Protein AF-0000000068184919 (afdb_homodimer)

InterPro domains:
  IPR000836 Pho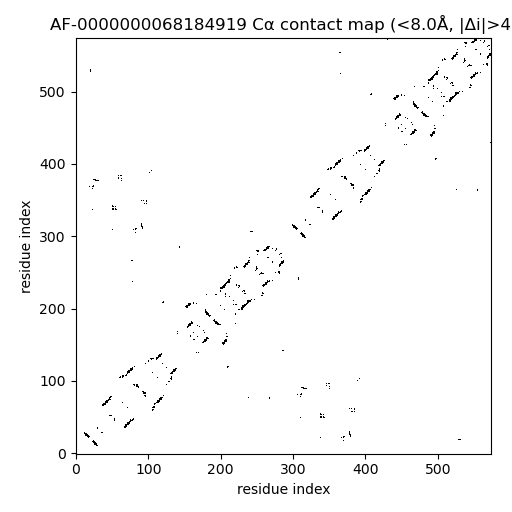sphoribosyltransferase domain [PF00156] (155-245)
  IPR000836 Phosphoribosyltransferase domain [cd06223] (140-267)
  IPR005946 Ribose-phosphate pyrophosphokinase [PTHR10210] (12-274)
  IPR005946 Ribose-phosphate pyrophosphokinase [TIGR01251] (13-272)
  IPR029057 Phosphoribosyltransferase-like [G3DSA:3.40.50.2020] (8-145)
  IPR029057 Phosphoribosyltransferase-like [G3DSA:3.40.50.2020] (146-277)
  IPR029057 Phosphoribosyltransferase-like [SSF53271] (12-132)
  IPR029057 Phosphoribosyltransferase-like [SSF53271] (113-271)

Radius of gyration: 29.49 Å; Cα contacts (8 Å, |Δi|>4): 1187; chains: 2; bounding box: 67×91×60 Å

Solvent-accessible surface area (backbone atoms only — not comparable to full-atom values): 30717 Å² total; per-residue (Å²): 99,63,86,81,38,54,88,77,56,84,87,54,69,60,45,83,43,61,43,86,73,60,41,73,42,35,36,43,42,42,27,70,97,49,67,67,47,49,64,29,80,42,78,42,86,50,62,54,79,38,46,42,53,32,47,55,48,50,42,49,52,45,47,47,35,70,49,56,24,48,35,47,35,36,37,28,47,45,70,69,66,32,93,31,77,58,62,85,45,74,43,41,46,36,52,47,58,41,50,23,48,54,50,21,53,43,66,70,46,86,44,62,31,36,38,34,35,38,46,62,85,59,63,72,56,56,69,54,39,38,89,34,27,42,72,41,86,41,68,63,58,67,62,52,54,60,55,42,71,81,45,82,53,49,26,41,29,15,57,28,65,67,37,35,71,72,48,50,76,78,44,67,86,44,95,48,49,64,29,35,25,27,80,40,78,50,88,93,69,46,75,41,60,41,81,72,40,69,79,40,56,76,28,25,31,34,35,43,43,43,66,36,49,74,38,62,63,58,42,43,38,49,49,47,35,45,75,52,40,26,71,39,38,27,38,36,27,45,33,57,62,26,42,89,57,31,56,56,32,41,22,79,90,28,92,46,47,70,48,70,35,34,38,27,29,52,47,41,48,88,46,51,72,70,53,51,56,87,87,38,32,38,44,77,41,83,121,100,63,85,80,37,54,87,79,55,84,87,54,69,63,45,84,45,60,42,88,72,60,41,74,42,35,38,44,43,41,26,71,97,49,67,65,47,49,63,30,79,44,78,43,85,49,64,54,78,38,46,44,52,31,47,56,48,50,40,49,51,46,47,48,36,70,49,56,25,47,36,46,36,37,39,28,49,46,69,67,67,31,92,31,77,58,61,86,46,76,42,41,46,35,52,48,57,41,50,23,48,54,50,22,53,42,66,70,47,86,44,62,32,35,40,34,35,39,46,62,84,57,64,72,56,58,70,55,39,38,88,33,27,42,74,40,86,42,68,63,58,68,61,52,53,60,54,42,74,81,45,82,54,48,28,40,29,15,57,28,64,68,37,36,71,72,47,48,78,78,45,66,86,44,96,48,48,65,29,36,26,27,80,41,77,50,86,94,70,46,74,40,59,42,81,72,40,68,78,40,56,76,28,26,32,33,34,43,41,42,65,34,49,73,39,61,65,57,43,43,39,48,49,47,37,45,74,52,38,26,72,40,39,26,37,36,26,46,34,56,62,25,42,89,58,32,56,55,32,42,24,80,90,27,92,45,48,70,48,72,36,35,39,29,29,52,45,40,50,88,45,52,72,69,51,52,58,86,85,38,32,38,43,78,41,83,122

pLDDT: mean 89.94, std 9.13, range [50.62, 98.56]

Organism: Phaeodactylum tricornutum (strain CCAP 1055/1) (NCBI:txid556484)

Structure (mmCIF, N/CA/C/O backbone):
data_AF-0000000068184919-model_v1
#
loop_
_entity.id
_entity.type
_entity.pdbx_description
1 polymer 'Phosphoribosyltransferase domain-containing protein'
#
loop_
_atom_site.group_PDB
_atom_site.id
_atom_site.type_symbol
_atom_site.label_atom_id
_atom_site.label_alt_id
_atom_site.label_comp_id
_atom_site.label_asym_id
_atom_site.label_entity_id
_atom_site.label_seq_id
_atom_site.pdbx_PDB_ins_code
_atom_site.Cartn_x
_atom_site.Cartn_y
_atom_site.Cartn_z
_atom_site.occupancy
_atom_site.B_iso_or_equiv
_atom_site.auth_seq_id
_atom_site.auth_comp_id
_atom_site.auth_asym_id
_atom_site.auth_atom_id
_atom_site.pdbx_PDB_model_num
ATOM 1 N N . MET A 1 1 ? -16.375 -21.125 -7.988 1 66.56 1 MET A N 1
ATOM 2 C CA . MET A 1 1 ? -16.906 -21.469 -6.668 1 66.56 1 MET A CA 1
ATOM 3 C C . MET A 1 1 ? -18.391 -21.188 -6.578 1 66.56 1 MET A C 1
ATOM 5 O O . MET A 1 1 ? -19.172 -22.031 -6.109 1 66.56 1 MET A O 1
ATOM 9 N N . GLU A 1 2 ? -18.797 -19.906 -7.059 1 66.5 2 GLU A N 1
ATOM 10 C CA . GLU A 1 2 ? -20.219 -19.547 -7.031 1 66.5 2 GLU A CA 1
ATOM 11 C C . GLU A 1 2 ? -21.031 -20.5 -7.895 1 66.5 2 GLU A C 1
ATOM 13 O O . GLU A 1 2 ? -22.125 -20.922 -7.496 1 66.5 2 GLU A O 1
ATOM 18 N N . GLU A 1 3 ? -20.375 -20.812 -9.008 1 72.94 3 GLU A N 1
ATOM 19 C CA . GLU A 1 3 ? -21.078 -21.703 -9.93 1 72.94 3 GLU A CA 1
ATOM 20 C C . GLU A 1 3 ? -21.203 -23.109 -9.352 1 72.94 3 GLU A C 1
ATOM 22 O O . GLU A 1 3 ? -22.266 -23.734 -9.461 1 72.94 3 GLU A O 1
ATOM 27 N N . THR A 1 4 ? -20.172 -23.562 -8.641 1 74.44 4 THR A N 1
ATOM 28 C CA . THR A 1 4 ? -20.141 -24.938 -8.156 1 74.44 4 THR A CA 1
ATOM 29 C C . THR A 1 4 ? -20.922 -25.078 -6.855 1 74.44 4 THR A C 1
ATOM 31 O O . THR A 1 4 ? -21.562 -26.109 -6.609 1 74.44 4 THR A O 1
ATOM 34 N N . PHE A 1 5 ? -20.797 -23.969 -6.027 1 78.88 5 PHE A N 1
ATOM 35 C CA . PHE A 1 5 ? -21.438 -24.047 -4.723 1 78.88 5 PHE A CA 1
ATOM 36 C C . PHE A 1 5 ? -22.281 -22.797 -4.465 1 78.88 5 PHE A C 1
ATOM 38 O O . PHE A 1 5 ? -22.047 -22.078 -3.496 1 78.88 5 PHE A O 1
ATOM 45 N N . PRO A 1 6 ? -23.328 -22.641 -5.234 1 76.62 6 PRO A N 1
ATOM 46 C CA . PRO A 1 6 ? -24.109 -21.406 -5.141 1 76.62 6 PRO A CA 1
ATOM 47 C C . PRO A 1 6 ? -24.766 -21.234 -3.775 1 76.62 6 PRO A C 1
ATOM 49 O O . PRO A 1 6 ? -24.953 -20.094 -3.318 1 76.62 6 PRO A O 1
ATOM 52 N N . GLU A 1 7 ? -25.031 -22.297 -3.053 1 84.12 7 GLU A N 1
ATOM 53 C CA . GLU A 1 7 ? -25.75 -22.203 -1.791 1 84.12 7 GLU A CA 1
ATOM 54 C C . GLU A 1 7 ? -24.797 -21.969 -0.622 1 84.12 7 GLU A C 1
ATOM 56 O O . GLU A 1 7 ? -25.234 -21.609 0.474 1 84.12 7 GLU A O 1
ATOM 61 N N . ARG A 1 8 ? -23.562 -22.156 -0.976 1 84.56 8 ARG A N 1
ATOM 62 C CA . ARG A 1 8 ? -22.594 -22.109 0.114 1 84.56 8 ARG A CA 1
ATOM 63 C C . ARG A 1 8 ? -22.016 -20.703 0.281 1 84.56 8 ARG A C 1
ATOM 65 O O . ARG A 1 8 ? -21.422 -20.391 1.313 1 84.56 8 ARG A O 1
ATOM 72 N N . PHE A 1 9 ? -22.266 -19.875 -0.674 1 86.31 9 PHE A N 1
ATOM 73 C CA . PHE A 1 9 ? -21.625 -18.578 -0.634 1 86.31 9 PHE A CA 1
ATOM 74 C C . PHE A 1 9 ? -22.641 -17.453 -0.746 1 86.31 9 PHE A C 1
ATOM 76 O O . PHE A 1 9 ? -23.609 -17.562 -1.5 1 86.31 9 PHE A O 1
ATOM 83 N N . THR A 1 10 ? -22.5 -16.547 0.116 1 87.06 10 THR A N 1
ATOM 84 C CA . THR A 1 10 ? -23.172 -15.266 -0.034 1 87.06 10 THR A CA 1
ATOM 85 C C . THR A 1 10 ? -22.203 -14.188 -0.485 1 87.06 10 THR A C 1
ATOM 87 O O . THR A 1 10 ? -21.109 -14.047 0.085 1 87.06 10 THR A O 1
ATOM 90 N N . PHE A 1 11 ? -22.547 -13.492 -1.513 1 88 11 PHE A N 1
ATOM 91 C CA . PHE A 1 11 ? -21.656 -12.484 -2.082 1 88 11 PHE A CA 1
ATOM 92 C C . PHE A 1 11 ? -22.062 -11.094 -1.629 1 88 11 PHE A C 1
ATOM 94 O O . PHE A 1 11 ? -23.25 -10.734 -1.665 1 88 11 PHE A O 1
ATOM 101 N N . HIS A 1 12 ? -21.141 -10.414 -1.085 1 87.44 12 HIS A N 1
ATOM 102 C CA . HIS A 1 12 ? -21.312 -9.031 -0.682 1 87.44 12 HIS A CA 1
ATOM 103 C C . HIS A 1 12 ? -20.438 -8.094 -1.499 1 87.44 12 HIS A C 1
ATOM 105 O O . HIS A 1 12 ? -19.219 -8.031 -1.285 1 87.44 12 HIS A O 1
ATOM 111 N N . PRO A 1 13 ? -21 -7.34 -2.373 1 85.75 13 PRO A N 1
ATOM 112 C CA . PRO A 1 13 ? -20.203 -6.457 -3.227 1 85.75 13 PRO A CA 1
ATOM 113 C C . PRO A 1 13 ? -19.516 -5.336 -2.445 1 85.75 13 PRO A C 1
ATOM 115 O O . PRO A 1 13 ? -20.109 -4.777 -1.519 1 85.75 13 PRO A O 1
ATOM 118 N N . THR A 1 14 ? -18.266 -5.113 -2.719 1 91.25 14 THR A N 1
ATOM 119 C CA . THR A 1 14 ? -17.516 -4.012 -2.121 1 91.25 14 THR A CA 1
ATOM 120 C C . THR A 1 14 ? -17.312 -2.881 -3.127 1 91.25 14 THR A C 1
ATOM 122 O O . THR A 1 14 ? -17.031 -3.129 -4.297 1 91.25 14 THR A O 1
ATOM 125 N N . GLU A 1 15 ? -17.578 -1.717 -2.721 1 93.12 15 GLU A N 1
ATOM 126 C CA . GLU A 1 15 ? -17.297 -0.539 -3.539 1 93.12 15 GLU A CA 1
ATOM 127 C C . GLU A 1 15 ? -15.891 -0.017 -3.299 1 93.12 15 GLU A C 1
ATOM 129 O O . GLU A 1 15 ? -15.516 0.295 -2.164 1 93.12 15 GLU A O 1
ATOM 134 N N . TRP A 1 16 ? -15.133 0.033 -4.367 1 93.62 16 TRP A N 1
ATOM 135 C CA . TRP A 1 16 ? -13.734 0.431 -4.293 1 93.62 16 TRP A CA 1
ATOM 136 C C . TRP A 1 16 ? -13.531 1.831 -4.863 1 93.62 16 TRP A C 1
ATOM 138 O O . TRP A 1 16 ? -12.75 2.023 -5.793 1 93.62 16 TRP A O 1
ATOM 148 N N . ASN A 1 17 ? -14.117 2.82 -4.266 1 91.5 17 ASN A N 1
ATOM 149 C CA . ASN A 1 17 ? -14.055 4.184 -4.777 1 91.5 17 ASN A CA 1
ATOM 150 C C . ASN A 1 17 ? -12.883 4.957 -4.172 1 91.5 17 ASN A C 1
ATOM 152 O O . ASN A 1 17 ? -12.172 4.43 -3.316 1 91.5 17 ASN A O 1
ATOM 156 N N . LYS A 1 18 ? -12.641 6.129 -4.746 1 88.81 18 LYS A N 1
ATOM 157 C CA . LYS A 1 18 ? -11.656 7.078 -4.234 1 88.81 18 LYS A CA 1
ATOM 158 C C . LYS A 1 18 ? -12.289 8.438 -3.967 1 88.81 18 LYS A C 1
ATOM 160 O O . LYS A 1 18 ? -13.219 8.844 -4.664 1 88.81 18 LYS A O 1
ATOM 165 N N . PHE A 1 19 ? -11.734 9.062 -2.949 1 84.88 19 PHE A N 1
ATOM 166 C CA . PHE A 1 19 ? -12.094 10.461 -2.746 1 84.88 19 PHE A CA 1
ATOM 167 C C . PHE A 1 19 ? -11.445 11.352 -3.803 1 84.88 19 PHE A C 1
ATOM 169 O O . PHE A 1 19 ? -10.539 10.914 -4.516 1 84.88 19 PHE A O 1
ATOM 176 N N . PRO A 1 20 ? -11.906 12.609 -3.848 1 80.12 20 PRO A N 1
ATOM 177 C CA . PRO A 1 20 ? -11.32 13.523 -4.832 1 80.12 20 PRO A CA 1
ATOM 178 C C . PRO A 1 20 ? -9.828 13.734 -4.621 1 80.12 20 PRO A C 1
ATOM 180 O O . PRO A 1 20 ? -9.102 14.039 -5.574 1 80.12 20 PRO A O 1
ATOM 183 N N . ASP A 1 21 ? -9.336 13.508 -3.465 1 77.69 21 ASP A N 1
ATOM 184 C CA . ASP A 1 21 ? -7.918 13.711 -3.182 1 77.69 21 ASP A CA 1
ATOM 185 C C . ASP A 1 21 ? -7.109 12.453 -3.479 1 77.69 21 ASP A C 1
ATOM 187 O O . ASP A 1 21 ? -5.887 12.438 -3.305 1 77.69 21 ASP A O 1
ATOM 191 N N . GLY A 1 22 ? -7.82 11.367 -3.842 1 81.38 22 GLY A N 1
ATOM 192 C CA . GLY A 1 22 ? -7.125 10.164 -4.262 1 81.38 22 GLY A CA 1
ATOM 193 C C . GLY A 1 22 ? -7.078 9.094 -3.188 1 81.38 22 GLY A C 1
ATOM 194 O O . GLY A 1 22 ? -6.703 7.953 -3.457 1 81.38 22 GLY A O 1
ATOM 195 N N . THR A 1 23 ? -7.449 9.453 -2.004 1 84.31 23 THR A N 1
ATOM 196 C CA . THR A 1 23 ? -7.441 8.484 -0.917 1 84.31 23 THR A CA 1
ATOM 197 C C . THR A 1 23 ? -8.609 7.508 -1.06 1 84.31 23 THR A C 1
ATOM 199 O O . THR A 1 23 ? -9.578 7.789 -1.759 1 84.31 23 THR A O 1
ATOM 202 N N . ASP A 1 24 ? -8.539 6.426 -0.38 1 90.44 24 ASP A N 1
ATOM 203 C CA . ASP A 1 24 ? -9.508 5.348 -0.534 1 90.44 24 ASP A CA 1
ATOM 204 C C . ASP A 1 24 ? -10.852 5.727 0.078 1 90.44 24 ASP A C 1
ATOM 206 O O . ASP A 1 24 ? -10.906 6.324 1.155 1 90.44 24 ASP A O 1
ATOM 210 N N . GLN A 1 25 ? -11.883 5.551 -0.657 1 90.69 25 GLN A N 1
ATOM 211 C CA . GLN A 1 25 ? -13.266 5.562 -0.201 1 90.69 25 GLN A CA 1
ATOM 212 C C . GLN A 1 25 ? -13.938 4.211 -0.435 1 90.69 25 GLN A C 1
ATOM 214 O O . GLN A 1 25 ? -14.656 4.031 -1.418 1 90.69 25 GLN A O 1
ATOM 219 N N . ILE A 1 26 ? -13.703 3.316 0.527 1 92.88 26 ILE A N 1
ATOM 220 C CA . ILE A 1 26 ? -14.109 1.931 0.326 1 92.88 26 ILE A CA 1
ATOM 221 C C . ILE A 1 26 ? -15.297 1.606 1.233 1 92.88 26 ILE A C 1
ATOM 223 O O . ILE A 1 26 ? -15.297 1.961 2.414 1 92.88 26 ILE A O 1
ATOM 227 N N . GLU A 1 27 ? -16.266 1.004 0.688 1 92.38 27 GLU A N 1
ATOM 228 C CA . GLU A 1 27 ? -17.406 0.507 1.44 1 92.38 27 GLU A CA 1
ATOM 229 C C . GLU A 1 27 ? -17.609 -0.987 1.213 1 92.38 27 GLU A C 1
ATOM 231 O O . GLU A 1 27 ? -17.938 -1.413 0.103 1 92.38 27 GLU A O 1
ATOM 236 N N . ILE A 1 28 ? -17.422 -1.704 2.285 1 93.25 28 ILE A N 1
ATOM 237 C CA . ILE A 1 28 ? -17.578 -3.152 2.227 1 93.25 28 ILE A CA 1
ATOM 238 C C . ILE A 1 28 ? -19.062 -3.51 2.262 1 93.25 28 ILE A C 1
ATOM 240 O O . ILE A 1 28 ? -19.828 -2.945 3.051 1 93.25 28 ILE A O 1
ATOM 244 N N . GLY A 1 29 ? -19.438 -4.402 1.437 1 91 29 GLY A N 1
ATOM 245 C CA . GLY A 1 29 ? -20.828 -4.84 1.439 1 91 29 GLY A CA 1
ATOM 246 C C . GLY A 1 29 ? -21.156 -5.762 2.596 1 91 29 GLY A C 1
ATOM 247 O O . GLY A 1 29 ? -20.266 -6.305 3.24 1 91 29 GLY A O 1
ATOM 248 N N . GLY A 1 30 ? -22.5 -5.871 2.938 1 90.12 30 GLY A N 1
ATOM 249 C CA . GLY A 1 30 ? -22.953 -6.848 3.914 1 90.12 30 GLY A CA 1
ATOM 250 C C . GLY A 1 30 ? -23.172 -6.254 5.293 1 90.12 30 GLY A C 1
ATOM 251 O O . GLY A 1 30 ? -23.5 -6.973 6.238 1 90.12 30 GLY A O 1
ATOM 252 N N . PHE A 1 31 ? -23.047 -4.98 5.344 1 90.06 31 PHE A N 1
ATOM 253 C CA . PHE A 1 31 ? -23.172 -4.352 6.656 1 90.06 31 PHE A CA 1
ATOM 254 C C . PHE A 1 31 ? -24.5 -3.607 6.766 1 90.06 31 PHE A C 1
ATOM 256 O O . PHE A 1 31 ? -24.938 -3.273 7.867 1 90.06 31 PHE A O 1
ATOM 263 N N . HIS A 1 32 ? -25.031 -3.279 5.652 1 83.75 32 HIS A N 1
ATOM 264 C CA . HIS A 1 32 ? -26.281 -2.541 5.645 1 83.75 32 HIS A CA 1
ATOM 265 C C . HIS A 1 32 ? -27.422 -3.383 5.07 1 83.75 32 HIS A C 1
ATOM 267 O O . HIS A 1 32 ? -27.219 -4.133 4.109 1 83.75 32 HIS A O 1
ATOM 273 N N . PRO A 1 33 ? -28.594 -3.281 5.523 1 83.56 33 PRO A N 1
ATOM 274 C CA . PRO A 1 33 ? -29.109 -2.484 6.633 1 83.56 33 PRO A CA 1
ATOM 275 C C . PRO A 1 33 ? -28.672 -3.01 7.996 1 83.56 33 PRO A C 1
ATOM 277 O O . PRO A 1 33 ? -28.844 -2.324 9.008 1 83.56 33 PRO A O 1
ATOM 280 N N . GLN A 1 34 ? -28.188 -4.273 8.031 1 85.31 34 GLN A N 1
ATOM 281 C CA . GLN A 1 34 ? -27.594 -4.863 9.227 1 85.31 34 GLN A CA 1
ATOM 282 C C . GLN A 1 34 ? -26.266 -5.551 8.906 1 85.31 34 GLN A C 1
ATOM 284 O O . GLN A 1 34 ? -25.953 -5.797 7.738 1 85.31 34 GLN A O 1
ATOM 289 N N . ASN A 1 35 ? -25.531 -5.723 9.961 1 89.25 35 ASN A N 1
ATOM 290 C CA . ASN A 1 35 ? -24.266 -6.418 9.797 1 89.25 35 ASN A CA 1
ATOM 291 C C . ASN A 1 35 ? -24.469 -7.91 9.547 1 89.25 35 ASN A C 1
ATOM 293 O O . ASN A 1 35 ? -24.641 -8.68 10.484 1 89.25 35 ASN A O 1
ATOM 297 N N . LEU A 1 36 ? -24.359 -8.281 8.328 1 90.81 36 LEU A N 1
ATOM 298 C CA . LEU A 1 36 ? -24.562 -9.664 7.922 1 90.81 36 LEU A CA 1
ATOM 299 C C . LEU A 1 36 ? -23.25 -10.438 7.914 1 90.81 36 LEU A C 1
ATOM 301 O O . LEU A 1 36 ? -23.25 -11.664 7.758 1 90.81 36 LEU A O 1
ATOM 305 N N . ILE A 1 37 ? -22.188 -9.758 8.188 1 91.5 37 ILE A N 1
ATOM 306 C CA . ILE A 1 37 ? -20.875 -10.359 8.07 1 91.5 37 ILE A CA 1
ATOM 307 C C . ILE A 1 37 ? -20.422 -10.875 9.438 1 91.5 37 ILE A C 1
ATOM 309 O O . ILE A 1 37 ? -19.547 -11.75 9.523 1 91.5 37 ILE A O 1
ATOM 313 N N . SER A 1 38 ? -20.984 -10.312 10.492 1 92.69 38 SER A N 1
ATOM 314 C CA . SER A 1 38 ? -20.641 -10.727 11.844 1 92.69 38 SER A CA 1
ATOM 315 C C . SER A 1 38 ? -20.875 -12.211 12.055 1 92.69 38 SER A C 1
ATOM 317 O O . SER A 1 38 ? -21.938 -12.734 11.688 1 92.69 38 SER A O 1
ATOM 319 N N . GLY A 1 39 ? -19.828 -12.898 12.555 1 94.94 39 GLY A N 1
ATOM 320 C CA . GLY A 1 39 ? -19.953 -14.312 12.852 1 94.94 39 GLY A CA 1
ATOM 321 C C . GLY A 1 39 ? -19.797 -15.195 11.625 1 94.94 39 GLY A C 1
ATOM 322 O O . GLY A 1 39 ? -19.891 -16.422 11.727 1 94.94 39 GLY A O 1
ATOM 323 N N . GLU A 1 40 ? -19.562 -14.617 10.531 1 94.56 40 GLU A N 1
ATOM 324 C CA . GLU A 1 40 ? -19.453 -15.398 9.297 1 94.56 40 GLU A CA 1
ATOM 325 C C . GLU A 1 40 ? -18 -15.758 9 1 94.56 40 GLU A C 1
ATOM 327 O O . GLU A 1 40 ? -17.078 -15.102 9.484 1 94.56 40 GLU A O 1
ATOM 332 N N . HIS A 1 41 ? -17.906 -16.906 8.289 1 95.5 41 HIS A N 1
ATOM 333 C CA . HIS A 1 41 ? -16.625 -17.203 7.66 1 95.5 41 HIS A CA 1
ATOM 334 C C . HIS A 1 41 ? -16.453 -16.453 6.348 1 95.5 41 HIS A C 1
ATOM 336 O O . HIS A 1 41 ? -17.25 -16.625 5.422 1 95.5 41 HIS A O 1
ATOM 342 N N . VAL A 1 42 ? -15.484 -15.562 6.297 1 95.31 42 VAL A N 1
ATOM 343 C CA . VAL A 1 42 ? -15.344 -14.672 5.152 1 95.31 42 VAL A CA 1
ATOM 344 C C . VAL A 1 42 ? -14.203 -15.148 4.262 1 95.31 42 VAL A C 1
ATOM 346 O O . VAL A 1 42 ? -13.125 -15.484 4.754 1 95.31 42 VAL A O 1
ATOM 349 N N . LEU A 1 43 ? -14.5 -15.289 3.006 1 94.81 43 LEU A N 1
ATOM 350 C CA . LEU A 1 43 ? -13.5 -15.516 1.967 1 94.81 43 LEU A CA 1
ATOM 351 C C . LEU A 1 43 ? -13.234 -14.242 1.178 1 94.81 43 LEU A C 1
ATOM 353 O O . LEU A 1 43 ? -14.156 -13.641 0.627 1 94.81 43 LEU A O 1
ATOM 357 N N . PHE A 1 44 ? -11.977 -13.836 1.231 1 94.81 44 PHE A N 1
ATOM 358 C CA . PHE A 1 44 ? -11.562 -12.625 0.53 1 94.81 44 PHE A CA 1
ATOM 359 C C . PHE A 1 44 ? -10.664 -12.961 -0.655 1 94.81 44 PHE A C 1
ATOM 361 O O . PHE A 1 44 ? -9.547 -13.445 -0.475 1 94.81 44 PHE A O 1
ATOM 368 N N . LEU A 1 45 ? -11.18 -12.789 -1.914 1 93.19 45 LEU A N 1
ATOM 369 C CA . LEU A 1 45 ? -10.359 -12.977 -3.105 1 93.19 45 LEU A CA 1
ATOM 370 C C . LEU A 1 45 ? -9.484 -11.758 -3.357 1 93.19 45 LEU A C 1
ATOM 372 O O . LEU A 1 45 ? -9.977 -10.703 -3.766 1 93.19 45 LEU A O 1
ATOM 376 N N . ALA A 1 46 ? -8.219 -11.961 -3.16 1 94.62 46 ALA A N 1
ATOM 377 C CA . ALA A 1 46 ? -7.289 -10.836 -3.168 1 94.62 46 ALA A CA 1
ATOM 378 C C . ALA A 1 46 ? -6.453 -10.82 -4.445 1 94.62 46 ALA A C 1
ATOM 380 O O . ALA A 1 46 ? -6.316 -11.844 -5.117 1 94.62 46 ALA A O 1
ATOM 381 N N . SER A 1 47 ? -5.965 -9.656 -4.816 1 92.44 47 SER A N 1
ATOM 382 C CA . SER A 1 47 ? -5.012 -9.414 -5.895 1 92.44 47 SER A CA 1
ATOM 383 C C . SER A 1 47 ? -3.963 -8.383 -5.48 1 92.44 47 SER A C 1
ATOM 385 O O . SER A 1 47 ? -4.297 -7.336 -4.926 1 92.44 47 SER A O 1
ATOM 387 N N . PHE A 1 48 ? -2.723 -8.727 -5.684 1 91.69 48 PHE A N 1
ATOM 388 C CA . PHE A 1 48 ? -1.628 -7.809 -5.41 1 91.69 48 PHE A CA 1
ATOM 389 C C . PHE A 1 48 ? -0.994 -7.316 -6.707 1 91.69 48 PHE A C 1
ATOM 391 O O . PHE A 1 48 ? 0.229 -7.344 -6.855 1 91.69 48 PHE A O 1
ATOM 398 N N . GLU A 1 49 ? -1.816 -6.875 -7.574 1 86.88 49 GLU A N 1
ATOM 399 C CA . GLU A 1 49 ? -1.394 -6.48 -8.914 1 86.88 49 GLU A CA 1
ATOM 400 C C . GLU A 1 49 ? -0.443 -5.289 -8.867 1 86.88 49 GLU A C 1
ATOM 402 O O . GLU A 1 49 ? 0.494 -5.203 -9.664 1 86.88 49 GLU A O 1
ATOM 407 N N . ASN A 1 50 ? -0.637 -4.414 -8.008 1 90.19 50 ASN A N 1
ATOM 408 C CA . ASN A 1 50 ? 0.227 -3.262 -7.77 1 90.19 50 ASN A CA 1
ATOM 409 C C . ASN A 1 50 ? 0.082 -2.734 -6.344 1 90.19 50 ASN A C 1
ATOM 411 O O . ASN A 1 50 ? -0.79 -3.184 -5.598 1 90.19 50 ASN A O 1
ATOM 415 N N . ASN A 1 51 ? 0.908 -1.793 -6.016 1 92.69 51 ASN A N 1
ATOM 416 C CA . ASN A 1 51 ? 0.931 -1.279 -4.652 1 92.69 51 ASN A CA 1
ATOM 417 C C . ASN A 1 51 ? -0.404 -0.649 -4.266 1 92.69 51 ASN A C 1
ATOM 419 O O . ASN A 1 51 ? -0.859 -0.794 -3.131 1 92.69 51 ASN A O 1
ATOM 423 N N . ASP A 1 52 ? -1.016 0.103 -5.172 1 93.38 52 ASP A N 1
ATOM 424 C CA . ASP A 1 52 ? -2.258 0.821 -4.902 1 93.38 52 ASP A CA 1
ATOM 425 C C . ASP A 1 52 ? -3.369 -0.139 -4.488 1 93.38 52 ASP A C 1
ATOM 427 O O . ASP A 1 52 ? -3.918 -0.025 -3.389 1 93.38 52 ASP A O 1
ATOM 431 N N . VAL A 1 53 ? -3.518 -1.157 -5.285 1 93.56 53 VAL A N 1
ATOM 432 C CA . VAL A 1 53 ? -4.562 -2.146 -5.051 1 93.56 53 VAL A CA 1
ATOM 433 C C . VAL A 1 53 ? -4.23 -2.967 -3.807 1 93.56 53 VAL A C 1
ATOM 435 O O . VAL A 1 53 ? -5.113 -3.273 -3.002 1 93.56 53 VAL A O 1
ATOM 438 N N . THR A 1 54 ? -3.002 -3.264 -3.641 1 95.12 54 THR A N 1
ATOM 439 C CA . THR A 1 54 ? -2.557 -4.066 -2.506 1 95.12 54 THR A CA 1
ATOM 440 C C . THR A 1 54 ? -2.869 -3.363 -1.189 1 95.12 54 THR A C 1
ATOM 442 O O . THR A 1 54 ? -3.453 -3.961 -0.283 1 95.12 54 THR A O 1
ATOM 445 N N . LEU A 1 55 ? -2.52 -2.119 -1.103 1 95.88 55 LEU A N 1
ATOM 446 C CA . LEU A 1 55 ? -2.768 -1.391 0.137 1 95.88 55 LEU A CA 1
ATOM 447 C C . LEU A 1 55 ? -4.262 -1.256 0.397 1 95.88 55 LEU A C 1
ATOM 449 O O . LEU A 1 55 ? -4.719 -1.422 1.531 1 95.88 55 LEU A O 1
ATOM 453 N N . SER A 1 56 ? -5.047 -0.92 -0.665 1 95.88 56 SER A N 1
ATOM 454 C CA . SER A 1 56 ? -6.496 -0.845 -0.523 1 95.88 56 SER A CA 1
ATOM 455 C C . SER A 1 56 ? -7.062 -2.139 0.052 1 95.88 56 SER A C 1
ATOM 457 O O . SER A 1 56 ? -7.941 -2.107 0.919 1 95.88 56 SER A O 1
ATOM 459 N N . GLN A 1 57 ? -6.543 -3.213 -0.404 1 96.5 57 GLN A N 1
ATOM 460 C CA . GLN A 1 57 ? -7.055 -4.508 0.032 1 96.5 57 GLN A CA 1
ATOM 461 C C . GLN A 1 57 ? -6.656 -4.797 1.477 1 96.5 57 GLN A C 1
ATOM 463 O O . GLN A 1 57 ? -7.43 -5.391 2.23 1 96.5 57 GLN A O 1
ATOM 468 N N . PHE A 1 58 ? -5.48 -4.414 1.869 1 96.44 58 PHE A N 1
ATOM 469 C CA . PHE A 1 58 ? -5.094 -4.586 3.266 1 96.44 58 PHE A CA 1
ATOM 470 C C . PHE A 1 58 ? -6.008 -3.777 4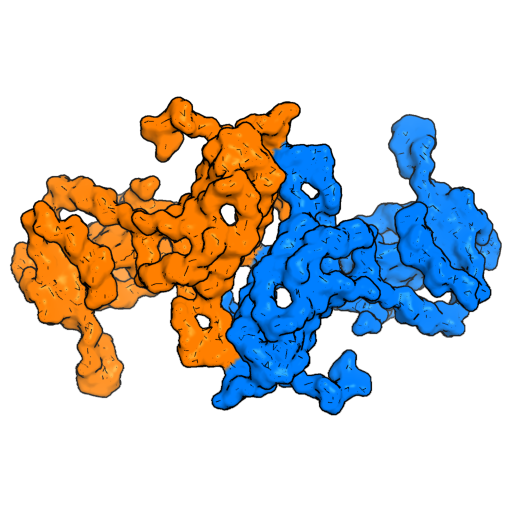.18 1 96.44 58 PHE A C 1
ATOM 472 O O . PHE A 1 58 ? -6.348 -4.223 5.277 1 96.44 58 PHE A O 1
ATOM 479 N N . GLN A 1 59 ? -6.383 -2.588 3.764 1 94.88 59 GLN A N 1
ATOM 480 C CA . GLN A 1 59 ? -7.32 -1.788 4.543 1 94.88 59 GLN A CA 1
ATOM 481 C C . GLN A 1 59 ? -8.625 -2.541 4.773 1 94.88 59 GLN A C 1
ATOM 483 O O . GLN A 1 59 ? -9.164 -2.535 5.883 1 94.88 59 GLN A O 1
ATOM 488 N N . VAL A 1 60 ? -9.055 -3.174 3.752 1 95.69 60 VAL A N 1
ATOM 489 C CA . VAL A 1 60 ? -10.312 -3.918 3.83 1 95.69 60 VAL A CA 1
ATOM 490 C C . VAL A 1 60 ? -10.141 -5.113 4.762 1 95.69 60 VAL A C 1
ATOM 492 O O . VAL A 1 60 ? -11.016 -5.391 5.59 1 95.69 60 VAL A O 1
ATOM 495 N N . MET A 1 61 ? -9.031 -5.824 4.633 1 96.62 61 MET A N 1
ATOM 496 C CA . MET A 1 61 ? -8.773 -6.977 5.492 1 96.62 61 MET A CA 1
ATOM 497 C C . MET A 1 61 ? -8.766 -6.574 6.961 1 96.62 61 MET A C 1
ATOM 499 O O . MET A 1 61 ? -9.352 -7.258 7.801 1 96.62 61 MET A O 1
ATOM 503 N N . ILE A 1 62 ? -8.125 -5.453 7.246 1 94.62 62 ILE A N 1
ATOM 504 C CA . ILE A 1 62 ? -8.055 -4.949 8.617 1 94.62 62 ILE A CA 1
ATOM 505 C C . ILE A 1 62 ? -9.461 -4.637 9.117 1 94.62 62 ILE A C 1
ATOM 507 O O . ILE A 1 62 ? -9.836 -5.043 10.219 1 94.62 62 ILE A O 1
ATOM 511 N N . CYS A 1 63 ? -10.211 -3.957 8.312 1 93.12 63 CYS A N 1
ATOM 512 C CA . CYS A 1 63 ? -11.578 -3.604 8.688 1 93.12 63 CYS A CA 1
ATOM 513 C C . CYS A 1 63 ? -12.414 -4.852 8.953 1 93.12 63 CYS A C 1
ATOM 515 O O . CYS A 1 63 ? -13.133 -4.922 9.945 1 93.12 63 CYS A O 1
ATOM 517 N N . LEU A 1 64 ? -12.297 -5.867 8.078 1 94.94 64 LEU A N 1
ATOM 518 C CA . LEU A 1 64 ? -13.055 -7.109 8.227 1 94.94 64 LEU A CA 1
ATOM 519 C C . LEU A 1 64 ? -12.719 -7.793 9.547 1 94.94 64 LEU A C 1
ATOM 521 O O . LEU A 1 64 ? -13.617 -8.219 10.273 1 94.94 64 LEU A O 1
ATOM 525 N N . LEU A 1 65 ? -11.5 -7.844 9.859 1 95.19 65 LEU A N 1
ATOM 526 C CA . LEU A 1 65 ? -11.055 -8.562 11.047 1 95.19 65 LEU A CA 1
ATOM 527 C C . LEU A 1 65 ? -11.469 -7.824 12.32 1 95.19 65 LEU A C 1
ATOM 529 O O . LEU A 1 65 ? -11.469 -8.406 13.406 1 95.19 65 LEU A O 1
ATOM 533 N N . GLN A 1 66 ? -11.828 -6.59 12.148 1 91.94 66 GLN A N 1
ATOM 534 C CA . GLN A 1 66 ? -12.312 -5.801 13.273 1 91.94 66 GLN A CA 1
ATOM 535 C C . GLN A 1 66 ? -13.836 -5.727 13.281 1 91.94 66 GLN A C 1
ATOM 537 O O . GLN A 1 66 ? -14.422 -4.922 14.008 1 91.94 66 GLN A O 1
ATOM 542 N N . SER A 1 67 ? -14.523 -6.516 12.484 1 92.38 67 SER A N 1
ATOM 543 C CA . SER A 1 67 ? -15.969 -6.449 12.328 1 92.38 67 SER A CA 1
ATOM 544 C C . SER A 1 67 ? -16.641 -7.727 12.828 1 92.38 67 SER A C 1
ATOM 546 O O . SER A 1 67 ? -17.703 -8.102 12.336 1 92.38 67 SER A O 1
ATOM 548 N N . PHE A 1 68 ? -15.906 -8.492 13.711 1 93.38 68 PHE A N 1
ATOM 549 C CA . PHE A 1 68 ? -16.438 -9.625 14.461 1 93.38 68 PHE A CA 1
ATOM 550 C C . PHE A 1 68 ? -16.688 -10.805 13.539 1 93.38 68 PHE A C 1
ATOM 552 O O . PHE A 1 68 ? -17.641 -11.562 13.742 1 93.38 68 PHE A O 1
ATOM 559 N N . VAL A 1 69 ? -15.945 -10.906 12.477 1 96 69 VAL A N 1
ATOM 560 C CA . VAL A 1 69 ? -16.047 -12.086 11.625 1 96 69 VAL A CA 1
ATOM 561 C C . VAL A 1 69 ? -15.539 -13.312 12.375 1 96 69 VAL A C 1
ATOM 563 O O . VAL A 1 69 ? -14.734 -13.195 13.297 1 96 69 VAL A O 1
ATOM 566 N N . GLU A 1 70 ? -16.078 -14.461 11.961 1 97.06 70 GLU A N 1
ATOM 567 C CA . GLU A 1 70 ? -15.656 -15.711 12.594 1 97.06 70 GLU A CA 1
ATOM 568 C C . GLU A 1 70 ? -14.25 -16.094 12.156 1 97.06 70 GLU A C 1
ATOM 570 O O . GLU A 1 70 ? -13.445 -16.562 12.969 1 97.06 70 GLU A O 1
ATOM 575 N N . SER A 1 71 ? -14 -15.922 10.938 1 97.06 71 SER A N 1
ATOM 576 C CA . SER A 1 71 ? -12.688 -16.203 10.367 1 97.06 71 SER A CA 1
ATOM 577 C C . SER A 1 71 ? -12.492 -15.5 9.039 1 97.06 71 SER A C 1
ATOM 579 O O . SER A 1 71 ? -13.469 -15.078 8.406 1 97.06 71 SER A O 1
ATOM 581 N N . LEU A 1 72 ? -11.266 -15.297 8.68 1 97.38 72 LEU A N 1
ATOM 582 C CA . LEU A 1 72 ? -10.922 -14.711 7.391 1 97.38 72 LEU A CA 1
ATOM 583 C C . LEU A 1 72 ? -9.961 -15.609 6.617 1 97.38 72 LEU A C 1
ATOM 585 O O . LEU A 1 72 ? -8.914 -16 7.137 1 97.38 72 LEU A O 1
ATOM 589 N N . THR A 1 73 ? -10.375 -16.031 5.438 1 96.56 73 THR A N 1
ATOM 590 C CA . THR A 1 73 ? -9.516 -16.703 4.473 1 96.56 73 THR A CA 1
ATOM 591 C C . THR A 1 73 ? -9.219 -15.789 3.283 1 96.56 73 THR A C 1
ATOM 593 O O . THR A 1 73 ? -10.133 -15.328 2.605 1 96.56 73 THR A O 1
ATOM 596 N N . ILE A 1 74 ? -7.988 -15.516 3.133 1 96.44 74 ILE A N 1
ATOM 597 C CA . ILE A 1 74 ? -7.547 -14.719 1.999 1 96.44 74 ILE A CA 1
ATOM 598 C C . ILE A 1 74 ? -7.062 -15.633 0.876 1 96.44 74 ILE A C 1
ATOM 600 O O . ILE A 1 74 ? -6.125 -16.406 1.06 1 96.44 74 ILE A O 1
ATOM 604 N N . VAL A 1 75 ? -7.738 -15.562 -0.234 1 95.38 75 VAL A N 1
ATOM 605 C CA . VAL A 1 75 ? -7.277 -16.281 -1.417 1 95.38 75 VAL A CA 1
ATOM 606 C C . VAL A 1 75 ? -6.445 -15.359 -2.297 1 95.38 75 VAL A C 1
ATOM 608 O O . VAL A 1 75 ? -6.961 -14.375 -2.838 1 95.38 75 VAL A O 1
ATOM 611 N N . LEU A 1 76 ? -5.227 -15.602 -2.371 1 94.75 76 LEU A N 1
ATOM 612 C CA . LEU A 1 76 ? -4.289 -14.867 -3.213 1 94.75 76 LEU A CA 1
ATOM 613 C C . LEU A 1 76 ? -3.701 -15.773 -4.289 1 94.75 76 LEU A C 1
ATOM 615 O O . LEU A 1 76 ? -2.629 -16.359 -4.102 1 94.75 76 LEU A O 1
ATOM 619 N N . PRO A 1 77 ? -4.398 -15.828 -5.414 1 93.94 77 PRO A N 1
ATOM 620 C CA . PRO A 1 77 ? -3.992 -16.797 -6.441 1 93.94 77 PRO A CA 1
ATOM 621 C C . PRO A 1 77 ? -2.541 -16.609 -6.883 1 93.94 77 PRO A C 1
ATOM 623 O O . PRO A 1 77 ? -1.84 -17.594 -7.133 1 93.94 77 PRO A O 1
ATOM 626 N N . TYR A 1 78 ? -2.135 -15.359 -6.984 1 92.31 78 TYR A N 1
ATOM 627 C CA . TYR A 1 78 ? -0.764 -15.047 -7.367 1 92.31 78 TYR A CA 1
ATOM 628 C C . TYR A 1 78 ? -0.105 -14.133 -6.34 1 92.31 78 TYR A C 1
ATOM 630 O O . TYR A 1 78 ? -0.572 -13.016 -6.105 1 92.31 78 TYR A O 1
ATOM 638 N N . SER A 1 79 ? 0.828 -14.633 -5.707 1 88.88 79 SER A N 1
ATOM 639 C CA . SER A 1 79 ? 1.673 -13.82 -4.832 1 88.88 79 SER A CA 1
ATOM 640 C C . SER A 1 79 ? 2.863 -13.25 -5.594 1 88.88 79 SER A C 1
ATOM 642 O O . SER A 1 79 ? 3.727 -13.992 -6.062 1 88.88 79 SER A O 1
ATOM 644 N N . PRO A 1 80 ? 2.734 -11.898 -5.785 1 79.12 80 PRO A N 1
ATOM 645 C CA . PRO A 1 80 ? 3.809 -11.328 -6.602 1 79.12 80 PRO A CA 1
ATOM 646 C C . PRO A 1 80 ? 5.191 -11.555 -5.996 1 79.12 80 PRO A C 1
ATOM 648 O O . PRO A 1 80 ? 5.352 -11.508 -4.773 1 79.12 80 PRO A O 1
ATOM 651 N N . VAL A 1 81 ? 5.949 -12.289 -6.742 1 61.31 81 VAL A N 1
ATOM 652 C CA . VAL A 1 81 ? 7.309 -12.656 -6.367 1 61.31 81 VAL A CA 1
ATOM 653 C C . VAL A 1 81 ? 8.227 -11.445 -6.488 1 61.31 81 VAL A C 1
ATOM 655 O O . VAL A 1 81 ? 8.344 -10.852 -7.566 1 61.31 81 VAL A O 1
ATOM 658 N N . GLY A 1 82 ? 7.988 -10.359 -5.805 1 53.81 82 GLY A N 1
ATOM 659 C CA . GLY A 1 82 ? 9.031 -9.406 -6.156 1 53.81 82 GLY A CA 1
ATOM 660 C C . GLY A 1 82 ? 10.297 -10.07 -6.676 1 53.81 82 GLY A C 1
ATOM 661 O O . GLY A 1 82 ? 10.523 -11.258 -6.43 1 53.81 82 GLY A O 1
ATOM 662 N N . THR A 1 83 ? 10.781 -9.758 -7.887 1 50.88 83 THR A N 1
ATOM 663 C CA . THR A 1 83 ? 12.086 -10.203 -8.359 1 50.88 83 THR A CA 1
ATOM 664 C C . THR A 1 83 ? 13.039 -10.43 -7.188 1 50.88 83 THR A C 1
ATOM 666 O O . THR A 1 83 ? 14.008 -11.188 -7.305 1 50.88 83 THR A O 1
ATOM 669 N N . MET A 1 84 ? 12.727 -9.781 -6.043 1 54.34 84 MET A N 1
ATOM 670 C CA . MET A 1 84 ? 13.836 -9.82 -5.09 1 54.34 84 MET A CA 1
ATOM 671 C C . MET A 1 84 ? 13.492 -10.711 -3.898 1 54.34 84 MET A C 1
ATOM 673 O O . MET A 1 84 ? 12.93 -10.242 -2.908 1 54.34 84 MET A O 1
ATOM 677 N N . GLU A 1 85 ? 13.086 -11.914 -4.211 1 54.16 85 GLU A N 1
ATOM 678 C CA . GLU A 1 85 ? 12.953 -12.906 -3.152 1 54.16 85 GLU A CA 1
ATOM 679 C C . GLU A 1 85 ? 14.227 -13 -2.318 1 54.16 85 GLU A C 1
ATOM 681 O O . GLU A 1 85 ? 14.195 -13.445 -1.169 1 54.16 85 GLU A O 1
ATOM 686 N N . ARG A 1 86 ? 15.234 -12.578 -3.027 1 55.59 86 ARG A N 1
ATOM 687 C CA . ARG A 1 86 ? 16.5 -12.711 -2.316 1 55.59 86 ARG A CA 1
ATOM 688 C C . ARG A 1 86 ? 17.234 -11.367 -2.242 1 55.59 86 ARG A C 1
ATOM 690 O O . ARG A 1 86 ? 17.312 -10.641 -3.234 1 55.59 86 ARG A O 1
ATOM 697 N N . VAL A 1 87 ? 17.25 -10.852 -1.049 1 62.84 87 VAL A N 1
ATOM 698 C CA . VAL A 1 87 ? 18.172 -9.758 -0.774 1 62.84 87 VAL A CA 1
ATOM 699 C C . VAL A 1 87 ? 19.609 -10.234 -0.963 1 62.84 87 VAL A C 1
ATOM 701 O O . VAL A 1 87 ? 20.047 -11.18 -0.308 1 62.84 87 VAL A O 1
ATOM 704 N N . VAL A 1 88 ? 20.094 -9.844 -2.01 1 62.5 88 VAL A N 1
ATOM 705 C CA . VAL A 1 88 ? 21.484 -10.219 -2.238 1 62.5 88 VAL A CA 1
ATOM 706 C C . VAL A 1 88 ? 22.406 -9.242 -1.51 1 62.5 88 VAL A C 1
ATOM 708 O O . VAL A 1 88 ? 23.547 -9.578 -1.168 1 62.5 88 VAL A O 1
ATOM 711 N N . ARG A 1 89 ? 21.891 -8.094 -1.312 1 77.75 89 ARG A N 1
ATOM 712 C CA . ARG A 1 89 ? 22.688 -7.055 -0.666 1 77.75 89 ARG A CA 1
ATOM 713 C C . ARG A 1 89 ? 21.906 -6.359 0.434 1 77.75 89 ARG A C 1
ATOM 715 O O . ARG A 1 89 ? 20.703 -6.133 0.289 1 77.75 89 ARG A O 1
ATOM 722 N N . GLU A 1 90 ? 22.641 -6.082 1.445 1 81.69 90 GLU A N 1
ATOM 723 C CA . GLU A 1 90 ? 22.016 -5.293 2.5 1 81.69 90 GLU A CA 1
ATOM 724 C C . GLU A 1 90 ? 21.453 -3.982 1.952 1 81.69 90 GLU A C 1
ATOM 726 O O . GLU A 1 90 ? 22.047 -3.373 1.062 1 81.69 90 GLU A O 1
ATOM 731 N N . GLY A 1 91 ? 20.266 -3.605 2.387 1 85.25 91 GLY A N 1
ATOM 732 C CA . GLY A 1 91 ? 19.672 -2.367 1.92 1 85.25 91 GLY A CA 1
ATOM 733 C C . GLY A 1 91 ? 18.625 -2.58 0.843 1 85.25 91 GLY A C 1
ATOM 734 O O . GLY A 1 91 ? 17.812 -1.688 0.566 1 85.25 91 GLY A O 1
ATOM 735 N N . GLN A 1 92 ? 18.75 -3.719 0.254 1 86.25 92 GLN A N 1
ATOM 736 C CA . GLN A 1 92 ? 17.703 -4.051 -0.695 1 86.25 92 GLN A CA 1
ATOM 737 C C . GLN A 1 92 ? 16.422 -4.477 0.027 1 86.25 92 GLN A C 1
ATOM 739 O O . GLN A 1 92 ? 16.484 -5.242 0.992 1 86.25 92 GLN A O 1
ATOM 744 N N . VAL A 1 93 ? 15.398 -3.93 -0.415 1 85.75 93 VAL A N 1
ATOM 745 C CA . VAL A 1 93 ? 14.117 -4.219 0.225 1 85.75 93 VAL A CA 1
ATOM 746 C C . VAL A 1 93 ? 13.531 -5.504 -0.356 1 85.75 93 VAL A C 1
ATOM 748 O O . VAL A 1 93 ? 13.273 -5.586 -1.56 1 85.75 93 VAL A O 1
ATOM 751 N N . ALA A 1 94 ? 13.367 -6.465 0.521 1 84.06 94 ALA A N 1
ATOM 752 C CA . ALA A 1 94 ? 12.703 -7.707 0.131 1 84.06 94 ALA A CA 1
ATOM 753 C C . ALA A 1 94 ? 11.188 -7.586 0.265 1 84.06 94 ALA A C 1
ATOM 755 O O . ALA A 1 94 ? 10.641 -7.73 1.361 1 84.06 94 ALA A O 1
ATOM 756 N N . THR A 1 95 ? 10.492 -7.461 -0.834 1 85.88 95 THR A N 1
ATOM 757 C CA . THR A 1 95 ? 9.062 -7.199 -0.809 1 85.88 95 THR A CA 1
ATOM 758 C C . THR A 1 95 ? 8.297 -8.406 -0.271 1 85.88 95 THR A C 1
ATOM 760 O O . THR A 1 95 ? 7.27 -8.258 0.392 1 85.88 95 THR A O 1
ATOM 763 N N . ALA A 1 96 ? 8.844 -9.594 -0.592 1 85 96 ALA A N 1
ATOM 764 C CA . ALA A 1 96 ? 8.203 -10.805 -0.079 1 85 96 ALA A CA 1
ATOM 765 C C . ALA A 1 96 ? 8.164 -10.797 1.447 1 85 96 ALA A C 1
ATOM 767 O O . ALA A 1 96 ? 7.156 -11.156 2.053 1 85 96 ALA A O 1
ATOM 768 N N . ALA A 1 97 ? 9.297 -10.406 2.016 1 84.56 97 ALA A N 1
ATOM 769 C CA . ALA A 1 97 ? 9.375 -10.328 3.471 1 84.56 97 ALA A CA 1
ATOM 770 C C . ALA A 1 97 ? 8.414 -9.281 4.02 1 84.56 97 ALA A C 1
ATOM 772 O O . ALA A 1 97 ? 7.812 -9.469 5.078 1 84.56 97 ALA A O 1
ATOM 773 N N . THR A 1 98 ? 8.281 -8.219 3.383 1 89.06 98 THR A N 1
ATOM 774 C CA . THR A 1 98 ? 7.363 -7.16 3.775 1 89.06 98 THR A CA 1
ATOM 775 C C . THR A 1 98 ? 5.926 -7.672 3.807 1 89.06 98 THR A C 1
ATOM 777 O O . THR A 1 98 ? 5.211 -7.477 4.793 1 89.06 98 THR A O 1
ATOM 780 N N . TYR A 1 99 ? 5.527 -8.273 2.746 1 90.19 99 TYR A N 1
ATOM 781 C CA . TYR A 1 99 ? 4.16 -8.781 2.674 1 90.19 99 TYR A CA 1
ATOM 782 C C . TYR A 1 99 ? 3.908 -9.82 3.756 1 90.19 99 TYR A C 1
ATOM 784 O O . TYR A 1 99 ? 2.838 -9.844 4.371 1 90.19 99 TYR A O 1
ATOM 792 N N . ALA A 1 100 ? 4.875 -10.656 3.934 1 89.94 100 ALA A N 1
ATOM 793 C CA . ALA A 1 100 ? 4.742 -11.641 5.004 1 89.94 100 ALA A CA 1
ATOM 794 C C . ALA A 1 100 ? 4.539 -10.961 6.352 1 89.94 100 ALA A C 1
ATOM 796 O O . ALA A 1 100 ? 3.691 -11.383 7.145 1 89.94 100 ALA A O 1
ATOM 797 N N . HIS A 1 101 ? 5.289 -9.953 6.59 1 91.44 101 HIS A N 1
ATOM 798 C CA . HIS A 1 101 ? 5.145 -9.211 7.832 1 91.44 101 HIS A CA 1
ATOM 799 C C . HIS A 1 101 ? 3.766 -8.57 7.934 1 91.44 101 HIS A C 1
ATOM 801 O O . HIS A 1 101 ? 3.129 -8.617 8.992 1 91.44 101 HIS A O 1
ATOM 807 N N . MET A 1 102 ? 3.336 -7.988 6.891 1 93.38 102 MET A N 1
ATOM 808 C CA . MET A 1 102 ? 2.041 -7.312 6.883 1 93.38 102 MET A CA 1
ATOM 809 C C . MET A 1 102 ? 0.909 -8.305 7.145 1 93.38 102 MET A C 1
ATOM 811 O O . MET A 1 102 ? 0.002 -8.023 7.93 1 93.38 102 MET A O 1
ATOM 815 N N . PHE A 1 103 ? 0.98 -9.453 6.52 1 94.38 103 PHE A N 1
ATOM 816 C CA . PHE A 1 103 ? -0.013 -10.492 6.785 1 94.38 103 PHE A CA 1
ATOM 817 C C . PHE A 1 103 ? 0.047 -10.938 8.242 1 94.38 103 PHE A C 1
ATOM 819 O O . PHE A 1 103 ? -0.986 -11.055 8.906 1 94.38 103 PHE A O 1
ATOM 826 N N . SER A 1 104 ? 1.201 -11.125 8.711 1 94.12 104 SER A N 1
ATOM 827 C CA . SER A 1 104 ? 1.42 -11.625 10.062 1 94.12 104 SER A CA 1
ATOM 828 C C . SER A 1 104 ? 0.925 -10.633 11.109 1 94.12 104 SER A C 1
ATOM 830 O O . SER A 1 104 ? 0.639 -11.016 12.242 1 94.12 104 SER A O 1
ATOM 832 N N . SER A 1 105 ? 0.811 -9.375 10.688 1 93.12 105 SER A N 1
ATOM 833 C CA . SER A 1 105 ? 0.464 -8.312 11.633 1 93.12 105 SER A CA 1
ATOM 834 C C . SER A 1 105 ? -1.014 -7.953 11.531 1 93.12 105 SER A C 1
ATOM 836 O O . SER A 1 105 ? -1.468 -7 12.172 1 93.12 105 SER A O 1
ATOM 838 N N . LEU A 1 106 ? -1.761 -8.656 10.734 1 94.94 106 LEU A N 1
ATOM 839 C CA . LEU A 1 106 ? -3.199 -8.422 10.664 1 94.94 106 LEU A CA 1
ATOM 840 C C . LEU A 1 106 ? -3.85 -8.633 12.031 1 94.94 106 LEU A C 1
ATOM 842 O O . LEU A 1 106 ? -3.357 -9.422 12.844 1 94.94 106 LEU A O 1
ATOM 846 N N . PRO A 1 107 ? -4.965 -7.883 12.234 1 93.19 107 PRO A N 1
ATOM 847 C CA . PRO A 1 107 ? -5.66 -8.102 13.5 1 93.19 107 PRO A CA 1
ATOM 848 C C . PRO A 1 107 ? -6.16 -9.531 13.664 1 93.19 107 PRO A C 1
ATOM 850 O O . PRO A 1 107 ? -6.34 -10.242 12.672 1 93.19 107 PRO A O 1
ATOM 853 N N . ASN A 1 108 ? -6.359 -9.883 14.922 1 91.56 108 ASN A N 1
ATOM 854 C CA . ASN A 1 108 ? -6.836 -11.219 15.258 1 91.56 108 ASN A CA 1
ATOM 855 C C . ASN A 1 108 ? -8.328 -11.219 15.586 1 91.56 108 ASN A C 1
ATOM 857 O O . ASN A 1 108 ? -8.789 -10.398 16.375 1 91.56 108 ASN A O 1
ATOM 861 N N . CYS A 1 109 ? -9.062 -12.109 14.984 1 93.44 109 CYS A N 1
ATOM 862 C CA . CYS A 1 109 ? -10.484 -12.211 15.281 1 93.44 109 CYS A CA 1
ATOM 863 C C . CYS A 1 109 ? -10.781 -13.453 16.109 1 93.44 109 CYS A C 1
ATOM 865 O O . CYS A 1 109 ? -11.938 -13.867 16.234 1 93.44 109 CYS A O 1
ATOM 867 N N . GLY A 1 110 ? -9.797 -14.031 16.656 1 92.94 110 GLY A N 1
ATOM 868 C CA . GLY A 1 110 ? -9.945 -15.227 17.453 1 92.94 110 GLY A CA 1
ATOM 869 C C . GLY A 1 110 ? -9.391 -16.469 16.781 1 92.94 110 GLY A C 1
ATOM 870 O O . GLY A 1 110 ? -9.164 -17.5 17.438 1 92.94 110 GLY A O 1
ATOM 871 N N . LYS A 1 111 ? -9.227 -16.453 15.531 1 93.44 111 LYS A N 1
ATOM 872 C CA . LYS A 1 111 ? -8.625 -17.5 14.711 1 93.44 111 LYS A CA 1
ATOM 873 C C . LYS A 1 111 ? -7.539 -16.922 13.805 1 93.44 111 LYS A C 1
ATOM 875 O O . LYS A 1 111 ? -7.598 -15.758 13.414 1 93.44 111 LYS A O 1
ATOM 880 N N . PRO A 1 112 ? -6.598 -17.734 13.523 1 93.44 112 PRO A N 1
ATOM 881 C CA . PRO A 1 112 ? -5.602 -17.234 12.57 1 93.44 112 PRO A CA 1
ATOM 882 C C . PRO A 1 112 ? -6.188 -16.953 11.188 1 93.44 112 PRO A C 1
ATOM 884 O O . PRO A 1 112 ? -7.125 -17.641 10.766 1 93.44 112 PRO A O 1
ATOM 887 N N . THR A 1 113 ? -5.652 -15.953 10.547 1 96.31 113 THR A N 1
ATOM 888 C CA . THR A 1 113 ? -6.016 -15.672 9.164 1 96.31 113 THR A CA 1
ATOM 889 C C . THR A 1 113 ? -5.359 -16.672 8.219 1 96.31 113 THR A C 1
ATOM 891 O O . THR A 1 113 ? -4.152 -16.906 8.297 1 96.31 113 TH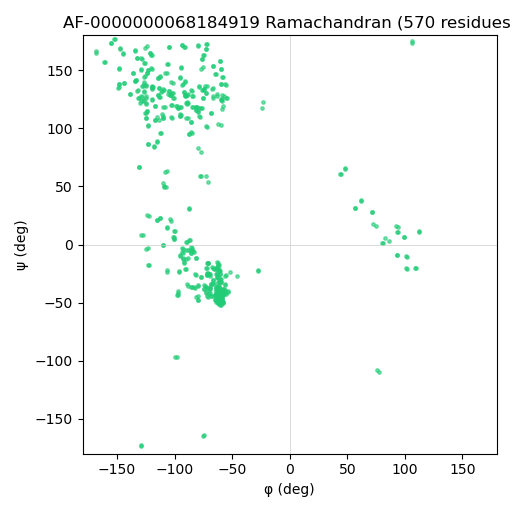R A O 1
ATOM 894 N N . ARG A 1 114 ? -6.141 -17.266 7.441 1 95.81 114 ARG A N 1
ATOM 895 C CA . ARG A 1 114 ? -5.621 -18.234 6.465 1 95.81 114 ARG A CA 1
ATOM 896 C C . ARG A 1 114 ? -5.273 -17.531 5.152 1 95.81 114 ARG A C 1
ATOM 898 O O . ARG A 1 114 ? -6.117 -16.875 4.551 1 95.81 114 ARG A O 1
ATOM 905 N N . LEU A 1 115 ? -4.051 -17.641 4.766 1 95.56 115 LEU A N 1
ATOM 906 C CA . LEU A 1 115 ? -3.613 -17.141 3.467 1 95.56 115 LEU A CA 1
ATOM 907 C C . LEU A 1 115 ? -3.439 -18.297 2.477 1 95.56 115 LEU A C 1
ATOM 909 O O . LEU A 1 115 ? -2.492 -19.062 2.586 1 95.56 115 LEU A O 1
ATOM 913 N N . MET A 1 116 ? -4.336 -18.375 1.495 1 94.94 116 MET A N 1
ATOM 914 C CA . MET A 1 116 ? -4.285 -19.422 0.477 1 94.94 116 MET A CA 1
ATOM 915 C C . MET A 1 116 ? -3.553 -18.938 -0.769 1 94.94 116 MET A C 1
ATOM 917 O O . MET A 1 116 ? -3.994 -17.984 -1.42 1 94.94 116 MET A O 1
ATOM 921 N N . VAL A 1 117 ? -2.482 -19.562 -1.091 1 93.31 117 VAL A N 1
ATOM 922 C CA . VAL A 1 117 ? -1.685 -19.172 -2.25 1 93.31 117 VAL A CA 1
ATOM 923 C C . VAL A 1 117 ? -1.482 -20.391 -3.162 1 93.31 117 VAL A C 1
ATOM 925 O O . VAL A 1 117 ? -1.578 -21.531 -2.715 1 93.31 117 VAL A O 1
ATOM 928 N N . TYR A 1 118 ? -1.222 -20.078 -4.445 1 93.62 118 TYR A N 1
ATOM 929 C CA . TYR A 1 118 ? -1.04 -21.141 -5.426 1 93.62 118 TYR A CA 1
ATOM 930 C C . TYR A 1 118 ? 0.389 -21.156 -5.953 1 93.62 118 TYR A C 1
ATOM 932 O O . TYR A 1 118 ? 0.923 -20.109 -6.355 1 93.62 118 TYR A O 1
ATOM 940 N N . ASP A 1 119 ? 1.014 -22.359 -5.91 1 92.5 119 ASP A N 1
ATOM 941 C CA . ASP A 1 119 ? 2.303 -22.641 -6.531 1 92.5 119 ASP A CA 1
ATOM 942 C C . ASP A 1 119 ? 3.297 -21.5 -6.277 1 92.5 119 ASP A C 1
ATOM 944 O O . ASP A 1 119 ? 3.84 -20.922 -7.219 1 92.5 119 ASP A O 1
ATOM 948 N N . LEU A 1 120 ? 3.533 -21.297 -5.023 1 88.06 120 LEU A N 1
ATOM 949 C CA . LEU A 1 120 ? 4.508 -20.281 -4.609 1 88.06 120 LEU A CA 1
ATOM 950 C C . LEU A 1 120 ? 5.883 -20.594 -5.203 1 88.06 120 LEU A C 1
ATOM 952 O O . LEU A 1 120 ? 6.391 -21.703 -5.07 1 88.06 120 LEU A O 1
ATOM 956 N N . HIS A 1 121 ? 6.406 -19.594 -5.898 1 81.5 121 HIS A N 1
ATOM 957 C CA . HIS A 1 121 ? 7.672 -19.766 -6.594 1 81.5 121 HIS A CA 1
ATOM 958 C C . HIS A 1 121 ? 8.789 -20.141 -5.621 1 81.5 121 HIS A C 1
ATOM 960 O O . HIS A 1 121 ? 9.609 -21.016 -5.918 1 81.5 121 HIS A O 1
ATOM 966 N N . THR A 1 122 ? 8.883 -19.438 -4.551 1 76.38 122 THR A N 1
ATOM 967 C CA . THR A 1 122 ? 9.828 -19.75 -3.49 1 76.38 122 THR A CA 1
ATOM 968 C C . THR A 1 122 ? 9.102 -20.219 -2.23 1 76.38 122 THR A C 1
ATOM 970 O O . THR A 1 122 ? 8.656 -19.391 -1.427 1 76.38 122 THR A O 1
ATOM 973 N N . LEU A 1 123 ? 9.023 -21.5 -2.109 1 72.44 123 LEU A N 1
ATOM 974 C CA . LEU A 1 123 ? 8.266 -22.109 -1.02 1 72.44 123 LEU A CA 1
ATOM 975 C C . LEU A 1 123 ? 8.758 -21.609 0.332 1 72.44 123 LEU A C 1
ATOM 977 O O . LEU A 1 123 ? 7.992 -21.531 1.293 1 72.44 123 LEU A O 1
ATOM 981 N N . GLN A 1 124 ? 10 -21.234 0.376 1 70.62 124 GLN A N 1
ATOM 982 C CA . GLN A 1 124 ? 10.594 -20.75 1.617 1 70.62 124 GLN A CA 1
ATOM 983 C C . GLN A 1 124 ? 9.883 -19.5 2.121 1 70.62 124 GLN A C 1
ATOM 985 O O . GLN A 1 124 ? 9.906 -19.203 3.316 1 70.62 124 GLN A O 1
ATOM 990 N N . ASN A 1 125 ? 9.172 -18.906 1.244 1 74.75 125 ASN A N 1
ATOM 991 C CA . ASN A 1 125 ? 8.492 -17.656 1.604 1 74.75 125 ASN A CA 1
ATOM 992 C C . ASN A 1 125 ? 7.336 -17.906 2.562 1 74.75 125 ASN A C 1
ATOM 994 O O . ASN A 1 125 ? 6.941 -17.016 3.314 1 74.75 125 ASN A O 1
ATOM 998 N N . ARG A 1 126 ? 6.82 -19.156 2.477 1 73.25 126 ARG A N 1
ATOM 999 C CA . ARG A 1 126 ? 5.707 -19.453 3.371 1 73.25 126 ARG A CA 1
ATOM 1000 C C . ARG A 1 126 ? 6.141 -19.375 4.832 1 73.25 126 ARG A C 1
ATOM 1002 O O . ARG A 1 126 ? 5.32 -19.141 5.719 1 73.25 126 ARG A O 1
ATOM 1009 N N . PHE A 1 127 ? 7.387 -19.484 5.129 1 74.12 127 PHE A N 1
ATOM 1010 C CA . PHE A 1 127 ? 7.906 -19.516 6.492 1 74.12 127 PHE A CA 1
ATOM 1011 C C . PHE A 1 127 ? 8.125 -18.094 7.016 1 74.12 127 PHE A C 1
ATOM 1013 O O . PHE A 1 127 ? 8.43 -17.906 8.195 1 74.12 127 PHE A O 1
ATOM 1020 N N . TYR A 1 128 ? 7.945 -17.188 6.07 1 78.62 128 TYR A N 1
ATOM 1021 C CA . TYR A 1 128 ? 8.039 -15.797 6.52 1 78.62 128 TYR A CA 1
ATOM 1022 C C . TYR A 1 128 ? 6.832 -15.414 7.363 1 78.62 128 TYR A C 1
ATOM 1024 O O . TYR A 1 128 ? 6.898 -14.469 8.164 1 78.62 128 TYR A O 1
ATOM 1032 N N . LEU A 1 129 ? 5.742 -16.141 7.121 1 86.38 129 LEU A N 1
ATOM 1033 C CA . LEU A 1 129 ? 4.512 -15.812 7.844 1 86.38 129 LEU A CA 1
ATOM 1034 C C . LEU A 1 129 ? 4.605 -16.25 9.297 1 86.38 129 LEU A C 1
ATOM 1036 O O . LEU A 1 129 ? 5.156 -17.312 9.602 1 86.38 129 LEU A O 1
ATOM 1040 N N . HIS A 1 130 ? 4.176 -15.406 10.172 1 81.94 130 HIS A N 1
ATOM 1041 C CA . HIS A 1 130 ? 4.168 -15.711 11.602 1 81.94 130 HIS A CA 1
ATOM 1042 C C . HIS A 1 130 ? 2.986 -15.039 12.297 1 81.94 130 HIS A C 1
ATOM 1044 O O . HIS A 1 130 ? 2.281 -14.227 11.695 1 81.94 130 HIS A O 1
ATOM 1050 N N . GLY A 1 131 ? 2.834 -15.5 13.516 1 79.81 131 GLY A N 1
ATOM 1051 C CA . GLY A 1 131 ? 1.816 -14.82 14.305 1 79.81 131 GLY A CA 1
ATOM 1052 C C . GLY A 1 131 ? 0.405 -15.25 13.945 1 79.81 131 GLY A C 1
ATOM 1053 O O . GLY A 1 131 ? 0.074 -16.438 14.008 1 79.81 131 GLY A O 1
ATOM 1054 N N . ASN A 1 132 ? -0.331 -14.227 13.258 1 85.81 132 ASN A N 1
ATOM 1055 C CA . ASN A 1 132 ? -1.775 -14.359 13.102 1 85.81 132 ASN A CA 1
ATOM 1056 C C . ASN A 1 132 ? -2.146 -14.852 11.711 1 85.81 132 ASN A C 1
ATOM 1058 O O . ASN A 1 132 ? -3.328 -14.922 11.359 1 85.81 132 ASN A O 1
ATOM 1062 N N . ALA A 1 133 ? -1.124 -15.227 10.875 1 92.38 133 ALA A N 1
ATOM 1063 C CA . ALA A 1 133 ? -1.417 -15.68 9.516 1 92.38 133 ALA A CA 1
ATOM 1064 C C . ALA A 1 133 ? -0.757 -17.031 9.227 1 92.38 133 ALA A C 1
ATOM 1066 O O . ALA A 1 133 ? 0.38 -17.266 9.641 1 92.38 133 ALA A O 1
ATOM 1067 N N . VAL A 1 134 ? -1.514 -17.844 8.617 1 93.69 134 VAL A N 1
ATOM 1068 C CA . VAL A 1 134 ? -1 -19.172 8.266 1 93.69 134 VAL A CA 1
ATOM 1069 C C . VAL A 1 134 ? -1.17 -19.406 6.773 1 93.69 134 VAL A C 1
ATOM 1071 O O . VAL A 1 134 ? -2.234 -19.141 6.211 1 93.69 134 VAL A O 1
ATOM 1074 N N . ALA A 1 135 ? -0.174 -19.938 6.207 1 92.31 135 ALA A N 1
ATOM 1075 C CA . ALA A 1 135 ? -0.202 -20.188 4.766 1 92.31 135 ALA A CA 1
ATOM 1076 C C . ALA A 1 135 ? -0.855 -21.531 4.457 1 92.31 135 ALA A C 1
ATOM 1078 O O . ALA A 1 135 ? -0.62 -22.516 5.156 1 92.31 135 ALA A O 1
ATOM 1079 N N . SER A 1 136 ? -1.719 -21.547 3.557 1 93.81 136 SER A N 1
ATOM 1080 C CA . SER A 1 136 ? -2.268 -22.75 2.924 1 93.81 136 SER A CA 1
ATOM 1081 C C . SER A 1 136 ? -1.812 -22.859 1.473 1 93.81 136 SER A C 1
ATOM 1083 O O . SER A 1 136 ? -2.221 -22.062 0.623 1 93.81 136 SER A O 1
ATOM 1085 N N . LEU A 1 137 ? -1.014 -23.844 1.25 1 92.94 137 LEU A N 1
ATOM 1086 C CA . LEU A 1 137 ? -0.406 -23.984 -0.07 1 92.94 137 LEU A CA 1
ATOM 1087 C C . LEU A 1 137 ? -1.268 -24.859 -0.977 1 92.94 137 LEU A C 1
ATOM 1089 O O . LEU A 1 137 ? -1.67 -25.953 -0.59 1 92.94 137 LEU A O 1
ATOM 1093 N N . GLN A 1 138 ? -1.54 -24.297 -2.143 1 94.06 138 GLN A N 1
ATOM 1094 C CA . GLN A 1 138 ? -2.316 -25 -3.162 1 94.06 138 GLN A CA 1
ATOM 1095 C C . GLN A 1 138 ? -1.518 -25.141 -4.453 1 94.06 138 GLN A C 1
ATOM 1097 O O . GLN A 1 138 ? -0.465 -24.531 -4.613 1 94.06 138 GLN A O 1
ATOM 1102 N N . THR A 1 139 ? -1.969 -26.031 -5.352 1 95.12 139 THR A N 1
ATOM 1103 C CA . THR A 1 139 ? -1.303 -26.219 -6.637 1 95.12 139 THR A CA 1
ATOM 1104 C C . THR A 1 139 ? -2.324 -26.312 -7.766 1 95.12 139 THR A C 1
ATOM 1106 O O . THR A 1 139 ? -3.439 -26.781 -7.566 1 95.12 139 THR A O 1
ATOM 1109 N N . ALA A 1 140 ? -1.927 -25.828 -8.898 1 96.62 140 ALA A N 1
ATOM 1110 C CA . ALA A 1 140 ? -2.793 -25.859 -10.078 1 96.62 140 ALA A CA 1
ATOM 1111 C C . ALA A 1 140 ? -2.592 -27.156 -10.867 1 96.62 140 ALA A C 1
ATOM 1113 O O . ALA A 1 140 ? -3.26 -27.375 -11.883 1 96.62 140 ALA A O 1
ATOM 1114 N N . ILE A 1 141 ? -1.785 -28.031 -10.438 1 96.56 141 ILE A N 1
ATOM 1115 C CA . ILE A 1 141 ? -1.386 -29.219 -11.18 1 96.56 141 ILE A CA 1
ATOM 1116 C C . ILE A 1 141 ? -2.605 -30.094 -11.438 1 96.56 141 ILE A C 1
ATOM 1118 O O . ILE A 1 141 ? -2.736 -30.688 -12.516 1 96.56 141 ILE A O 1
ATOM 1122 N N . PRO A 1 142 ? -3.535 -30.188 -10.492 1 95.38 142 PRO A N 1
ATOM 1123 C CA . PRO A 1 142 ? -4.738 -30.984 -10.773 1 95.38 142 PRO A CA 1
ATOM 1124 C C . PRO A 1 142 ? -5.473 -30.5 -12.031 1 95.38 142 PRO A C 1
ATOM 1126 O O . PRO A 1 142 ? -6.055 -31.312 -12.75 1 95.38 142 PRO A O 1
ATOM 1129 N N . LEU A 1 143 ? -5.469 -29.234 -12.297 1 95.31 143 LEU A N 1
ATOM 1130 C CA . LEU A 1 143 ? -6.078 -28.703 -13.508 1 95.31 143 LEU A CA 1
ATOM 1131 C C . LEU A 1 143 ? -5.363 -29.219 -14.75 1 95.31 143 LEU A C 1
ATOM 1133 O O . LEU A 1 143 ? -6.008 -29.609 -15.734 1 95.31 143 LEU A O 1
ATOM 1137 N N . LEU A 1 144 ? -4.051 -29.203 -14.703 1 96.12 144 LEU A N 1
ATOM 1138 C CA . LEU A 1 144 ? -3.254 -29.719 -15.805 1 96.12 144 LEU A CA 1
ATOM 1139 C C . LEU A 1 144 ? -3.525 -31.203 -16.031 1 96.12 144 LEU A C 1
ATOM 1141 O O . LEU A 1 144 ? -3.721 -31.641 -17.156 1 96.12 144 LEU A O 1
ATOM 1145 N N . LYS A 1 145 ? -3.566 -31.953 -14.961 1 95.44 145 LYS A N 1
ATOM 1146 C CA . LYS A 1 145 ? -3.801 -33.406 -15.055 1 95.44 145 LYS A CA 1
ATOM 1147 C C . LYS A 1 145 ? -5.125 -33.688 -15.758 1 95.44 145 LYS A C 1
ATOM 1149 O O . LYS A 1 145 ? -5.211 -34.625 -16.562 1 95.44 145 LYS A O 1
ATOM 1154 N N . LYS A 1 146 ? -6.086 -32.906 -15.445 1 94 146 LYS A N 1
ATOM 1155 C CA . LYS A 1 146 ? -7.387 -33.062 -16.094 1 94 146 LYS A CA 1
ATOM 1156 C C . LYS A 1 146 ? -7.289 -32.812 -17.594 1 94 146 LYS A C 1
ATOM 1158 O O . LYS A 1 146 ? -7.906 -33.531 -18.375 1 94 146 LYS A O 1
ATOM 1163 N N . ARG A 1 147 ? -6.523 -31.922 -18 1 92.25 147 ARG A N 1
ATOM 1164 C CA . ARG A 1 147 ? -6.348 -31.609 -19.422 1 92.25 147 ARG A CA 1
ATOM 1165 C C . ARG A 1 147 ? -5.52 -32.688 -20.109 1 92.25 147 ARG A C 1
ATOM 1167 O O . ARG A 1 147 ? -5.762 -33 -21.281 1 92.25 147 ARG A O 1
ATOM 1174 N N . LEU A 1 148 ? -4.559 -33.25 -19.422 1 92.12 148 LEU A N 1
ATOM 1175 C CA . LEU A 1 148 ? -3.646 -34.219 -20 1 92.12 148 LEU A CA 1
ATOM 1176 C C . LEU A 1 148 ? -4.367 -35.531 -20.281 1 92.12 148 LEU A C 1
ATOM 1178 O O . LEU A 1 148 ? -3.963 -36.281 -21.156 1 92.12 148 LEU A O 1
ATOM 1182 N N . LYS A 1 149 ? -5.438 -35.812 -19.547 1 90.25 149 LYS A N 1
ATOM 1183 C CA . LYS A 1 149 ? -6.199 -37.062 -19.75 1 90.25 149 LYS A CA 1
ATOM 1184 C C . LYS A 1 149 ? -6.766 -37.125 -21.156 1 90.25 149 LYS A C 1
ATOM 1186 O O . LYS A 1 149 ? -6.918 -38.219 -21.719 1 90.25 149 LYS A O 1
ATOM 1191 N N . ASN A 1 150 ? -7.07 -36.031 -21.688 1 87.38 150 ASN A N 1
ATOM 1192 C CA . ASN A 1 150 ? -7.672 -35.969 -23.016 1 87.38 150 ASN A CA 1
ATOM 1193 C C . ASN A 1 150 ? -6.664 -35.531 -24.062 1 87.38 150 ASN A C 1
ATOM 1195 O O . ASN A 1 150 ? -7.043 -35.031 -25.125 1 87.38 150 ASN A O 1
ATOM 1199 N N . SER A 1 151 ? -5.402 -35.719 -23.734 1 90.62 151 SER A N 1
ATOM 1200 C CA . SER A 1 151 ? -4.371 -35.281 -24.672 1 90.62 151 SER A CA 1
ATOM 1201 C C . SER A 1 151 ? -3.422 -36.406 -25.016 1 90.62 151 SER A C 1
ATOM 1203 O O . SER A 1 151 ? -3.539 -37.531 -24.484 1 90.62 151 SER A O 1
ATOM 1205 N N . GLU A 1 152 ? -2.619 -36.219 -25.969 1 93.31 152 GLU A N 1
ATOM 1206 C CA . GLU A 1 152 ? -1.64 -37.219 -26.406 1 93.31 152 GLU A CA 1
ATOM 1207 C C . GLU A 1 152 ? -0.346 -37.094 -25.594 1 93.31 152 GLU A C 1
ATOM 1209 O O . GLU A 1 152 ? 0.616 -37.812 -25.844 1 93.31 152 GLU A O 1
ATOM 1214 N N . VAL A 1 153 ? -0.34 -36.219 -24.625 1 95.44 153 VAL A N 1
ATOM 1215 C CA . VAL A 1 153 ? 0.863 -35.969 -23.844 1 95.44 153 VAL A CA 1
ATOM 1216 C C . VAL A 1 153 ? 1.217 -37.188 -23.016 1 95.44 153 VAL A C 1
ATOM 1218 O O . VAL A 1 153 ? 0.371 -37.719 -22.297 1 95.44 153 VAL A O 1
ATOM 1221 N N . ASN A 1 154 ? 2.416 -37.656 -23.141 1 95.56 154 ASN A N 1
ATOM 1222 C CA . ASN A 1 154 ? 2.836 -38.875 -22.422 1 95.56 154 ASN A CA 1
ATOM 1223 C C . ASN A 1 154 ? 4.125 -38.625 -21.641 1 95.56 154 ASN A C 1
ATOM 1225 O O . ASN A 1 154 ? 4.73 -39.594 -21.125 1 95.56 154 ASN A O 1
ATOM 1229 N N . CYS A 1 155 ? 4.574 -37.406 -21.562 1 97.44 155 CYS A N 1
ATOM 1230 C CA . CYS A 1 155 ? 5.812 -37.062 -20.875 1 97.44 155 CYS A CA 1
ATOM 1231 C C . CYS A 1 155 ? 5.727 -35.656 -20.266 1 97.44 155 CYS A C 1
ATOM 1233 O O . CYS A 1 155 ? 5.188 -34.75 -20.891 1 97.44 155 CYS A O 1
ATOM 1235 N N . VAL A 1 156 ? 6.219 -35.5 -19.047 1 98 156 VAL A N 1
ATOM 1236 C CA . VAL A 1 156 ? 6.281 -34.219 -18.359 1 98 156 VAL A CA 1
ATOM 1237 C C . VAL A 1 156 ? 7.734 -33.781 -18.203 1 98 156 VAL A C 1
ATOM 1239 O O . VAL A 1 156 ? 8.594 -34.594 -17.828 1 98 156 VAL A O 1
ATOM 1242 N N . ALA A 1 157 ? 7.973 -32.562 -18.562 1 98.25 157 ALA A N 1
ATOM 1243 C CA . ALA A 1 157 ? 9.328 -32.062 -18.438 1 98.25 157 ALA A CA 1
ATOM 1244 C C . ALA A 1 157 ? 9.367 -30.844 -17.5 1 98.25 157 ALA A C 1
ATOM 1246 O O . ALA A 1 157 ? 8.383 -30.125 -17.375 1 98.25 157 ALA A O 1
ATOM 1247 N N . PHE A 1 158 ? 10.492 -30.656 -16.859 1 97.69 158 PHE A N 1
ATOM 1248 C CA . PHE A 1 158 ? 10.734 -29.516 -15.984 1 97.69 158 PHE A CA 1
ATOM 1249 C C . PHE A 1 158 ? 11.922 -28.688 -16.5 1 97.69 158 PHE A C 1
ATOM 1251 O O . PHE A 1 158 ? 12.938 -29.25 -16.891 1 97.69 158 PHE A O 1
ATOM 1258 N N . PRO A 1 159 ? 11.719 -27.359 -16.484 1 96.19 159 PRO A N 1
ATOM 1259 C CA . PRO A 1 159 ? 12.766 -26.516 -17.062 1 96.19 159 PRO A CA 1
ATOM 1260 C C . PRO A 1 159 ? 14.016 -26.453 -16.188 1 96.19 159 PRO A C 1
ATOM 1262 O O . PRO A 1 159 ? 15.094 -26.094 -16.688 1 96.19 159 PRO A O 1
ATOM 1265 N N . ASP A 1 160 ? 13.875 -26.656 -14.883 1 91.81 160 ASP A N 1
ATOM 1266 C CA . ASP A 1 160 ? 15.008 -26.656 -13.969 1 91.81 160 ASP A CA 1
ATOM 1267 C C . ASP A 1 160 ? 14.742 -27.531 -12.75 1 91.81 160 ASP A C 1
ATOM 1269 O O . ASP A 1 160 ? 13.664 -28.109 -12.625 1 91.81 160 ASP A O 1
ATOM 1273 N N . ASP A 1 161 ? 15.758 -27.609 -11.922 1 90.75 161 ASP A N 1
ATOM 1274 C CA . ASP A 1 161 ? 15.672 -28.469 -10.75 1 90.75 161 ASP A CA 1
ATOM 1275 C C . ASP A 1 161 ? 14.625 -27.953 -9.758 1 90.75 161 ASP A C 1
ATOM 1277 O O . ASP A 1 161 ? 13.977 -28.734 -9.07 1 90.75 161 ASP A O 1
ATOM 1281 N N . GLY A 1 162 ? 14.508 -26.703 -9.727 1 89.19 162 GLY A N 1
ATOM 1282 C CA . GLY A 1 162 ? 13.531 -26.109 -8.82 1 89.19 162 GLY A CA 1
ATOM 1283 C C . GLY A 1 162 ? 12.109 -26.516 -9.133 1 89.19 162 GLY A C 1
ATOM 1284 O O . GLY A 1 162 ? 11.375 -26.953 -8.242 1 89.19 162 GLY A O 1
ATOM 1285 N N . ALA A 1 163 ? 11.812 -26.422 -10.359 1 93.31 163 ALA A N 1
ATOM 1286 C CA . ALA A 1 163 ? 10.484 -26.828 -10.805 1 93.31 163 ALA A CA 1
ATOM 1287 C C . ALA A 1 163 ? 10.273 -28.328 -10.586 1 93.31 163 ALA A C 1
ATOM 1289 O O . ALA A 1 163 ? 9.203 -28.75 -10.148 1 93.31 163 ALA A O 1
ATOM 1290 N N . ALA A 1 164 ? 11.266 -29.094 -10.898 1 94 164 ALA A N 1
ATOM 1291 C CA . ALA A 1 164 ? 11.18 -30.531 -10.711 1 94 164 ALA A CA 1
ATOM 1292 C C . ALA A 1 164 ? 10.906 -30.875 -9.242 1 94 164 ALA A C 1
ATOM 1294 O O . ALA A 1 164 ? 10.031 -31.688 -8.945 1 94 164 ALA A O 1
ATOM 1295 N N . LYS A 1 165 ? 11.641 -30.25 -8.414 1 90.62 165 LYS A N 1
ATOM 1296 C CA . LYS A 1 165 ? 11.484 -30.5 -6.984 1 90.62 165 LYS A CA 1
ATOM 1297 C C . LYS A 1 165 ? 10.086 -30.125 -6.512 1 90.62 165 LYS A C 1
ATOM 1299 O O . LYS A 1 165 ? 9.523 -30.781 -5.641 1 90.62 165 LYS A O 1
ATOM 1304 N N . ARG A 1 166 ? 9.523 -29.141 -7.102 1 90.94 166 ARG A N 1
ATOM 1305 C CA . ARG A 1 166 ? 8.227 -28.609 -6.664 1 90.94 166 ARG A CA 1
ATOM 1306 C C . ARG A 1 166 ? 7.086 -29.484 -7.168 1 90.94 166 ARG A C 1
ATOM 1308 O O . ARG A 1 166 ? 6.102 -29.703 -6.457 1 90.94 166 ARG A O 1
ATOM 1315 N N . PHE A 1 167 ? 7.242 -30.031 -8.367 1 94.69 167 PHE A N 1
ATOM 1316 C CA . PHE A 1 167 ? 6.035 -30.547 -8.992 1 94.69 167 PHE A CA 1
ATOM 1317 C C . PHE A 1 167 ? 6.184 -32.031 -9.32 1 94.69 167 PHE A C 1
ATOM 1319 O O . PHE A 1 167 ? 5.191 -32.719 -9.57 1 94.69 167 PHE A O 1
ATOM 1326 N N . SER A 1 168 ? 7.41 -32.594 -9.359 1 93.75 168 SER A N 1
ATOM 1327 C CA . SER A 1 168 ? 7.641 -33.938 -9.891 1 93.75 168 SER A CA 1
ATOM 1328 C C . SER A 1 168 ? 6.828 -35 -9.141 1 93.75 168 SER A C 1
ATOM 1330 O O . SER A 1 168 ? 6.258 -35.906 -9.75 1 93.75 168 SER A O 1
ATOM 1332 N N . SER A 1 169 ? 6.77 -34.844 -7.824 1 92.5 169 SER A N 1
ATOM 1333 C CA . SER A 1 169 ? 6.086 -35.812 -6.984 1 92.5 169 SER A CA 1
ATOM 1334 C C . SER A 1 169 ? 4.598 -35.875 -7.305 1 92.5 169 SER A C 1
ATOM 1336 O O . SER A 1 169 ? 3.941 -36.875 -7.031 1 92.5 169 SER A O 1
ATOM 1338 N N . LEU A 1 170 ? 4.047 -34.938 -7.906 1 93.94 170 LEU A N 1
ATOM 1339 C CA . LEU A 1 170 ? 2.619 -34.844 -8.188 1 93.94 170 LEU A CA 1
ATOM 1340 C C . LEU A 1 170 ? 2.256 -35.656 -9.422 1 93.94 170 LEU A C 1
ATOM 1342 O O . LEU A 1 170 ? 1.077 -35.906 -9.672 1 93.94 170 LEU A O 1
ATOM 1346 N N . PHE A 1 171 ? 3.275 -36.094 -10.156 1 93.38 171 PHE A N 1
ATOM 1347 C CA . PHE A 1 171 ? 3.021 -36.812 -11.383 1 93.38 171 PHE A CA 1
ATOM 1348 C C . PHE A 1 171 ? 3.412 -38.281 -11.219 1 93.38 171 PHE A C 1
ATOM 1350 O O . PHE A 1 171 ? 3.301 -39.062 -12.164 1 93.38 171 PHE A O 1
ATOM 1357 N N . LEU A 1 172 ? 3.902 -38.719 -10.109 1 87.12 172 LEU A N 1
ATOM 1358 C CA . LEU A 1 172 ? 4.398 -40.062 -9.859 1 87.12 172 LEU A CA 1
ATOM 1359 C C . LEU A 1 172 ? 3.303 -41.094 -10.086 1 87.12 172 LEU A C 1
ATOM 1361 O O . LEU A 1 172 ? 3.576 -42.219 -10.562 1 87.12 172 LEU A O 1
ATOM 1365 N N . GLU A 1 173 ? 2.121 -40.688 -9.805 1 86.94 173 GLU A N 1
ATOM 1366 C CA . GLU A 1 173 ? 1.019 -41.656 -9.914 1 86.94 173 GLU A CA 1
ATOM 1367 C C . GLU A 1 173 ? 0.516 -41.75 -11.352 1 86.94 173 GLU A C 1
ATOM 1369 O O . GLU A 1 173 ? -0.289 -42.625 -11.68 1 86.94 173 GLU A O 1
ATOM 1374 N N . MET A 1 174 ? 1.043 -40.938 -12.07 1 86.94 174 MET A N 1
ATOM 1375 C CA . MET A 1 174 ? 0.636 -40.938 -13.477 1 86.94 174 MET A CA 1
ATOM 1376 C C . MET A 1 174 ? 1.603 -41.781 -14.312 1 86.94 174 MET A C 1
ATOM 1378 O O . MET A 1 174 ? 2.783 -41.906 -13.977 1 86.94 174 MET A O 1
ATOM 1382 N N . ASP A 1 175 ? 1.166 -42.5 -15.297 1 84.44 175 ASP A N 1
ATOM 1383 C CA . ASP A 1 175 ? 1.987 -43.25 -16.219 1 84.44 175 ASP A CA 1
ATOM 1384 C C . ASP A 1 175 ? 2.639 -42.344 -17.266 1 84.44 175 ASP A C 1
ATOM 1386 O O . ASP A 1 175 ? 2.354 -42.469 -18.453 1 84.44 175 ASP A O 1
ATOM 1390 N N . VAL A 1 176 ? 3.436 -41.375 -16.703 1 89.19 176 VAL A N 1
ATOM 1391 C CA . VAL A 1 176 ? 4.109 -40.469 -17.625 1 89.19 176 VAL A CA 1
ATOM 1392 C C . VAL A 1 176 ? 5.609 -40.469 -17.344 1 89.19 176 VAL A C 1
ATOM 1394 O O . VAL A 1 176 ? 6.035 -40.656 -16.203 1 89.19 176 VAL A O 1
ATOM 1397 N N . GLU A 1 177 ? 6.398 -40.344 -18.344 1 93.88 177 GLU A N 1
ATOM 1398 C CA . GLU A 1 177 ? 7.84 -40.156 -18.188 1 93.88 177 GLU A CA 1
ATOM 1399 C C . GLU A 1 177 ? 8.172 -38.719 -17.781 1 93.88 177 GLU A C 1
ATOM 1401 O O . GLU A 1 177 ? 7.395 -37.812 -18.031 1 93.88 177 GLU A O 1
ATOM 1406 N N . VAL A 1 178 ? 9.273 -38.625 -17.078 1 95.69 178 VAL A N 1
ATOM 1407 C CA . VAL A 1 178 ? 9.664 -37.312 -16.594 1 95.69 178 VAL A CA 1
ATOM 1408 C C . VAL A 1 178 ? 11.023 -36.938 -17.172 1 95.69 178 VAL A C 1
ATOM 1410 O O . VAL A 1 178 ? 11.93 -37.75 -17.25 1 95.69 178 VAL A O 1
ATOM 1413 N N . ILE A 1 179 ? 11.094 -35.719 -17.625 1 97.19 179 ILE A N 1
ATOM 1414 C CA . ILE A 1 179 ? 12.352 -35.156 -18.109 1 97.19 179 ILE A CA 1
ATOM 1415 C C . ILE A 1 179 ? 12.719 -33.938 -17.266 1 97.19 179 ILE A C 1
ATOM 1417 O O . ILE A 1 179 ? 11.852 -33.125 -16.938 1 97.19 179 ILE A O 1
ATOM 1421 N N . VAL A 1 180 ? 13.945 -33.844 -16.891 1 96.75 180 VAL A N 1
ATOM 1422 C CA . VAL A 1 180 ? 14.43 -32.688 -16.156 1 96.75 180 VAL A CA 1
ATOM 1423 C C . VAL A 1 180 ? 15.492 -31.953 -16.984 1 96.75 180 VAL A C 1
ATOM 1425 O O . VAL A 1 180 ? 16.5 -32.562 -17.359 1 96.75 180 VAL A O 1
ATOM 1428 N N . CYS A 1 181 ? 15.156 -30.734 -17.266 1 96 181 CYS A N 1
ATOM 1429 C CA . CYS A 1 181 ? 16.141 -29.891 -17.938 1 96 181 CYS A CA 1
ATOM 1430 C C . CYS A 1 181 ? 16.938 -29.078 -16.938 1 96 181 CYS A C 1
ATOM 1432 O O . CYS A 1 181 ? 16.656 -29.094 -15.742 1 96 181 CYS A O 1
ATOM 1434 N N . GLY A 1 182 ? 17.953 -28.391 -17.297 1 92.12 182 GLY A N 1
ATOM 1435 C CA . GLY A 1 182 ? 18.797 -27.562 -16.453 1 92.12 182 GLY A CA 1
ATOM 1436 C C . GLY A 1 182 ? 19.734 -26.672 -17.234 1 92.12 182 GLY A C 1
ATOM 1437 O O . GLY A 1 182 ? 19.859 -26.797 -18.453 1 92.12 182 GLY A O 1
ATOM 1438 N N . LYS A 1 183 ? 20.25 -25.688 -16.406 1 85.19 183 LYS A N 1
ATOM 1439 C CA . LYS A 1 183 ? 21.172 -24.766 -17.047 1 85.19 183 LYS A CA 1
ATOM 1440 C C . LYS A 1 183 ? 22.625 -25.25 -16.953 1 85.19 183 LYS A C 1
ATOM 1442 O O . LYS A 1 183 ? 23.016 -25.828 -15.93 1 85.19 183 LYS A O 1
ATOM 1447 N N . THR A 1 184 ? 23.266 -25.297 -18.047 1 80.94 184 THR A N 1
ATOM 1448 C CA . THR A 1 184 ? 24.688 -25.641 -18.062 1 80.94 184 THR A CA 1
ATOM 1449 C C . THR A 1 184 ? 25.531 -24.453 -18.516 1 80.94 184 THR A C 1
ATOM 1451 O O . THR A 1 184 ? 25.031 -23.562 -19.219 1 80.94 184 THR A O 1
ATOM 1454 N N . ARG A 1 185 ? 26.656 -24.203 -17.75 1 73.88 185 ARG A N 1
ATOM 1455 C CA . ARG A 1 185 ? 27.609 -23.156 -18.141 1 73.88 185 ARG A CA 1
ATOM 1456 C C . ARG A 1 185 ? 28.625 -23.688 -19.141 1 73.88 185 ARG A C 1
ATOM 1458 O O . ARG A 1 185 ? 29.328 -24.672 -18.844 1 73.88 185 ARG A O 1
ATOM 1465 N N . GLY A 1 186 ? 28.328 -23.453 -20.453 1 62.91 186 GLY A N 1
ATOM 1466 C CA . GLY A 1 186 ? 29.312 -23.859 -21.453 1 62.91 186 GLY A CA 1
ATOM 1467 C C . GLY A 1 186 ? 30.516 -22.953 -21.5 1 62.91 186 GLY A C 1
ATOM 1468 O O . GLY A 1 186 ? 30.75 -22.156 -20.578 1 62.91 186 GLY A O 1
ATOM 1469 N N . GLU A 1 187 ? 31.359 -23.047 -22.656 1 64.5 187 GLU A N 1
ATOM 1470 C CA . GLU A 1 187 ? 32.531 -22.219 -22.891 1 64.5 187 GLU A CA 1
ATOM 1471 C C . GLU A 1 187 ? 32.156 -20.75 -23.031 1 64.5 187 GLU A C 1
ATOM 1473 O O . GLU A 1 187 ? 31.234 -20.422 -23.766 1 64.5 187 GLU A O 1
ATOM 1478 N N . GLY A 1 188 ? 32.781 -19.75 -22.281 1 62.25 188 GLY A N 1
ATOM 1479 C CA . GLY A 1 188 ? 32.625 -18.312 -22.359 1 62.25 188 GLY A CA 1
ATOM 1480 C C . GLY A 1 188 ? 31.469 -17.797 -21.516 1 62.25 188 GLY A C 1
ATOM 1481 O O . GLY A 1 188 ? 30.906 -16.734 -21.812 1 62.25 188 GLY A O 1
ATOM 1482 N N . ASP A 1 189 ? 30.812 -18.641 -20.797 1 63.91 189 ASP A N 1
ATOM 1483 C CA . ASP A 1 189 ? 29.844 -18.266 -19.781 1 63.91 189 ASP A CA 1
ATOM 1484 C C . ASP A 1 189 ? 28.422 -18.234 -20.344 1 63.91 189 ASP A C 1
ATOM 1486 O O . ASP A 1 189 ? 27.547 -17.531 -19.828 1 63.91 189 ASP A O 1
ATOM 1490 N N . VAL A 1 190 ? 28.312 -18.891 -21.578 1 68.88 190 VAL A N 1
ATOM 1491 C CA . VAL A 1 190 ? 26.969 -18.891 -22.172 1 68.88 190 VAL A CA 1
ATOM 1492 C C . VAL A 1 190 ? 26.094 -19.922 -21.453 1 68.88 190 VAL A C 1
ATOM 1494 O O . VAL A 1 190 ? 26.422 -21.109 -21.422 1 68.88 190 VAL A O 1
ATOM 1497 N N . ARG A 1 191 ? 25.141 -19.422 -20.891 1 70.5 191 ARG A N 1
ATOM 1498 C CA . ARG A 1 191 ? 24.172 -20.297 -20.219 1 70.5 191 ARG A CA 1
ATOM 1499 C C . ARG A 1 191 ? 23.219 -20.938 -21.219 1 70.5 191 ARG A C 1
ATOM 1501 O O . ARG A 1 191 ? 22.609 -20.234 -22.031 1 70.5 191 ARG A O 1
ATOM 1508 N N . SER A 1 192 ? 23.312 -22.219 -21.234 1 83.44 192 SER A N 1
ATOM 1509 C CA . SER A 1 192 ? 22.406 -22.938 -22.125 1 83.44 192 SER A CA 1
ATOM 1510 C C . SER A 1 192 ? 21.578 -23.953 -21.359 1 83.44 192 SER A C 1
ATOM 1512 O O . SER A 1 192 ?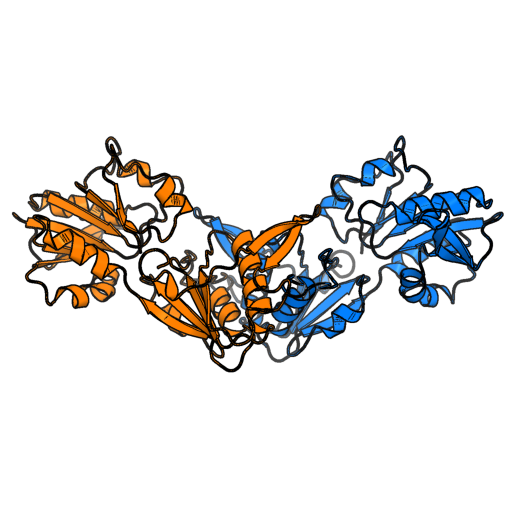 22 -24.453 -20.312 1 83.44 192 SER A O 1
ATOM 1514 N N . VAL A 1 193 ? 20.328 -24.219 -21.875 1 89.62 193 VAL A N 1
ATOM 1515 C CA . VAL A 1 193 ? 19.453 -25.234 -21.281 1 89.62 193 VAL A CA 1
ATOM 1516 C C . VAL A 1 193 ? 19.734 -26.594 -21.922 1 89.62 193 VAL A C 1
ATOM 1518 O O . VAL A 1 193 ? 19.875 -26.688 -23.141 1 89.62 193 VAL A O 1
ATOM 1521 N N . VAL A 1 194 ? 19.953 -27.578 -21.078 1 92.19 194 VAL A N 1
ATOM 1522 C CA . VAL A 1 194 ? 20.188 -28.938 -21.578 1 92.19 194 VAL A CA 1
ATOM 1523 C C . VAL A 1 194 ? 19.266 -29.906 -20.875 1 92.19 194 VAL A C 1
ATOM 1525 O O . VAL A 1 194 ? 18.703 -29.594 -19.812 1 92.19 194 VAL A O 1
ATOM 1528 N N . ILE A 1 195 ? 19.078 -31.078 -21.531 1 95.44 195 ILE A N 1
ATOM 1529 C CA . ILE A 1 195 ? 18.359 -32.156 -20.859 1 95.44 195 ILE A CA 1
ATOM 1530 C C . ILE A 1 195 ? 19.297 -32.875 -19.891 1 95.44 195 ILE A C 1
ATOM 1532 O O . ILE A 1 195 ? 20.297 -33.469 -20.281 1 95.44 195 ILE A O 1
ATOM 1536 N N . GLN A 1 196 ? 19 -32.781 -18.641 1 94.38 196 GLN A N 1
ATOM 1537 C CA . GLN A 1 196 ? 19.844 -33.375 -17.625 1 94.38 196 GLN A CA 1
ATOM 1538 C C . GLN A 1 196 ? 19.438 -34.812 -17.344 1 94.38 196 GLN A C 1
ATOM 1540 O O . GLN A 1 196 ? 20.281 -35.656 -17.016 1 94.38 196 GLN A O 1
ATOM 1545 N N . ASP A 1 197 ? 18.203 -35.062 -17.438 1 94.75 197 ASP A N 1
ATOM 1546 C CA . ASP A 1 197 ? 17.672 -36.375 -17.156 1 94.75 197 ASP A CA 1
ATOM 1547 C C . ASP A 1 197 ? 16.438 -36.656 -18 1 94.75 197 ASP A C 1
ATOM 1549 O O . ASP A 1 197 ? 15.562 -35.812 -18.141 1 94.75 197 ASP A O 1
ATOM 1553 N N . GLY A 1 198 ? 16.406 -37.875 -18.578 1 95.5 198 GLY A N 1
ATOM 1554 C CA . GLY A 1 198 ? 15.234 -38.312 -19.344 1 95.5 198 GLY A CA 1
ATOM 1555 C C . GLY A 1 198 ? 15.484 -38.312 -20.844 1 95.5 198 GLY A C 1
ATOM 1556 O O . GLY A 1 198 ? 16.578 -37.969 -21.297 1 95.5 198 GLY A O 1
ATOM 1557 N N . ASN A 1 199 ? 14.531 -38.781 -21.656 1 96.19 199 ASN A N 1
ATOM 1558 C CA . ASN A 1 199 ? 14.594 -38.938 -23.109 1 96.19 199 ASN A CA 1
ATOM 1559 C C . ASN A 1 199 ? 13.367 -38.312 -23.781 1 96.19 199 ASN A C 1
ATOM 1561 O O . ASN A 1 199 ? 12.234 -38.719 -23.516 1 96.19 199 ASN A O 1
ATOM 1565 N N . ALA A 1 200 ? 13.594 -37.375 -24.656 1 97.56 200 ALA A N 1
ATOM 1566 C CA . ALA A 1 200 ? 12.523 -36.625 -25.297 1 97.56 200 ALA A CA 1
ATOM 1567 C C . ALA A 1 200 ? 12.086 -37.281 -26.609 1 97.56 200 ALA A C 1
ATOM 1569 O O . ALA A 1 200 ? 11.047 -36.938 -27.156 1 97.56 200 ALA A O 1
ATOM 1570 N N . GLU A 1 201 ? 12.922 -38.188 -27.109 1 97.75 201 GLU A N 1
ATOM 1571 C CA . GLU A 1 201 ? 12.695 -38.75 -28.438 1 97.75 201 GLU A CA 1
ATOM 1572 C C . GLU A 1 201 ? 11.336 -39.469 -28.516 1 97.75 201 GLU A C 1
ATOM 1574 O O . GLU A 1 201 ? 11.047 -40.344 -27.703 1 97.75 201 GLU A O 1
ATOM 1579 N N . GLY A 1 202 ? 10.57 -39.031 -29.469 1 97.62 202 GLY A N 1
ATOM 1580 C CA . GLY A 1 202 ? 9.297 -39.688 -29.75 1 97.62 202 GLY A CA 1
ATOM 1581 C C . GLY A 1 202 ? 8.227 -39.375 -28.719 1 97.62 202 GLY A C 1
ATOM 1582 O O . GLY A 1 202 ? 7.234 -40.094 -28.609 1 97.62 202 GLY A O 1
ATOM 1583 N N . LYS A 1 203 ? 8.383 -38.406 -27.938 1 97.5 203 LYS A N 1
ATOM 1584 C CA . LYS A 1 203 ? 7.461 -38.094 -26.844 1 97.5 203 LYS A CA 1
ATOM 1585 C C . LYS A 1 203 ? 6.613 -36.875 -27.141 1 97.5 203 LYS A C 1
ATOM 1587 O O . LYS A 1 203 ? 7.023 -36 -27.922 1 97.5 203 LYS A O 1
ATOM 1592 N N . HIS A 1 204 ? 5.379 -36.875 -26.625 1 98 204 HIS A N 1
ATOM 1593 C CA . HIS A 1 204 ? 4.543 -35.656 -26.516 1 98 204 HIS A CA 1
ATOM 1594 C C . HIS A 1 204 ? 4.672 -35.031 -25.141 1 98 204 HIS A C 1
ATOM 1596 O O . HIS A 1 204 ? 4.184 -35.594 -24.141 1 98 204 HIS A O 1
ATOM 1602 N N . ILE A 1 205 ? 5.289 -33.844 -25.109 1 98.25 205 ILE A N 1
ATOM 1603 C CA . ILE A 1 205 ? 5.824 -33.375 -23.844 1 98.25 205 ILE A CA 1
ATOM 1604 C C . ILE A 1 205 ? 5.062 -32.125 -23.391 1 98.25 205 ILE A C 1
ATOM 1606 O O . ILE A 1 205 ? 4.688 -31.281 -24.234 1 98.25 205 ILE A O 1
ATOM 1610 N N . VAL A 1 206 ? 4.844 -32 -22.109 1 98.44 206 VAL A N 1
ATOM 1611 C CA . VAL A 1 206 ? 4.418 -30.734 -21.516 1 98.44 206 VAL A CA 1
ATOM 1612 C C . VAL A 1 206 ? 5.457 -30.266 -20.5 1 98.44 206 VAL A C 1
ATOM 1614 O O . VAL A 1 206 ? 5.859 -31.031 -19.609 1 98.44 206 VAL A O 1
ATOM 1617 N N . ILE A 1 207 ? 5.941 -29.047 -20.703 1 98.56 207 ILE A N 1
ATOM 1618 C CA . ILE A 1 207 ? 6.836 -28.438 -19.719 1 98.56 207 ILE A CA 1
ATOM 1619 C C . ILE A 1 207 ? 6.012 -27.781 -18.609 1 98.56 207 ILE A C 1
ATOM 1621 O O . ILE A 1 207 ? 5.09 -27.016 -18.891 1 98.56 207 ILE A O 1
ATOM 1625 N N . VAL A 1 208 ? 6.332 -28.125 -17.344 1 98.12 208 VAL A N 1
ATOM 1626 C CA . VAL A 1 208 ? 5.562 -27.641 -16.203 1 98.12 208 VAL A CA 1
ATOM 1627 C C . VAL A 1 208 ? 6.426 -26.688 -15.359 1 98.12 208 VAL A C 1
ATOM 1629 O O . VAL A 1 208 ? 7.543 -27.047 -14.969 1 98.12 208 VAL A O 1
ATOM 1632 N N . ASP A 1 209 ? 5.953 -25.531 -15.094 1 96.25 209 ASP A N 1
ATOM 1633 C 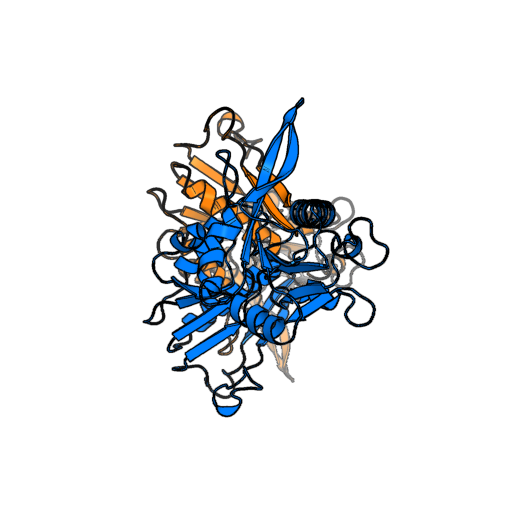CA . ASP A 1 209 ? 6.605 -24.547 -14.227 1 96.25 209 ASP A CA 1
ATOM 1634 C C . ASP A 1 209 ? 5.582 -23.75 -13.43 1 96.25 209 ASP A C 1
ATOM 1636 O O . ASP A 1 209 ? 4.379 -23.828 -13.695 1 96.25 209 ASP A O 1
ATOM 1640 N N . ASP A 1 210 ? 6.039 -23.062 -12.398 1 93.88 210 ASP A N 1
ATOM 1641 C CA . ASP A 1 210 ? 5.125 -22.266 -11.586 1 93.88 210 ASP A CA 1
ATOM 1642 C C . ASP A 1 210 ? 4.918 -20.875 -12.188 1 93.88 210 ASP A C 1
ATOM 1644 O O . ASP A 1 210 ? 3.803 -20.359 -12.172 1 93.88 210 ASP A O 1
ATOM 1648 N N . LEU A 1 211 ? 5.941 -20.359 -12.727 1 92.06 211 LEU A N 1
ATOM 1649 C CA . LEU A 1 211 ? 5.91 -18.953 -13.086 1 92.06 211 LEU A CA 1
ATOM 1650 C C . LEU A 1 211 ? 6.684 -18.703 -14.375 1 92.06 211 LEU A C 1
ATOM 1652 O O . LEU A 1 211 ? 7.719 -19.328 -14.609 1 92.06 211 LEU A O 1
ATOM 1656 N N . VAL A 1 212 ? 6.141 -17.828 -15.273 1 92.75 212 VAL A N 1
ATOM 1657 C CA . VAL A 1 212 ? 6.871 -17.375 -16.453 1 92.75 212 VAL A CA 1
ATOM 1658 C C . VAL A 1 212 ? 6.922 -15.852 -16.469 1 92.75 212 VAL A C 1
ATOM 1660 O O . VAL A 1 212 ? 5.906 -15.188 -16.266 1 92.75 212 VAL A O 1
ATOM 1663 N N . GLN A 1 213 ? 8.039 -15.32 -16.594 1 90.75 213 GLN A N 1
ATOM 1664 C CA . GLN A 1 213 ? 8.203 -13.883 -16.781 1 90.75 213 GLN A CA 1
ATOM 1665 C C . GLN A 1 213 ? 8.422 -13.555 -18.266 1 90.75 213 GLN A C 1
ATOM 1667 O O . GLN A 1 213 ? 7.496 -13.641 -19.062 1 90.75 213 GLN A O 1
ATOM 1672 N N . THR A 1 214 ? 9.727 -13.414 -18.641 1 90.69 214 THR A N 1
ATOM 1673 C CA . THR A 1 214 ? 10.016 -13.164 -20.047 1 90.69 214 THR A CA 1
ATOM 1674 C C . THR A 1 214 ? 9.891 -14.445 -20.859 1 90.69 214 THR A C 1
ATOM 1676 O O . THR A 1 214 ? 9.672 -14.398 -22.078 1 90.69 214 THR A O 1
ATOM 1679 N N . GLY A 1 215 ? 10.125 -15.523 -20.219 1 92.94 215 GLY A N 1
ATOM 1680 C CA . GLY A 1 215 ? 9.898 -16.828 -20.812 1 92.94 215 GLY A CA 1
ATOM 1681 C C . GLY A 1 215 ? 11.133 -17.406 -21.469 1 92.94 215 GLY A C 1
ATOM 1682 O O . GLY A 1 215 ? 11.055 -18.406 -22.188 1 92.94 215 GLY A O 1
ATOM 1683 N N . GLY A 1 216 ? 12.219 -16.781 -21.219 1 92.5 216 GLY A N 1
ATOM 1684 C CA . GLY A 1 216 ? 13.461 -17.25 -21.828 1 92.5 216 GLY A CA 1
ATOM 1685 C C . GLY A 1 216 ? 13.781 -18.703 -21.484 1 92.5 216 GLY A C 1
ATOM 1686 O O . GLY A 1 216 ? 14.047 -19.5 -22.391 1 92.5 216 GLY A O 1
ATOM 1687 N N . THR A 1 217 ? 13.727 -19.031 -20.234 1 92.19 217 THR A N 1
ATOM 1688 C CA . THR A 1 217 ? 14.039 -20.375 -19.781 1 92.19 217 THR A CA 1
ATOM 1689 C C . THR A 1 217 ? 13.047 -21.391 -20.344 1 92.19 217 THR A C 1
ATOM 1691 O O . THR A 1 217 ? 13.438 -22.453 -20.812 1 92.19 217 THR A O 1
ATOM 1694 N N . LEU A 1 218 ? 11.844 -21.031 -20.359 1 95.5 218 LEU A N 1
ATOM 1695 C CA . LEU A 1 218 ? 10.797 -21.906 -20.875 1 95.5 218 LEU A CA 1
ATOM 1696 C C . LEU A 1 218 ? 11.008 -22.172 -22.375 1 95.5 218 LEU A C 1
ATOM 1698 O O . LEU A 1 218 ? 10.906 -23.312 -22.812 1 95.5 218 LEU A O 1
ATOM 1702 N N . TYR A 1 219 ? 11.289 -21.141 -23.078 1 96.69 219 TYR A N 1
ATOM 1703 C CA . TYR A 1 219 ? 11.516 -21.25 -24.516 1 96.69 219 TYR A CA 1
ATOM 1704 C C . TYR A 1 219 ? 12.719 -22.141 -24.812 1 96.69 219 TYR A C 1
ATOM 1706 O O . TYR A 1 219 ? 12.641 -23.031 -25.656 1 96.69 219 TYR A O 1
ATOM 1714 N N . GLU A 1 220 ? 13.805 -21.844 -24.141 1 95.88 220 GLU A N 1
ATOM 1715 C CA . GLU A 1 220 ? 15.016 -22.641 -24.359 1 95.88 220 GLU A CA 1
ATOM 1716 C C . GLU A 1 220 ? 14.773 -24.109 -24.047 1 95.88 220 GLU A C 1
ATOM 1718 O O . GLU A 1 220 ? 15.312 -24.984 -24.734 1 95.88 220 GLU A O 1
ATOM 1723 N N . SER A 1 221 ? 14.016 -24.344 -23.031 1 97 221 SER A N 1
ATOM 1724 C CA . SER A 1 221 ? 13.664 -25.719 -22.703 1 97 221 SER A CA 1
ATOM 1725 C C . SER A 1 221 ? 12.852 -26.375 -23.812 1 97 221 SER A C 1
ATOM 1727 O O . SER A 1 221 ? 13.117 -27.516 -24.188 1 97 221 SER A O 1
ATOM 1729 N N . GLY A 1 222 ? 11.844 -25.703 -24.297 1 97.44 222 GLY A N 1
ATOM 1730 C CA . GLY A 1 222 ? 11.055 -26.203 -25.422 1 97.44 222 GLY A CA 1
ATOM 1731 C C . GLY A 1 222 ? 11.891 -26.516 -26.641 1 97.44 222 GLY A C 1
ATOM 1732 O O . GLY A 1 222 ? 11.719 -27.562 -27.266 1 97.44 222 GLY A O 1
ATOM 1733 N N . LYS A 1 223 ? 12.781 -25.625 -26.891 1 96.19 223 LYS A N 1
ATOM 1734 C CA . LYS A 1 223 ? 13.656 -25.781 -28.047 1 96.19 223 LYS A CA 1
ATOM 1735 C C . LYS A 1 223 ? 14.523 -27.031 -27.922 1 96.19 223 LYS A C 1
ATOM 1737 O O . LYS A 1 223 ? 14.617 -27.828 -28.859 1 96.19 223 LYS A O 1
ATOM 1742 N N . VAL A 1 224 ? 15.156 -27.188 -26.828 1 96.62 224 VAL A N 1
ATOM 1743 C CA . VAL A 1 224 ? 16.062 -28.312 -26.609 1 96.62 224 VAL A CA 1
ATOM 1744 C C . VAL A 1 224 ? 15.297 -29.625 -26.703 1 96.62 224 VAL A C 1
ATOM 1746 O O . VAL A 1 224 ? 15.805 -30.609 -27.234 1 96.62 224 VAL A O 1
ATOM 1749 N N . LEU A 1 225 ? 14.102 -29.656 -26.25 1 98.06 225 LEU A N 1
ATOM 1750 C CA . LEU A 1 225 ? 13.289 -30.875 -26.281 1 98.06 225 LEU A CA 1
ATOM 1751 C C . LEU A 1 225 ? 12.891 -31.219 -27.719 1 98.06 225 LEU A C 1
ATOM 1753 O O . LEU A 1 225 ? 12.93 -32.375 -28.109 1 98.06 225 LEU A O 1
ATOM 1757 N N . LYS A 1 226 ? 12.531 -30.219 -28.453 1 97.56 226 LYS A N 1
ATOM 1758 C CA . LYS A 1 226 ? 12.203 -30.438 -29.859 1 97.56 226 LYS A CA 1
ATOM 1759 C C . LYS A 1 226 ? 13.414 -30.953 -30.625 1 97.56 226 LYS A C 1
ATOM 1761 O O . LYS A 1 226 ? 13.297 -31.891 -31.406 1 97.56 226 LYS A O 1
ATOM 1766 N N . GLU A 1 227 ? 14.5 -30.344 -30.375 1 96.81 227 GLU A N 1
ATOM 1767 C CA . GLU A 1 227 ? 15.742 -30.75 -31.031 1 96.81 227 GLU A CA 1
ATOM 1768 C C . GLU A 1 227 ? 16.125 -32.188 -30.672 1 96.81 227 GLU A C 1
ATOM 1770 O O . GLU A 1 227 ? 16.766 -32.875 -31.453 1 96.81 227 GLU A O 1
ATOM 1775 N N . ALA A 1 228 ? 15.711 -32.594 -29.547 1 97.38 228 ALA A N 1
ATOM 1776 C CA . ALA A 1 228 ? 16.047 -33.938 -29.047 1 97.38 228 ALA A CA 1
ATOM 1777 C C . ALA A 1 228 ? 15.062 -34.969 -29.594 1 97.38 228 ALA A C 1
ATOM 1779 O O . ALA A 1 228 ? 15.156 -36.156 -29.25 1 97.38 228 ALA A O 1
ATOM 1780 N N . GLY A 1 229 ? 14.047 -34.531 -30.359 1 97.75 229 GLY A N 1
ATOM 1781 C CA . GLY A 1 229 ? 13.219 -35.5 -31.062 1 97.75 229 GLY A CA 1
ATOM 1782 C C . GLY A 1 229 ? 11.797 -35.562 -30.516 1 97.75 229 GLY A C 1
ATOM 1783 O O . GLY A 1 229 ? 11.055 -36.5 -30.828 1 97.75 229 GLY A O 1
ATOM 1784 N N . ALA A 1 230 ? 11.406 -34.656 -29.688 1 98.19 230 ALA A N 1
ATOM 1785 C CA . ALA A 1 230 ? 10.031 -34.625 -29.188 1 98.19 230 ALA A CA 1
ATOM 1786 C C . ALA A 1 230 ? 9.039 -34.469 -30.344 1 98.19 230 ALA A C 1
ATOM 1788 O O . ALA A 1 230 ? 9.281 -33.719 -31.281 1 98.19 230 ALA A O 1
ATOM 1789 N N . LEU A 1 231 ? 7.969 -35.188 -30.297 1 98 231 LEU A N 1
ATOM 1790 C CA . LEU A 1 231 ? 6.938 -35.094 -31.328 1 98 231 LEU A CA 1
ATOM 1791 C C . LEU A 1 231 ? 6.121 -33.812 -31.172 1 98 231 LEU A C 1
ATOM 1793 O O . LEU A 1 231 ? 5.688 -33.219 -32.156 1 98 231 LEU A O 1
ATOM 1797 N N . SER A 1 232 ? 5.867 -33.469 -29.969 1 97.56 232 SER A N 1
ATOM 1798 C CA . SER A 1 232 ? 5.219 -32.219 -29.641 1 97.56 232 SER A CA 1
ATOM 1799 C C . SER A 1 232 ? 5.699 -31.688 -28.297 1 97.56 232 SER A C 1
ATOM 1801 O O . SER A 1 232 ? 6.137 -32.438 -27.438 1 97.56 232 SER A O 1
ATOM 1803 N N . VAL A 1 233 ? 5.676 -30.344 -28.172 1 98.19 233 VAL A N 1
ATOM 1804 C CA . VAL A 1 233 ? 6.043 -29.703 -26.922 1 98.19 233 VAL A CA 1
ATOM 1805 C C . VAL A 1 233 ? 4.977 -28.672 -26.531 1 98.19 233 VAL A C 1
ATOM 1807 O O . VAL A 1 233 ? 4.57 -27.859 -27.359 1 98.19 233 VAL A O 1
ATOM 1810 N N . ASN A 1 234 ? 4.465 -28.812 -25.312 1 97.88 234 ASN A N 1
ATOM 1811 C CA . ASN A 1 234 ? 3.504 -27.891 -24.719 1 97.88 234 ASN A CA 1
ATOM 1812 C C . ASN A 1 234 ? 4.043 -27.266 -23.438 1 97.88 234 ASN A C 1
ATOM 1814 O O . ASN A 1 234 ? 5.043 -27.734 -22.891 1 97.88 234 ASN A O 1
ATOM 1818 N N . ALA A 1 235 ? 3.418 -26.219 -23.062 1 98.19 235 ALA A N 1
ATOM 1819 C CA . ALA A 1 235 ? 3.824 -25.562 -21.812 1 98.19 235 ALA A CA 1
ATOM 1820 C C . ALA A 1 235 ? 2.633 -25.375 -20.875 1 98.19 235 ALA A C 1
ATOM 1822 O O . ALA A 1 235 ? 1.524 -25.062 -21.328 1 98.19 235 ALA A O 1
ATOM 1823 N N . PHE A 1 236 ? 2.916 -25.609 -19.609 1 98.12 236 PHE A N 1
ATOM 1824 C CA . PHE A 1 236 ? 1.992 -25.234 -18.547 1 98.12 236 PHE A CA 1
ATOM 1825 C C . PHE A 1 236 ? 2.697 -24.391 -17.484 1 98.12 236 PHE A C 1
ATOM 1827 O O . PHE A 1 236 ? 3.705 -24.828 -16.906 1 98.12 236 PHE A O 1
ATOM 1834 N N . VAL A 1 237 ? 2.176 -23.266 -17.266 1 97.5 237 VAL A N 1
ATOM 1835 C CA . VAL A 1 237 ? 2.664 -22.422 -16.188 1 97.5 237 VAL A CA 1
ATOM 1836 C C . VAL A 1 237 ? 1.489 -21.906 -15.359 1 97.5 237 VAL A C 1
ATOM 1838 O O . VAL A 1 237 ? 0.483 -21.453 -15.914 1 97.5 237 VAL A O 1
ATOM 1841 N N . THR A 1 238 ? 1.608 -22 -14.047 1 96.75 238 THR A N 1
ATOM 1842 C CA . THR A 1 238 ? 0.515 -21.547 -13.195 1 96.75 238 THR A CA 1
ATOM 1843 C C . THR A 1 238 ? 0.303 -20.047 -13.336 1 96.75 238 THR A C 1
ATOM 1845 O O . THR A 1 238 ? -0.821 -19.594 -13.547 1 96.75 238 THR A O 1
ATOM 1848 N N . HIS A 1 239 ? 1.402 -19.312 -13.266 1 95.31 239 HIS A N 1
ATOM 1849 C CA . HIS A 1 239 ? 1.297 -17.859 -13.266 1 95.31 239 HIS A CA 1
ATOM 1850 C C . HIS A 1 239 ? 1.984 -17.266 -14.484 1 95.31 239 HIS A C 1
ATOM 1852 O O . HIS A 1 239 ? 3.213 -17.266 -14.57 1 95.31 239 HIS A O 1
ATOM 1858 N N . GLY A 1 240 ? 1.194 -16.781 -15.438 1 94.5 240 GLY A N 1
ATOM 1859 C CA . GLY A 1 240 ? 1.742 -16.047 -16.562 1 94.5 240 GLY A CA 1
ATOM 1860 C C . GLY A 1 240 ? 1.89 -14.555 -16.297 1 94.5 240 GLY A C 1
ATOM 1861 O O . GLY A 1 240 ? 0.942 -13.789 -16.484 1 94.5 240 GLY A O 1
ATOM 1862 N N . VAL A 1 241 ? 3.043 -14.117 -15.883 1 91.38 241 VAL A N 1
ATOM 1863 C CA . VAL A 1 241 ? 3.283 -12.711 -15.562 1 91.38 241 VAL A CA 1
ATOM 1864 C C . VAL A 1 241 ? 3.51 -11.922 -16.859 1 91.38 241 VAL A C 1
ATOM 1866 O O . VAL A 1 241 ? 2.949 -10.836 -17.031 1 91.38 241 VAL A O 1
ATOM 1869 N N . PHE A 1 242 ? 4.332 -12.336 -17.797 1 92.56 242 PHE A N 1
ATOM 1870 C CA . PHE A 1 242 ? 4.582 -11.82 -19.141 1 92.56 242 PHE A CA 1
ATOM 1871 C C . PHE A 1 242 ? 4.773 -10.305 -19.094 1 92.56 242 PHE A C 1
ATOM 1873 O O . PHE A 1 242 ? 4.02 -9.57 -19.734 1 92.56 242 PHE A O 1
ATOM 1880 N N . PRO A 1 243 ? 5.852 -9.859 -18.453 1 89.75 243 PRO A N 1
ATOM 1881 C CA . PRO A 1 243 ? 6.098 -8.414 -18.484 1 89.75 243 PRO A CA 1
ATOM 1882 C C . PRO A 1 243 ? 6.238 -7.867 -19.906 1 89.75 243 PRO A C 1
ATOM 1884 O O . PRO A 1 243 ? 6.754 -8.555 -20.781 1 89.75 243 PRO A O 1
ATOM 1887 N N . ASN A 1 244 ? 5.77 -6.656 -20.188 1 90.94 244 ASN A N 1
ATOM 1888 C CA . ASN A 1 244 ? 5.871 -5.992 -21.484 1 90.94 244 ASN A CA 1
ATOM 1889 C C . ASN A 1 244 ? 5.25 -6.832 -22.594 1 90.94 244 ASN A C 1
ATOM 1891 O O . ASN A 1 244 ? 5.805 -6.922 -23.688 1 90.94 244 ASN A O 1
ATOM 1895 N N . GLU A 1 245 ? 4.27 -7.562 -22.281 1 93.69 245 GLU A N 1
ATOM 1896 C CA . GLU A 1 245 ? 3.516 -8.391 -23.219 1 93.69 245 GLU A CA 1
ATOM 1897 C C . GLU A 1 245 ? 4.41 -9.445 -23.859 1 93.69 245 GLU A C 1
ATOM 1899 O O . GLU A 1 245 ? 4.328 -9.688 -25.062 1 93.69 245 GLU A O 1
ATOM 1904 N N . SER A 1 246 ? 5.27 -9.953 -23.109 1 93.94 246 SER A N 1
ATOM 1905 C CA . SER A 1 246 ? 6.227 -10.93 -23.625 1 93.94 246 SER A CA 1
ATOM 1906 C C . SER A 1 246 ? 5.52 -12.18 -24.141 1 93.94 246 SER A C 1
ATOM 1908 O O . SER A 1 246 ? 6.121 -13 -24.828 1 93.94 246 SER A O 1
ATOM 1910 N N . TRP A 1 247 ? 4.223 -12.312 -23.734 1 95.06 247 TRP A N 1
ATOM 1911 C CA . TRP A 1 247 ? 3.459 -13.461 -24.203 1 95.06 247 TRP A CA 1
ATOM 1912 C C . TRP A 1 247 ? 3.361 -13.453 -25.734 1 95.06 247 TRP A C 1
ATOM 1914 O O . TRP A 1 247 ? 3.207 -14.508 -26.344 1 95.06 247 TRP A O 1
ATOM 1924 N N . LYS A 1 248 ? 3.469 -12.305 -26.391 1 95.62 248 LYS A N 1
ATOM 1925 C CA . LYS A 1 248 ? 3.391 -12.188 -27.844 1 95.62 248 LYS A CA 1
ATOM 1926 C C . LYS A 1 248 ? 4.484 -13 -28.516 1 95.62 248 LYS A C 1
ATOM 1928 O O . LYS A 1 248 ? 4.297 -13.5 -29.625 1 95.62 248 LYS A O 1
ATOM 1933 N N . ARG A 1 249 ? 5.562 -13.148 -27.859 1 95.81 249 ARG A N 1
ATOM 1934 C CA . ARG A 1 249 ? 6.707 -13.859 -28.422 1 95.81 249 ARG A CA 1
ATOM 1935 C C . ARG A 1 249 ? 6.414 -15.352 -28.547 1 95.81 249 ARG A C 1
ATOM 1937 O O . ARG A 1 249 ? 7.016 -16.031 -29.375 1 95.81 249 ARG A O 1
ATOM 1944 N N . PHE A 1 250 ? 5.5 -15.836 -27.703 1 96.31 250 PHE A N 1
ATOM 1945 C CA . PHE A 1 250 ? 5.176 -17.266 -27.703 1 96.31 250 PHE A CA 1
ATOM 1946 C C . PHE A 1 250 ? 4.031 -17.562 -28.672 1 96.31 250 PHE A C 1
ATOM 1948 O O . PHE A 1 250 ? 3.807 -18.719 -29.031 1 96.31 250 PHE A O 1
ATOM 1955 N N . ASN A 1 251 ? 3.289 -16.547 -28.969 1 94.44 251 ASN A N 1
ATOM 1956 C CA . ASN A 1 251 ? 2.137 -16.75 -29.844 1 94.44 251 ASN A CA 1
ATOM 1957 C C . ASN A 1 251 ? 2.562 -17 -31.281 1 94.44 251 ASN A C 1
ATOM 1959 O O . ASN A 1 251 ? 3.754 -16.953 -31.594 1 94.44 251 ASN A O 1
ATOM 1963 N N . LYS A 1 252 ? 1.523 -17.359 -32.094 1 91 252 LYS A N 1
ATOM 1964 C CA . LYS A 1 252 ? 1.782 -17.609 -33.531 1 91 252 LYS A CA 1
ATOM 1965 C C . LYS A 1 252 ? 2.473 -16.422 -34.188 1 91 252 LYS A C 1
ATOM 1967 O O . LYS A 1 252 ? 2.027 -15.281 -34.031 1 91 252 LYS A O 1
ATOM 1972 N N . GLY A 1 253 ? 3.574 -16.719 -34.812 1 90.31 253 GLY A N 1
ATOM 1973 C CA . GLY A 1 253 ? 4.316 -15.664 -35.5 1 90.31 253 GLY A CA 1
ATOM 1974 C C . GLY A 1 253 ? 5.395 -15.039 -34.625 1 90.31 253 GLY A C 1
ATOM 1975 O O . GLY A 1 253 ? 6.227 -14.273 -35.125 1 90.31 253 GLY A O 1
ATOM 1976 N N . GLY A 1 254 ? 5.426 -15.344 -33.406 1 93.75 254 GLY A N 1
ATOM 1977 C CA . GLY A 1 254 ? 6.449 -14.82 -32.5 1 93.75 254 GLY A CA 1
ATOM 1978 C C . GLY A 1 254 ? 7.77 -15.555 -32.625 1 93.75 254 GLY A C 1
ATOM 1979 O O . GLY A 1 254 ? 7.832 -16.656 -33.156 1 93.75 254 GLY A O 1
ATOM 1980 N N . ASP A 1 255 ? 8.797 -15.016 -31.953 1 96.19 255 ASP A N 1
ATOM 1981 C CA . ASP A 1 255 ? 10.133 -15.578 -32.094 1 96.19 255 ASP A CA 1
ATOM 1982 C C . ASP A 1 255 ? 10.336 -16.734 -31.094 1 96.19 255 ASP A C 1
ATOM 1984 O O . ASP A 1 255 ? 11.344 -17.438 -31.172 1 96.19 255 ASP A O 1
ATOM 1988 N N . ARG A 1 256 ? 9.344 -16.953 -30.234 1 95.81 256 ARG A N 1
ATOM 1989 C CA . ARG A 1 256 ? 9.406 -18.062 -29.281 1 95.81 256 ARG A CA 1
ATOM 1990 C C . ARG A 1 256 ? 8.219 -19 -29.453 1 95.81 256 ARG A C 1
ATOM 1992 O O . ARG A 1 256 ? 7.785 -19.641 -28.484 1 95.81 256 ARG A O 1
ATOM 1999 N N . ALA A 1 257 ? 7.711 -18.953 -30.656 1 93.56 257 ALA A N 1
ATOM 2000 C CA . ALA A 1 257 ? 6.547 -19.781 -30.953 1 93.56 257 ALA A CA 1
ATOM 2001 C C . ALA A 1 257 ? 6.953 -21.25 -31.156 1 93.56 257 ALA A C 1
ATOM 2003 O O . ALA A 1 257 ? 7.012 -21.719 -32.281 1 93.56 257 ALA A O 1
ATOM 2004 N N . CYS A 1 258 ? 7.156 -21.953 -30.125 1 93.69 258 CYS A N 1
ATOM 2005 C CA . CYS A 1 258 ? 7.637 -23.328 -30.25 1 93.69 258 CYS A CA 1
ATOM 2006 C C . CYS A 1 258 ? 6.688 -24.297 -29.562 1 93.69 258 CYS A C 1
ATOM 2008 O O . CYS A 1 258 ? 6.879 -25.516 -29.656 1 93.69 258 CYS A O 1
ATOM 2010 N N . PHE A 1 259 ? 5.664 -23.797 -28.938 1 97 259 PHE A N 1
ATOM 2011 C CA . PHE A 1 259 ? 4.746 -24.672 -28.203 1 97 259 PHE A CA 1
ATOM 2012 C C . PHE A 1 259 ? 3.467 -24.891 -29 1 97 259 PHE A C 1
ATOM 2014 O O . PHE A 1 259 ? 2.957 -23.969 -29.641 1 97 259 PHE A O 1
ATOM 2021 N N . ASP A 1 260 ? 3.008 -26.094 -28.969 1 95.44 260 ASP A N 1
ATOM 2022 C CA . ASP A 1 260 ? 1.724 -26.406 -29.594 1 95.44 260 ASP A CA 1
ATOM 2023 C C . ASP A 1 260 ? 0.568 -25.812 -28.781 1 95.44 260 ASP A C 1
ATOM 2025 O O . ASP A 1 260 ? -0.396 -25.297 -29.359 1 95.44 260 ASP A O 1
ATOM 2029 N N . LYS A 1 261 ? 0.655 -25.984 -27.5 1 95.31 261 LYS A N 1
ATOM 2030 C CA . LYS A 1 261 ? -0.292 -25.406 -26.547 1 95.31 261 LYS A CA 1
ATOM 2031 C C . LYS A 1 261 ? 0.434 -24.781 -25.375 1 95.31 261 LYS A C 1
ATOM 2033 O O . LYS A 1 261 ? 1.456 -25.297 -24.922 1 95.31 261 LYS A O 1
ATOM 2038 N N . PHE A 1 262 ? -0.104 -23.672 -24.984 1 96.94 262 PHE A N 1
ATOM 2039 C CA . PHE A 1 262 ? 0.396 -22.969 -23.812 1 96.94 262 PHE A CA 1
ATOM 2040 C C . PHE A 1 262 ? -0.711 -22.766 -22.781 1 96.94 262 PHE A C 1
ATOM 2042 O O . PHE A 1 262 ? -1.562 -21.891 -22.938 1 96.94 262 PHE A O 1
ATOM 2049 N N . TRP A 1 263 ? -0.657 -23.609 -21.734 1 96.81 263 TRP A N 1
ATOM 2050 C CA . TRP A 1 263 ? -1.663 -23.531 -20.688 1 96.81 263 TRP A CA 1
ATOM 2051 C C . TRP A 1 263 ? -1.204 -22.594 -19.562 1 96.81 263 TRP A C 1
ATOM 2053 O O . TRP A 1 263 ? -0.053 -22.672 -19.125 1 96.81 263 TRP A O 1
ATOM 2063 N N . VAL A 1 264 ? -2.045 -21.719 -19.172 1 96.81 264 VAL A N 1
ATOM 2064 C CA . VAL A 1 264 ? -1.861 -20.859 -18 1 96.81 264 VAL A CA 1
ATOM 2065 C C . VAL A 1 264 ? -3.148 -20.828 -17.172 1 96.81 264 VAL A C 1
ATOM 2067 O O . VAL A 1 264 ? -4.188 -21.312 -17.625 1 96.81 264 VAL A O 1
ATOM 2070 N N . THR A 1 265 ? -3.062 -20.312 -15.961 1 96.62 265 THR A N 1
ATOM 2071 C CA . THR A 1 265 ? -4.277 -20.141 -15.172 1 96.62 265 THR A CA 1
ATOM 2072 C C . THR A 1 265 ? -4.695 -18.672 -15.133 1 96.62 265 THR A C 1
ATOM 2074 O O . THR A 1 265 ? -3.951 -17.797 -15.578 1 96.62 265 THR A O 1
ATOM 2077 N N . ASN A 1 266 ? -5.875 -18.469 -14.625 1 95.25 266 ASN A N 1
ATOM 2078 C CA . ASN A 1 266 ? -6.34 -17.094 -14.492 1 95.25 266 ASN A CA 1
ATOM 2079 C C . ASN A 1 266 ? -5.898 -16.484 -13.164 1 95.25 266 ASN A C 1
ATOM 2081 O O . ASN A 1 266 ? -6.605 -15.648 -12.594 1 95.25 266 ASN A O 1
ATOM 2085 N N . SER A 1 267 ? -4.758 -16.891 -12.641 1 94.69 267 SER A N 1
ATOM 2086 C CA . SER A 1 267 ? -4.227 -16.359 -11.391 1 94.69 267 SER A CA 1
ATOM 2087 C C . SER A 1 267 ? -3.924 -14.867 -11.516 1 94.69 267 SER A C 1
ATOM 2089 O O . SER A 1 267 ? -3.934 -14.141 -10.516 1 94.69 267 SER A O 1
ATOM 2091 N N . ILE A 1 268 ? -3.613 -14.453 -12.719 1 93.12 268 ILE A N 1
ATOM 2092 C CA . ILE A 1 268 ? -3.404 -13.039 -13.016 1 93.12 268 ILE A CA 1
ATOM 2093 C C . ILE A 1 268 ? -4.348 -12.602 -14.141 1 93.12 268 ILE A C 1
ATOM 2095 O O . ILE A 1 268 ? -3.934 -12.484 -15.289 1 93.12 268 ILE A O 1
ATOM 2099 N N . PRO A 1 269 ? -5.469 -12.25 -13.758 1 92.12 269 PRO A N 1
ATOM 2100 C CA . PRO A 1 269 ? -6.504 -11.992 -14.758 1 92.12 269 PRO A CA 1
ATOM 2101 C C . PRO A 1 269 ? -6.195 -10.781 -15.633 1 92.12 269 PRO A C 1
ATOM 2103 O O . PRO A 1 269 ? -6.602 -10.742 -16.797 1 92.12 269 PRO A O 1
ATOM 2106 N N . THR A 1 270 ? -5.508 -9.805 -15.109 1 89.62 270 THR A N 1
ATOM 2107 C CA . THR A 1 270 ? -5.191 -8.609 -15.875 1 89.62 270 THR A CA 1
ATOM 2108 C C . THR A 1 270 ? -4.34 -8.961 -17.094 1 89.62 270 THR A C 1
ATOM 2110 O O . THR A 1 270 ? -4.352 -8.242 -18.094 1 89.62 270 THR A O 1
ATOM 2113 N N . ILE A 1 271 ? -3.656 -10.062 -17.047 1 91.44 271 ILE A N 1
ATOM 2114 C CA . ILE A 1 271 ? -2.783 -10.492 -18.141 1 91.44 271 ILE A CA 1
ATOM 2115 C C . ILE A 1 271 ? -3.512 -11.5 -19.016 1 91.44 271 ILE A C 1
ATOM 2117 O O . ILE A 1 271 ? -3.508 -11.383 -20.25 1 91.44 271 ILE A O 1
ATOM 2121 N N . THR A 1 272 ? -4.199 -12.414 -18.406 1 92.5 272 THR A N 1
ATOM 2122 C CA . THR A 1 272 ? -4.762 -13.531 -19.172 1 92.5 272 THR A CA 1
ATOM 2123 C C . THR A 1 272 ? -5.949 -13.07 -20.016 1 92.5 272 THR A C 1
ATOM 2125 O O . THR A 1 272 ? -6.309 -13.719 -21 1 92.5 272 THR A O 1
ATOM 2128 N N . LYS A 1 273 ? -6.512 -11.945 -19.625 1 91.38 273 LYS A N 1
ATOM 2129 C CA . LYS A 1 273 ? -7.586 -11.383 -20.438 1 91.38 273 LYS A CA 1
ATOM 2130 C C . LYS A 1 273 ? -7.066 -10.906 -21.797 1 91.38 273 LYS A C 1
ATOM 2132 O O . LYS A 1 273 ? -7.836 -10.773 -22.75 1 91.38 273 LYS A O 1
ATOM 2137 N N . GLN A 1 274 ? -5.797 -10.703 -21.875 1 91.44 274 GLN A N 1
ATOM 2138 C CA . GLN A 1 274 ? -5.191 -10.164 -23.094 1 91.44 274 GLN A CA 1
ATOM 2139 C C . GLN A 1 274 ? -4.668 -11.289 -23.984 1 91.44 274 GLN A C 1
ATOM 2141 O O . GLN A 1 274 ? -4.277 -11.047 -25.141 1 91.44 274 GLN A O 1
ATOM 2146 N N . LEU A 1 275 ? -4.656 -12.484 -23.484 1 92.88 275 LEU A N 1
ATOM 2147 C CA . LEU A 1 275 ? -4.062 -13.586 -24.219 1 92.88 275 LEU A CA 1
ATOM 2148 C C . LEU A 1 275 ? -4.973 -14.023 -25.375 1 92.88 275 LEU A C 1
ATOM 2150 O O . LEU A 1 275 ? -6.195 -14.078 -25.219 1 92.88 275 LEU A O 1
ATOM 2154 N N . PRO A 1 276 ? -4.395 -14.203 -26.531 1 87.19 276 PRO A N 1
ATOM 2155 C CA . PRO A 1 276 ? -5.199 -14.703 -27.641 1 87.19 276 PRO A CA 1
ATOM 2156 C C . PRO A 1 276 ? -5.645 -16.141 -27.438 1 87.19 276 PRO A C 1
ATOM 2158 O O . PRO A 1 276 ? -4.809 -17.047 -27.406 1 87.19 276 PRO A O 1
ATOM 2161 N N . ILE A 1 277 ? -6.945 -16.406 -27.266 1 79.69 277 ILE A N 1
ATOM 2162 C CA . ILE A 1 277 ? -7.477 -17.734 -26.953 1 79.69 277 ILE A CA 1
ATOM 2163 C C . ILE A 1 277 ? -7.945 -18.406 -28.25 1 79.69 277 ILE A C 1
ATOM 2165 O O . ILE A 1 277 ? -7.691 -19.594 -28.453 1 79.69 277 ILE A O 1
ATOM 2169 N N . GLU A 1 278 ? -8.57 -17.797 -29.141 1 76.94 278 GLU A N 1
ATOM 2170 C CA . GLU A 1 278 ? -9.148 -18.406 -30.328 1 76.94 278 GLU A CA 1
ATOM 2171 C C . GLU A 1 278 ? -8.078 -18.641 -31.406 1 76.94 278 GLU A C 1
ATOM 2173 O O . GLU A 1 278 ? -8.008 -19.719 -31.984 1 76.94 278 GLU A O 1
ATOM 2178 N N . ASP A 1 279 ? -7.246 -17.734 -31.656 1 75.25 279 ASP A N 1
ATOM 2179 C CA . ASP A 1 279 ? -6.293 -17.844 -32.75 1 75.25 279 ASP A CA 1
ATOM 2180 C C . ASP A 1 279 ? -4.863 -17.953 -32.219 1 75.25 279 ASP A C 1
ATOM 2182 O O . ASP A 1 279 ? -3.904 -17.703 -32.969 1 75.25 279 ASP A O 1
ATOM 2186 N N . GLY A 1 280 ? -4.832 -18.406 -30.969 1 84.31 280 GLY A N 1
ATOM 2187 C CA . GLY A 1 280 ? -3.488 -18.453 -30.422 1 84.31 280 GLY A CA 1
ATOM 2188 C C . GLY A 1 280 ? -3.137 -19.797 -29.812 1 84.31 280 GLY A C 1
ATOM 2189 O O . GLY A 1 280 ? -3.803 -20.797 -30.078 1 84.31 280 GLY A O 1
ATOM 2190 N N . VAL A 1 281 ? -2.018 -19.875 -29.188 1 94.5 281 VAL A N 1
ATOM 2191 C CA . VAL A 1 281 ? -1.503 -21.109 -28.594 1 94.5 281 VAL A CA 1
ATOM 2192 C C . VAL A 1 281 ? -1.928 -21.203 -27.141 1 94.5 281 VAL A C 1
ATOM 2194 O O . VAL A 1 281 ? -1.797 -22.25 -26.516 1 94.5 281 VAL A O 1
ATOM 2197 N N . PHE A 1 282 ? -2.533 -20.125 -26.625 1 96.56 282 PHE A N 1
ATOM 2198 C CA . PHE A 1 282 ? -2.779 -20.047 -25.203 1 96.56 282 PHE A CA 1
ATOM 2199 C C . PHE A 1 282 ? -4.145 -20.625 -24.844 1 96.56 282 PHE A C 1
ATOM 2201 O O . PHE A 1 282 ? -5.105 -20.469 -25.609 1 96.56 282 PHE A O 1
ATOM 2208 N N . GLU A 1 283 ? -4.227 -21.312 -23.797 1 95.75 283 GLU A N 1
ATOM 2209 C CA . GLU A 1 283 ? -5.465 -21.703 -23.141 1 95.75 283 GLU A CA 1
ATOM 2210 C C . GLU A 1 283 ? -5.422 -21.359 -21.656 1 95.75 283 GLU A C 1
ATOM 2212 O O . GLU A 1 283 ? -4.465 -21.703 -20.953 1 95.75 283 GLU A O 1
ATOM 2217 N N . VAL A 1 284 ? -6.453 -20.656 -21.219 1 96.19 284 VAL A N 1
ATOM 2218 C CA . VAL A 1 284 ? -6.512 -20.219 -19.828 1 96.19 284 VAL A CA 1
ATOM 2219 C C . VAL A 1 284 ? -7.395 -21.172 -19.016 1 96.19 284 VAL A C 1
ATOM 2221 O O . VAL A 1 284 ? -8.578 -21.344 -19.328 1 96.19 284 VAL A O 1
ATOM 2224 N N . LEU A 1 285 ? -6.809 -21.797 -18.031 1 94.62 285 LEU A N 1
ATOM 2225 C CA . LEU A 1 285 ? -7.539 -22.688 -17.141 1 94.62 285 LEU A CA 1
ATOM 2226 C C . LEU A 1 285 ? -8.031 -21.938 -15.906 1 94.62 285 LEU A C 1
ATOM 2228 O O . LEU A 1 285 ? -7.305 -21.109 -15.352 1 94.62 285 LEU A O 1
ATOM 2232 N N . ASP A 1 286 ? -9.219 -22.203 -15.516 1 91.62 286 ASP A N 1
ATOM 2233 C CA . ASP A 1 286 ? -9.812 -21.547 -14.359 1 91.62 286 ASP A CA 1
ATOM 2234 C C . ASP A 1 286 ? -9.352 -22.203 -13.055 1 91.62 286 ASP A C 1
ATOM 2236 O O . ASP A 1 286 ? -9.57 -23.391 -12.844 1 91.62 286 ASP A O 1
ATOM 2240 N N . LEU A 1 287 ? -8.734 -21.484 -12.312 1 91.31 287 LEU A N 1
ATOM 2241 C CA . LEU A 1 287 ? -8.32 -21.953 -11 1 91.31 287 LEU A CA 1
ATOM 2242 C C . LEU A 1 287 ? -9.523 -22.109 -10.078 1 91.31 287 LEU A C 1
ATOM 2244 O O . LEU A 1 287 ? -10.43 -21.266 -10.078 1 91.31 287 LEU A O 1
ATOM 2248 N N . MET B 1 1 ? 16.594 21.297 7.621 1 67.38 1 MET B N 1
ATOM 2249 C CA . MET B 1 1 ? 17.375 20.578 8.617 1 67.38 1 MET B CA 1
ATOM 2250 C C . MET B 1 1 ? 18.828 20.453 8.188 1 67.38 1 MET B C 1
ATOM 2252 O O . MET B 1 1 ? 19.75 20.719 8.977 1 67.38 1 MET B O 1
ATOM 2256 N N . GLU B 1 2 ? 19.016 20.016 6.852 1 67.38 2 GLU B N 1
ATOM 2257 C CA . GLU B 1 2 ? 20.391 19.891 6.34 1 67.38 2 GLU B CA 1
ATOM 2258 C C . GLU B 1 2 ? 21.109 21.234 6.367 1 67.38 2 GLU B C 1
ATOM 2260 O O . GLU B 1 2 ? 22.281 21.297 6.742 1 67.38 2 GLU B O 1
ATOM 2265 N N . GLU B 1 3 ? 20.281 22.219 6.012 1 73.38 3 GLU B N 1
ATOM 2266 C CA . GLU B 1 3 ? 20.875 23.547 5.969 1 73.38 3 GLU B CA 1
ATOM 2267 C C . GLU B 1 3 ? 21.219 24.047 7.371 1 73.38 3 GLU B C 1
ATOM 2269 O O . GLU B 1 3 ? 22.266 24.641 7.586 1 73.38 3 GLU B O 1
ATOM 2274 N N . THR B 1 4 ? 20.375 23.734 8.352 1 75 4 THR B N 1
ATOM 2275 C CA . THR B 1 4 ? 20.516 24.266 9.703 1 75 4 THR B CA 1
ATOM 2276 C C . THR B 1 4 ? 21.531 23.453 10.5 1 75 4 THR B C 1
ATOM 2278 O O . THR B 1 4 ? 22.266 24 11.328 1 75 4 THR B O 1
ATOM 2281 N N . PHE B 1 5 ? 21.469 22.109 10.227 1 79.06 5 PHE B N 1
ATOM 2282 C CA . PHE B 1 5 ? 22.344 21.234 11.008 1 79.06 5 PHE B CA 1
ATOM 2283 C C . PHE B 1 5 ? 23.125 20.281 10.094 1 79.06 5 PHE B C 1
ATOM 2285 O O . PHE B 1 5 ? 23.031 19.062 10.219 1 79.06 5 PHE B O 1
ATOM 2292 N N . PRO B 1 6 ? 24 20.859 9.305 1 76.62 6 PRO B N 1
ATOM 2293 C CA . PRO B 1 6 ? 24.703 20.031 8.305 1 76.62 6 PRO B CA 1
ATOM 2294 C C . PRO B 1 6 ? 25.578 18.953 8.93 1 76.62 6 PRO B C 1
ATOM 2296 O O . PRO B 1 6 ? 25.766 17.891 8.344 1 76.62 6 PRO B O 1
ATOM 2299 N N . GLU B 1 7 ? 26.031 19.141 10.156 1 84.19 7 GLU B N 1
ATOM 2300 C CA . GLU B 1 7 ? 26.969 18.203 10.766 1 84.19 7 GLU B CA 1
ATOM 2301 C C . GLU B 1 7 ? 26.234 17.094 11.516 1 84.19 7 GLU B C 1
ATOM 2303 O O . GLU B 1 7 ? 26.812 16.078 11.875 1 84.19 7 GLU B O 1
ATOM 2308 N N . ARG B 1 8 ? 24.969 17.391 11.648 1 84.5 8 ARG B N 1
ATOM 2309 C CA . ARG B 1 8 ? 24.219 16.469 12.492 1 84.5 8 ARG B CA 1
ATOM 2310 C C . ARG B 1 8 ? 23.578 15.359 11.656 1 84.5 8 ARG B C 1
ATOM 2312 O O . ARG B 1 8 ? 23.156 14.328 12.203 1 84.5 8 ARG B O 1
ATOM 2319 N N . PHE B 1 9 ? 23.594 15.531 10.375 1 86.19 9 PHE B N 1
ATOM 2320 C CA . PHE B 1 9 ? 22.859 14.586 9.547 1 86.19 9 PHE B CA 1
ATOM 2321 C C . PHE B 1 9 ? 23.766 14 8.461 1 86.19 9 PHE B C 1
ATOM 2323 O O . PHE B 1 9 ? 24.578 14.711 7.887 1 86.19 9 PHE B O 1
ATOM 2330 N N . THR B 1 10 ? 23.688 12.758 8.375 1 87.06 10 THR B N 1
ATOM 2331 C CA . THR B 1 10 ? 24.234 12.07 7.207 1 87.06 10 THR B CA 1
ATOM 2332 C C . THR B 1 10 ? 23.109 11.602 6.289 1 87.06 10 THR B C 1
ATOM 2334 O O . THR B 1 10 ? 22.125 11.016 6.746 1 87.06 10 THR B O 1
ATOM 2337 N N . PHE B 1 11 ? 23.219 11.922 5.035 1 87.94 11 PHE B N 1
ATOM 2338 C CA . PHE B 1 11 ? 22.172 11.602 4.082 1 87.94 11 PHE B CA 1
ATOM 2339 C C . PHE B 1 11 ? 22.531 10.375 3.254 1 87.94 11 PHE B C 1
ATOM 2341 O O . PHE B 1 11 ? 23.656 10.266 2.766 1 87.94 11 PHE B O 1
ATOM 2348 N N . HIS B 1 12 ? 21.656 9.461 3.26 1 87 12 HIS B N 1
ATOM 2349 C CA . HIS B 1 12 ? 21.797 8.266 2.445 1 87 12 HIS B CA 1
ATOM 2350 C C . HIS B 1 12 ? 20.719 8.18 1.381 1 87 12 HIS B C 1
ATOM 2352 O O . HIS B 1 12 ? 19.547 7.914 1.694 1 87 12 HIS B O 1
ATOM 2358 N N . PRO B 1 13 ? 21.078 8.359 0.149 1 85.5 13 PRO B N 1
ATOM 2359 C CA . PRO B 1 13 ? 20.078 8.344 -0.918 1 85.5 13 PRO B CA 1
ATOM 2360 C C . PRO B 1 13 ? 19.453 6.961 -1.115 1 85.5 13 PRO B C 1
ATOM 2362 O O . PRO B 1 13 ? 20.141 5.945 -1.026 1 85.5 13 PRO B O 1
ATOM 2365 N N . THR B 1 14 ? 18.141 6.918 -1.233 1 91.19 14 THR B N 1
ATOM 2366 C CA . THR B 1 14 ? 17.422 5.684 -1.526 1 91.19 14 THR B CA 1
ATOM 2367 C C . THR B 1 14 ? 16.953 5.66 -2.98 1 91.19 14 THR B C 1
ATOM 2369 O O . THR B 1 14 ? 16.484 6.672 -3.502 1 91.19 14 THR B O 1
ATOM 2372 N N . GLU B 1 15 ? 17.188 4.602 -3.615 1 93.25 15 GLU B N 1
ATOM 2373 C CA . GLU B 1 15 ? 16.672 4.406 -4.969 1 93.25 15 GLU B CA 1
ATOM 2374 C C . GLU B 1 15 ? 15.281 3.771 -4.941 1 93.25 15 GLU B C 1
ATOM 2376 O O . GLU B 1 15 ? 15.094 2.699 -4.363 1 93.25 15 GLU B O 1
ATOM 2381 N N . TRP B 1 16 ? 14.352 4.473 -5.555 1 93.75 16 TRP B N 1
ATOM 2382 C CA . TRP B 1 16 ? 12.953 4.043 -5.543 1 93.75 16 TRP B CA 1
ATOM 2383 C C . TRP B 1 16 ? 12.531 3.52 -6.91 1 93.75 16 TRP B C 1
ATOM 2385 O O . TRP B 1 16 ? 11.562 4.004 -7.5 1 93.75 16 TRP B O 1
ATOM 2395 N N . ASN B 1 17 ? 13.141 2.479 -7.379 1 91.56 17 ASN B N 1
ATOM 2396 C CA . ASN B 1 17 ? 12.867 1.949 -8.711 1 91.56 17 ASN B CA 1
ATOM 2397 C C . ASN B 1 17 ? 11.773 0.884 -8.672 1 91.56 17 ASN B C 1
ATOM 2399 O O . ASN B 1 17 ? 11.289 0.525 -7.602 1 91.56 17 ASN B O 1
ATOM 2403 N N . LYS B 1 18 ? 11.32 0.51 -9.875 1 88.81 18 LYS B N 1
ATOM 2404 C CA . LYS B 1 18 ? 10.375 -0.583 -10.07 1 88.81 18 LYS B CA 1
ATOM 2405 C C . LYS B 1 18 ? 10.93 -1.635 -11.023 1 88.81 18 LYS B C 1
ATOM 2407 O O . LYS B 1 18 ? 11.688 -1.309 -11.938 1 88.81 18 LYS B O 1
ATOM 2412 N N . PHE B 1 19 ? 10.523 -2.846 -10.734 1 84.75 19 PHE B N 1
ATOM 2413 C CA . PHE B 1 19 ? 10.805 -3.895 -11.703 1 84.75 19 PHE B CA 1
ATOM 2414 C C . PHE B 1 19 ? 9.906 -3.754 -12.93 1 84.75 19 PHE B C 1
ATOM 2416 O O . PHE B 1 19 ? 8.93 -3.004 -12.906 1 84.75 19 PHE B O 1
ATOM 2423 N N . PRO B 1 20 ? 10.25 -4.52 -13.977 1 79.75 20 PRO B N 1
ATOM 2424 C CA . PRO B 1 20 ? 9.43 -4.441 -15.18 1 79.75 20 PRO B CA 1
ATOM 2425 C C . PRO B 1 20 ? 7.98 -4.863 -14.938 1 79.75 20 PRO B C 1
ATOM 2427 O O . PRO B 1 20 ? 7.074 -4.418 -15.641 1 79.75 20 PRO B O 1
ATOM 2430 N N . ASP B 1 21 ? 7.719 -5.598 -13.922 1 77.44 21 ASP B N 1
ATOM 2431 C CA . ASP B 1 21 ? 6.363 -6.059 -13.633 1 77.44 21 ASP B CA 1
ATOM 2432 C C . ASP B 1 21 ? 5.625 -5.066 -12.742 1 77.44 21 ASP B C 1
ATOM 2434 O O . ASP B 1 21 ? 4.461 -5.285 -12.391 1 77.44 21 ASP B O 1
ATOM 2438 N N . GLY B 1 22 ? 6.344 -4.023 -12.312 1 80.94 22 GLY B N 1
ATOM 2439 C CA . GLY B 1 22 ? 5.688 -2.965 -11.555 1 80.94 22 GLY B CA 1
ATOM 2440 C C . GLY B 1 22 ? 5.918 -3.064 -10.062 1 80.94 22 GLY B C 1
ATOM 2441 O O . GLY B 1 22 ? 5.59 -2.139 -9.312 1 80.94 22 GLY B O 1
ATOM 2442 N N . THR B 1 23 ? 6.48 -4.148 -9.641 1 84.06 23 THR B N 1
ATOM 2443 C CA . THR B 1 23 ? 6.746 -4.312 -8.211 1 84.06 23 THR B CA 1
ATOM 2444 C C . THR B 1 23 ? 7.941 -3.463 -7.785 1 84.06 23 THR B C 1
ATOM 2446 O O . THR B 1 23 ? 8.75 -3.055 -8.625 1 84.06 23 THR B O 1
ATOM 2449 N N . ASP B 1 24 ? 8.078 -3.258 -6.531 1 90.5 24 ASP B N 1
ATOM 2450 C CA . ASP B 1 24 ? 9.086 -2.348 -6 1 90.5 24 ASP B CA 1
ATOM 2451 C C . ASP B 1 24 ? 10.484 -2.945 -6.129 1 90.5 24 ASP B C 1
ATOM 2453 O O . ASP B 1 24 ? 10.68 -4.141 -5.887 1 90.5 24 ASP B O 1
ATOM 2457 N N . GLN B 1 25 ? 11.375 -2.197 -6.656 1 90.75 25 GLN B N 1
ATOM 2458 C CA . GLN B 1 25 ? 12.82 -2.432 -6.617 1 90.75 25 GLN B CA 1
ATOM 2459 C C . GLN B 1 25 ? 13.539 -1.304 -5.883 1 90.75 25 GLN B C 1
ATOM 2461 O O . GLN B 1 25 ? 14.078 -0.39 -6.512 1 90.75 25 GLN B O 1
ATOM 2466 N N . ILE B 1 26 ? 13.562 -1.453 -4.566 1 92.88 26 ILE B N 1
ATOM 2467 C CA . ILE B 1 26 ? 14.047 -0.35 -3.74 1 92.88 26 ILE B CA 1
ATOM 2468 C C . ILE B 1 26 ? 15.391 -0.716 -3.121 1 92.88 26 ILE B C 1
ATOM 2470 O O . ILE B 1 26 ? 15.57 -1.83 -2.623 1 92.88 26 ILE B O 1
ATOM 2474 N N . GLU B 1 27 ? 16.281 0.166 -3.197 1 92.44 27 GLU B N 1
ATOM 2475 C CA . GLU B 1 27 ? 17.578 0.027 -2.545 1 92.44 27 GLU B CA 1
ATOM 2476 C C . GLU B 1 27 ? 17.859 1.206 -1.618 1 92.44 27 GLU B C 1
ATOM 2478 O O . GLU B 1 27 ? 18.031 2.338 -2.078 1 92.44 27 GLU B O 1
ATOM 2483 N N . ILE B 1 28 ? 17.922 0.872 -0.357 1 93.38 28 ILE B N 1
ATOM 2484 C CA . ILE B 1 28 ? 18.188 1.892 0.652 1 93.38 28 ILE B CA 1
ATOM 2485 C C . ILE B 1 28 ? 19.672 2.221 0.678 1 93.38 28 ILE B C 1
ATOM 2487 O O . ILE B 1 28 ? 20.516 1.32 0.627 1 93.38 28 ILE B O 1
ATOM 2491 N N . GLY B 1 29 ? 19.969 3.459 0.75 1 91.06 29 GLY B N 1
ATOM 2492 C CA . GLY B 1 29 ? 21.359 3.857 0.826 1 91.06 29 GLY B CA 1
ATOM 2493 C C . GLY B 1 29 ? 21.969 3.637 2.197 1 91.06 29 GLY B C 1
ATOM 2494 O O . GLY B 1 29 ? 21.25 3.438 3.178 1 91.06 29 GLY B O 1
ATOM 2495 N N . GLY B 1 30 ? 23.344 3.572 2.25 1 90.31 30 GLY B N 1
ATOM 2496 C CA . GLY B 1 30 ? 24.047 3.529 3.521 1 90.31 30 GLY B CA 1
ATOM 2497 C C . GLY B 1 30 ? 24.469 2.127 3.928 1 90.31 30 GLY B C 1
ATOM 2498 O O . GLY B 1 30 ? 25.016 1.927 5.012 1 90.31 30 GLY B O 1
ATOM 2499 N N . PHE B 1 31 ? 24.25 1.239 3.041 1 90.31 31 PHE B N 1
ATOM 2500 C CA . PHE B 1 31 ? 24.562 -0.141 3.393 1 90.31 31 PHE B CA 1
ATOM 2501 C C . PHE B 1 31 ? 25.828 -0.612 2.674 1 90.31 31 PHE B C 1
ATOM 2503 O O . PHE B 1 31 ? 26.422 -1.614 3.062 1 90.31 31 PHE B O 1
ATOM 2510 N N . HIS B 1 32 ? 26.109 0.031 1.604 1 83.88 32 HIS B N 1
ATOM 2511 C CA . HIS B 1 32 ? 27.281 -0.361 0.824 1 83.88 32 HIS B CA 1
ATOM 2512 C C . HIS B 1 32 ? 28.359 0.722 0.855 1 83.88 32 HIS B C 1
ATOM 2514 O O . HIS B 1 32 ? 28.047 1.914 0.82 1 83.88 32 HIS B O 1
ATOM 2520 N N . PRO B 1 33 ? 29.578 0.427 0.873 1 83.88 33 PRO B N 1
ATOM 2521 C CA . PRO B 1 33 ? 30.234 -0.882 0.912 1 83.88 33 PRO B CA 1
ATOM 2522 C C . PRO B 1 33 ? 30.094 -1.572 2.268 1 83.88 33 PRO B C 1
ATOM 2524 O O . PRO B 1 33 ? 30.391 -2.764 2.391 1 83.88 33 PRO B O 1
ATOM 2527 N N . GLN B 1 34 ? 29.719 -0.792 3.303 1 85.62 34 GLN B N 1
ATOM 2528 C CA . GLN B 1 34 ? 29.406 -1.331 4.625 1 85.62 34 GLN B CA 1
ATOM 2529 C C . GLN B 1 34 ? 28.109 -0.75 5.168 1 85.62 34 GLN B C 1
ATOM 2531 O O . GLN B 1 34 ? 27.609 0.26 4.66 1 85.62 34 GLN B O 1
ATOM 2536 N N . ASN B 1 35 ? 27.594 -1.483 6.113 1 89.38 35 ASN B N 1
ATOM 2537 C CA . ASN B 1 35 ? 26.359 -1.015 6.758 1 89.38 35 ASN B CA 1
ATOM 2538 C C . ASN B 1 35 ? 26.641 0.177 7.672 1 89.38 35 ASN B C 1
ATOM 2540 O O . ASN B 1 35 ? 27.062 0.003 8.82 1 89.38 35 ASN B O 1
ATOM 2544 N N . LEU B 1 36 ? 26.328 1.319 7.191 1 90.94 36 LEU B N 1
ATOM 2545 C CA . LEU B 1 36 ? 26.562 2.555 7.926 1 90.94 36 LEU B CA 1
ATOM 2546 C C . LEU B 1 36 ? 25.328 2.957 8.727 1 90.94 36 LEU B C 1
ATOM 2548 O O . LEU B 1 36 ? 25.375 3.887 9.539 1 90.94 36 LEU B O 1
ATOM 2552 N N . ILE B 1 37 ? 24.297 2.197 8.578 1 91.69 37 ILE B N 1
ATOM 2553 C CA . ILE B 1 37 ? 23.016 2.562 9.18 1 91.69 37 ILE B CA 1
ATOM 2554 C C . ILE B 1 37 ? 22.859 1.853 10.523 1 91.69 37 ILE B C 1
ATOM 2556 O O . ILE B 1 37 ? 22.109 2.307 11.383 1 91.69 37 ILE B O 1
ATOM 2560 N N . SER B 1 38 ? 23.562 0.751 10.68 1 92.75 38 SER B N 1
ATOM 2561 C CA . SER B 1 38 ? 23.484 -0.014 11.922 1 92.75 38 SER B CA 1
ATOM 2562 C C . SER B 1 38 ? 23.891 0.838 13.125 1 92.75 38 SER B C 1
ATOM 2564 O O . SER B 1 38 ? 24.906 1.544 13.078 1 92.75 38 SER B O 1
ATOM 2566 N N . GLY B 1 39 ? 23 0.822 14.148 1 94.94 39 GLY B N 1
ATOM 2567 C CA . GLY B 1 39 ? 23.281 1.551 15.375 1 94.94 39 GLY B CA 1
ATOM 2568 C C . GLY B 1 39 ? 22.984 3.035 15.266 1 94.94 39 GLY B C 1
ATOM 2569 O O . GLY B 1 39 ? 23.188 3.783 16.219 1 94.94 39 GLY B O 1
ATOM 2570 N N . GLU B 1 40 ? 22.516 3.451 14.172 1 94.62 40 GLU B N 1
ATOM 2571 C CA . GLU B 1 40 ? 22.266 4.875 13.977 1 94.62 40 GLU B CA 1
ATOM 2572 C C . GLU B 1 40 ? 20.812 5.223 14.312 1 94.62 40 GLU B C 1
ATOM 2574 O O . GLU B 1 40 ? 19.938 4.355 14.305 1 94.62 40 GLU B O 1
ATOM 2579 N N . HIS B 1 41 ? 20.688 6.508 14.719 1 95.44 41 HIS B N 1
ATOM 2580 C CA . HIS B 1 41 ? 19.344 7.082 14.773 1 95.44 41 HIS B CA 1
ATOM 2581 C C . HIS B 1 41 ? 18.891 7.543 13.398 1 95.44 41 HIS B C 1
ATOM 2583 O O . HIS B 1 41 ? 19.516 8.406 12.781 1 95.44 41 HIS B O 1
ATOM 2589 N N . VAL B 1 42 ? 17.844 6.91 12.875 1 95.31 42 VAL B N 1
ATOM 2590 C CA . VAL B 1 42 ? 17.438 7.16 11.5 1 95.31 42 VAL B CA 1
ATOM 2591 C C . VAL B 1 42 ? 16.188 8.047 11.492 1 95.31 42 VAL B C 1
ATOM 2593 O O . VAL B 1 42 ? 15.25 7.816 12.242 1 95.31 42 VAL B O 1
ATOM 2596 N N . LEU B 1 43 ? 16.281 9.102 10.734 1 94.75 43 LEU B N 1
ATOM 2597 C CA . LEU B 1 43 ? 15.133 9.953 10.414 1 94.75 43 LEU B CA 1
ATOM 2598 C C . LEU B 1 43 ? 14.625 9.672 9.008 1 94.75 43 LEU B C 1
ATOM 2600 O O . LEU B 1 43 ? 15.383 9.758 8.039 1 94.75 43 LEU B O 1
ATOM 2604 N N . PHE B 1 44 ? 13.359 9.258 8.945 1 94.62 44 PHE B N 1
ATOM 2605 C CA . PHE B 1 44 ? 12.734 8.945 7.668 1 94.62 44 PHE B CA 1
ATOM 2606 C C . PHE B 1 44 ? 11.68 9.984 7.316 1 94.62 44 PHE B C 1
ATOM 2608 O O . PHE B 1 44 ? 10.648 10.086 7.988 1 94.62 44 PHE B O 1
ATOM 2615 N N . LEU B 1 45 ? 11.961 10.852 6.297 1 93.06 45 LEU B N 1
ATOM 2616 C CA . LEU B 1 45 ? 10.969 11.797 5.809 1 93.06 45 LEU B CA 1
ATOM 2617 C C . LEU B 1 45 ? 9.961 11.109 4.891 1 93.06 45 LEU B C 1
ATOM 2619 O O . LEU B 1 45 ? 10.289 10.758 3.756 1 93.06 45 LEU B O 1
ATOM 2623 N N . ALA B 1 46 ? 8.766 10.992 5.395 1 94.38 46 ALA B N 1
ATOM 2624 C CA . ALA B 1 46 ? 7.762 10.18 4.711 1 94.38 46 ALA B CA 1
ATOM 2625 C C . ALA B 1 46 ? 6.715 11.055 4.031 1 94.38 46 ALA B C 1
ATOM 2627 O O . ALA B 1 46 ? 6.543 12.227 4.391 1 94.38 46 ALA B O 1
ATOM 2628 N N . SER B 1 47 ? 6.078 10.523 3.004 1 92.44 47 SER B N 1
ATOM 2629 C CA . SER B 1 47 ? 4.926 11.086 2.303 1 92.44 47 SER B CA 1
ATOM 2630 C C . SER B 1 47 ? 3.896 10.016 1.979 1 92.44 47 SER B C 1
ATOM 2632 O O . SER B 1 47 ? 4.25 8.938 1.483 1 92.44 47 SER B O 1
ATOM 2634 N N . PHE B 1 48 ? 2.67 10.281 2.324 1 91.81 48 PHE B N 1
ATOM 2635 C CA . PHE B 1 48 ? 1.579 9.367 2 1 91.81 48 PHE B CA 1
ATOM 2636 C C . PHE B 1 48 ? 0.683 9.961 0.919 1 91.81 48 PHE B C 1
ATOM 2638 O O . PHE B 1 48 ? -0.542 9.969 1.059 1 91.81 48 PHE B O 1
ATOM 2645 N N . GLU B 1 49 ? 1.286 10.391 -0.111 1 86.88 49 GLU B N 1
ATOM 2646 C CA . GLU B 1 49 ? 0.599 11.102 -1.187 1 86.88 49 GLU B CA 1
ATOM 2647 C C . GLU B 1 49 ? -0.423 10.203 -1.875 1 86.88 49 GLU B C 1
ATOM 2649 O O . GLU B 1 49 ? -1.49 10.664 -2.283 1 86.88 49 GLU B O 1
ATOM 2654 N N . ASN B 1 50 ? -0.139 8.992 -2.014 1 90.19 50 ASN B N 1
ATOM 2655 C CA . ASN B 1 50 ? -1.041 7.984 -2.562 1 90.19 50 ASN B CA 1
ATOM 2656 C C . ASN B 1 50 ? -0.691 6.586 -2.062 1 90.19 50 ASN B C 1
ATOM 2658 O O . ASN B 1 50 ? 0.333 6.395 -1.404 1 90.19 50 ASN B O 1
ATOM 2662 N N . ASN B 1 51 ? -1.525 5.656 -2.406 1 92.69 51 ASN B N 1
ATOM 2663 C CA . ASN B 1 51 ? -1.353 4.297 -1.903 1 92.69 51 ASN B CA 1
ATOM 2664 C C . ASN B 1 51 ? -0.026 3.695 -2.359 1 92.69 51 ASN B C 1
ATOM 2666 O O . ASN B 1 51 ? 0.631 2.982 -1.599 1 92.69 51 ASN B O 1
ATOM 2670 N N . ASP B 1 52 ? 0.349 3.906 -3.607 1 93.44 52 ASP B N 1
ATOM 2671 C CA . ASP B 1 52 ? 1.558 3.326 -4.188 1 93.44 52 ASP B CA 1
ATOM 2672 C C . ASP B 1 52 ? 2.797 3.742 -3.398 1 93.44 52 ASP B C 1
ATOM 2674 O O . ASP B 1 52 ? 3.527 2.891 -2.885 1 93.44 52 ASP B O 1
ATOM 2678 N N . VAL B 1 53 ? 2.887 5.023 -3.18 1 93.62 53 VAL B N 1
ATOM 2679 C CA . VAL B 1 53 ? 4.031 5.59 -2.475 1 93.62 53 VAL B CA 1
ATOM 2680 C C . VAL B 1 53 ? 3.988 5.18 -1.005 1 93.62 53 VAL B C 1
ATOM 2682 O O . VAL B 1 53 ? 5.02 4.852 -0.414 1 93.62 53 VAL B O 1
ATOM 2685 N N . THR B 1 54 ? 2.836 5.152 -0.461 1 95.19 54 THR B N 1
ATOM 2686 C CA . THR B 1 54 ? 2.662 4.805 0.945 1 95.19 54 THR B CA 1
ATOM 2687 C C . THR B 1 54 ? 3.146 3.383 1.217 1 95.19 54 THR B C 1
ATOM 2689 O O . THR B 1 54 ? 3.928 3.154 2.143 1 95.19 54 THR B O 1
ATOM 2692 N N . LEU B 1 55 ? 2.723 2.467 0.414 1 95.88 55 LEU B N 1
ATOM 2693 C CA . LEU B 1 55 ? 3.127 1.082 0.631 1 95.88 55 LEU B CA 1
ATOM 2694 C C . LEU B 1 55 ? 4.633 0.917 0.432 1 95.88 55 LEU B C 1
ATOM 2696 O O . LEU B 1 55 ? 5.293 0.222 1.208 1 95.88 55 LEU B O 1
ATOM 2700 N N . SER B 1 56 ? 5.184 1.544 -0.644 1 95.94 56 SER B N 1
ATOM 2701 C CA . SER B 1 56 ? 6.625 1.504 -0.865 1 95.94 56 SER B CA 1
ATOM 2702 C C . SER B 1 56 ? 7.387 1.979 0.368 1 95.94 56 SER B C 1
ATOM 2704 O O . SER B 1 56 ? 8.398 1.385 0.747 1 95.94 56 SER B O 1
ATOM 2706 N N . GLN B 1 57 ? 6.875 2.984 0.971 1 96.5 57 GLN B N 1
ATOM 2707 C CA . GLN B 1 57 ? 7.562 3.559 2.121 1 96.5 57 GLN B CA 1
ATOM 2708 C C . GLN B 1 57 ? 7.449 2.65 3.342 1 96.5 57 GLN B C 1
ATOM 2710 O O . GLN B 1 57 ? 8.391 2.549 4.137 1 96.5 57 GLN B O 1
ATOM 2715 N N . PHE B 1 58 ? 6.332 2.012 3.508 1 96.44 58 PHE B N 1
ATOM 2716 C CA . PHE B 1 58 ? 6.215 1.055 4.602 1 96.44 58 PHE B CA 1
ATOM 2717 C C . PHE B 1 58 ? 7.211 -0.087 4.43 1 96.44 58 PHE B C 1
ATOM 2719 O O . PHE B 1 58 ? 7.777 -0.578 5.406 1 96.44 58 PHE B O 1
ATOM 2726 N N . GLN B 1 59 ? 7.414 -0.539 3.217 1 94.88 59 GLN B N 1
ATOM 2727 C CA . GLN B 1 59 ? 8.406 -1.576 2.959 1 94.88 59 GLN B CA 1
ATOM 2728 C C . GLN B 1 59 ? 9.789 -1.143 3.43 1 94.88 59 GLN B C 1
ATOM 2730 O O . GLN B 1 59 ? 10.516 -1.927 4.043 1 94.88 59 GLN B O 1
ATOM 2735 N N . VAL B 1 60 ? 10.086 0.071 3.16 1 95.69 60 VAL B N 1
ATOM 2736 C CA . VAL B 1 60 ? 11.383 0.609 3.541 1 95.69 60 VAL B CA 1
ATOM 2737 C C . VAL B 1 60 ? 11.484 0.695 5.062 1 95.69 60 VAL B C 1
ATOM 2739 O O . VAL B 1 60 ? 12.508 0.332 5.645 1 95.69 60 VAL B O 1
ATOM 2742 N N . MET B 1 61 ? 10.438 1.167 5.707 1 96.56 61 MET B N 1
ATOM 2743 C CA . MET B 1 61 ? 10.43 1.272 7.164 1 96.56 61 MET B CA 1
ATOM 2744 C C . MET B 1 61 ? 10.648 -0.091 7.809 1 96.56 61 MET B C 1
ATOM 2746 O O . MET B 1 61 ? 11.43 -0.217 8.758 1 96.56 61 MET B O 1
ATOM 2750 N N . ILE B 1 62 ? 9.969 -1.091 7.273 1 94.62 62 ILE B N 1
ATOM 2751 C CA . ILE B 1 62 ? 10.109 -2.449 7.789 1 94.62 62 ILE B CA 1
ATOM 2752 C C . ILE B 1 62 ? 11.547 -2.918 7.629 1 94.62 62 ILE B C 1
ATOM 2754 O O . ILE B 1 62 ? 12.148 -3.441 8.57 1 94.62 62 ILE B O 1
ATOM 2758 N N . CYS B 1 63 ? 12.094 -2.713 6.473 1 93.25 63 CYS B N 1
ATOM 2759 C CA . CYS B 1 63 ? 13.477 -3.111 6.207 1 93.25 63 CYS B CA 1
ATOM 2760 C C . CYS B 1 63 ? 14.438 -2.416 7.16 1 93.25 63 CYS B C 1
ATOM 2762 O O . CYS B 1 63 ? 15.328 -3.053 7.723 1 93.25 63 CYS B O 1
ATOM 2764 N N . LEU B 1 64 ? 14.25 -1.103 7.371 1 94.88 64 LEU B N 1
ATOM 2765 C CA . LEU B 1 64 ? 15.117 -0.329 8.258 1 94.88 64 LEU B CA 1
ATOM 2766 C C . LEU B 1 64 ? 15.078 -0.884 9.672 1 94.88 64 LEU B C 1
ATOM 2768 O O . LEU B 1 64 ? 16.125 -1.068 10.305 1 94.88 64 LEU B O 1
ATOM 2772 N N . LEU B 1 65 ? 13.945 -1.182 10.125 1 95.19 65 LEU B N 1
ATOM 2773 C CA . LEU B 1 65 ? 13.773 -1.628 11.508 1 95.19 65 LEU B CA 1
ATOM 2774 C C . LEU B 1 65 ? 14.344 -3.027 11.703 1 95.19 65 LEU B C 1
ATOM 2776 O O . LEU B 1 65 ? 14.586 -3.453 12.836 1 95.19 65 LEU B O 1
ATOM 2780 N N . GLN B 1 66 ? 14.578 -3.691 10.609 1 91.81 66 GLN B N 1
ATOM 2781 C CA . GLN B 1 66 ? 15.195 -5.016 10.664 1 91.81 66 GLN B CA 1
ATOM 2782 C C . GLN B 1 66 ? 16.688 -4.945 10.344 1 91.81 66 GLN B C 1
ATOM 2784 O O . GLN B 1 66 ? 17.312 -5.973 10.102 1 91.81 66 GLN B O 1
ATOM 2789 N N . SER B 1 67 ? 17.266 -3.775 10.297 1 92.38 67 SER B N 1
ATOM 2790 C CA . SER B 1 67 ? 18.656 -3.588 9.891 1 92.38 67 SER B CA 1
ATOM 2791 C C . SER B 1 67 ? 19.5 -3.059 11.047 1 92.38 67 SER B C 1
ATOM 2793 O O . SER B 1 67 ? 20.5 -2.355 10.82 1 92.38 67 SER B O 1
ATOM 2795 N N . PHE B 1 68 ? 19 -3.268 12.312 1 93.44 68 PHE B N 1
ATOM 2796 C CA . PHE B 1 68 ? 19.75 -3.035 13.547 1 93.44 68 PHE B CA 1
ATOM 2797 C C . PHE B 1 68 ? 19.938 -1.543 13.789 1 93.44 68 PHE B C 1
ATOM 2799 O O . PHE B 1 68 ? 20.969 -1.121 14.32 1 93.44 68 PHE B O 1
ATOM 2806 N N . VAL B 1 69 ? 19.031 -0.744 13.297 1 96 69 VAL B N 1
ATOM 2807 C CA . VAL B 1 69 ? 19.078 0.68 13.609 1 96 69 VAL B CA 1
ATOM 2808 C C . VAL B 1 69 ? 18.812 0.894 15.102 1 96 69 VAL B C 1
ATOM 2810 O O . VAL B 1 69 ? 18.172 0.062 15.75 1 96 69 VAL B O 1
ATOM 2813 N N . GLU B 1 70 ? 19.359 2.01 15.594 1 97 70 GLU B N 1
ATOM 2814 C CA . GLU B 1 70 ? 19.156 2.336 17 1 97 70 GLU B CA 1
ATOM 2815 C C . GLU B 1 70 ? 17.734 2.805 17.266 1 97 70 GLU B C 1
ATOM 2817 O O . GLU B 1 70 ? 17.125 2.449 18.281 1 97 70 GLU B O 1
ATOM 2822 N N . SER B 1 71 ? 17.25 3.572 16.391 1 97.06 71 SER B N 1
ATOM 2823 C CA . SER B 1 71 ? 15.883 4.078 16.469 1 97.06 71 SER B CA 1
ATOM 2824 C C . SER B 1 71 ? 15.398 4.586 15.125 1 97.06 71 SER B C 1
ATOM 2826 O O . SER B 1 71 ? 16.203 4.855 14.227 1 97.06 71 SER B O 1
ATOM 2828 N N . LEU B 1 72 ? 14.109 4.621 14.969 1 97.31 72 LEU B N 1
ATOM 2829 C CA . LEU B 1 72 ? 13.492 5.164 13.758 1 97.31 72 LEU B CA 1
ATOM 2830 C C . LEU B 1 72 ? 12.492 6.258 14.109 1 97.31 72 LEU B C 1
ATOM 2832 O O . LEU B 1 72 ? 11.586 6.047 14.922 1 97.31 72 LEU B O 1
ATOM 2836 N N . THR B 1 73 ? 12.711 7.445 13.578 1 96.44 73 THR B N 1
ATOM 2837 C CA . THR B 1 73 ? 11.75 8.539 13.609 1 96.44 73 THR B CA 1
ATOM 2838 C C . THR B 1 73 ? 11.18 8.805 12.219 1 96.44 73 THR B C 1
ATOM 2840 O O . THR B 1 73 ? 11.922 9.07 11.273 1 96.44 73 THR B O 1
ATOM 2843 N N . ILE B 1 74 ? 9.922 8.633 12.141 1 96.25 74 ILE B N 1
ATOM 2844 C CA . ILE B 1 74 ? 9.227 8.906 10.891 1 96.25 74 ILE B CA 1
ATOM 2845 C C . ILE B 1 74 ? 8.625 10.312 10.93 1 96.25 74 ILE B C 1
ATOM 2847 O O . ILE B 1 74 ? 7.797 10.617 11.797 1 96.25 74 ILE B O 1
ATOM 2851 N N . VAL B 1 75 ? 9.078 11.148 10.047 1 95.31 75 VAL B N 1
ATOM 2852 C CA . VAL B 1 75 ? 8.477 12.469 9.906 1 95.31 75 VAL B CA 1
ATOM 2853 C C . VAL B 1 75 ? 7.426 12.445 8.797 1 95.31 75 VAL B C 1
ATOM 2855 O O . VAL B 1 75 ? 7.762 12.242 7.625 1 95.31 75 VAL B O 1
ATOM 2858 N N . LEU B 1 76 ? 6.238 12.562 9.141 1 94.69 76 LEU B N 1
ATOM 2859 C CA . LEU B 1 76 ? 5.109 12.625 8.227 1 94.69 76 LEU B CA 1
ATOM 2860 C C . LEU B 1 76 ? 4.414 13.984 8.312 1 94.69 76 LEU B C 1
ATOM 2862 O O . LEU B 1 76 ? 3.441 14.141 9.055 1 94.69 76 LEU B O 1
ATOM 2866 N N . PRO B 1 77 ? 4.898 14.922 7.508 1 93.88 77 PRO B N 1
ATOM 2867 C CA . PRO B 1 77 ? 4.391 16.281 7.637 1 93.88 77 PRO B CA 1
ATOM 2868 C C . PRO B 1 77 ? 2.875 16.375 7.477 1 93.88 77 PRO B C 1
ATOM 2870 O O . PRO B 1 77 ? 2.219 17.156 8.172 1 93.88 77 PRO B O 1
ATOM 2873 N N . TYR B 1 78 ? 2.361 15.586 6.535 1 92.31 78 TYR B N 1
ATOM 2874 C CA . TYR B 1 78 ? 0.922 15.555 6.301 1 92.31 78 TYR B CA 1
ATOM 2875 C C . TYR B 1 78 ? 0.387 14.125 6.398 1 92.31 78 TYR B C 1
ATOM 2877 O O . TYR B 1 78 ? 0.793 13.25 5.633 1 92.31 78 TYR B O 1
ATOM 2885 N N . SER B 1 79 ? -0.373 13.922 7.359 1 88.81 79 SER B N 1
ATOM 2886 C CA . SER B 1 79 ? -1.113 12.664 7.465 1 88.81 79 SER B CA 1
ATOM 2887 C C . SER B 1 79 ? -2.455 12.75 6.746 1 88.81 79 SER B C 1
ATOM 2889 O O . SER B 1 79 ? -3.326 13.531 7.137 1 88.81 79 SER B O 1
ATOM 2891 N N . PRO B 1 80 ? -2.461 12 5.602 1 79.25 80 PRO B N 1
ATOM 2892 C CA . PRO B 1 80 ? -3.701 12.141 4.836 1 79.25 80 PRO B CA 1
ATOM 2893 C C . PRO B 1 80 ? -4.941 11.766 5.648 1 79.25 80 PRO B C 1
ATOM 2895 O O . PRO B 1 80 ? -4.895 10.836 6.457 1 79.25 80 PRO B O 1
ATOM 2898 N N . VAL B 1 81 ? -5.77 12.766 5.762 1 61.66 81 VAL B N 1
ATOM 2899 C CA . VAL B 1 81 ? -7.008 12.688 6.535 1 61.66 81 VAL B CA 1
ATOM 2900 C C . VAL B 1 81 ? -8.008 11.789 5.809 1 61.66 81 VAL B C 1
ATOM 2902 O O . VAL B 1 81 ? -8.383 12.07 4.668 1 61.66 81 VAL B O 1
ATOM 2905 N N . GLY B 1 82 ? -7.695 10.562 5.434 1 53.56 82 GLY B N 1
ATOM 2906 C CA . GLY B 1 82 ? -8.852 10.016 4.738 1 53.56 82 GLY B CA 1
ATOM 2907 C C . GLY B 1 82 ? -10.156 10.688 5.137 1 53.56 82 GLY B C 1
ATOM 2908 O O . GLY B 1 82 ? -10.25 11.266 6.219 1 53.56 82 GLY B O 1
ATOM 2909 N N . THR B 1 83 ? -10.852 11.344 4.219 1 50.62 83 THR B N 1
ATOM 2910 C CA . THR B 1 83 ? -12.172 11.914 4.449 1 50.62 83 THR B CA 1
ATOM 2911 C C . THR B 1 83 ? -12.914 11.133 5.527 1 50.62 83 THR B C 1
ATOM 2913 O O . THR B 1 83 ? -13.82 11.664 6.176 1 50.62 83 THR B O 1
ATOM 2916 N N . MET B 1 84 ? -12.516 9.875 5.723 1 54.12 84 MET B N 1
ATOM 2917 C CA . MET B 1 84 ? -13.445 9.133 6.57 1 54.12 84 MET B CA 1
ATOM 2918 C C . MET B 1 84 ? -12.852 8.906 7.957 1 54.12 84 MET B C 1
ATOM 2920 O O . MET B 1 84 ? -12.203 7.891 8.195 1 54.12 84 MET B O 1
ATOM 2924 N N . GLU B 1 85 ? -12.359 10.016 8.5 1 53.19 85 GLU B N 1
ATOM 2925 C CA . GLU B 1 85 ? -11.969 9.93 9.906 1 53.19 85 GLU B CA 1
ATOM 2926 C C . GLU B 1 85 ? -13.047 9.227 10.734 1 53.19 85 GLU B C 1
ATOM 2928 O O . GLU B 1 85 ? -12.758 8.672 11.797 1 53.19 85 GLU B O 1
ATOM 2933 N N . ARG B 1 86 ? -14.211 9.391 10.164 1 54.94 86 ARG B N 1
ATOM 2934 C CA . ARG B 1 86 ? -15.305 8.82 10.938 1 54.94 86 ARG B CA 1
ATOM 2935 C C . ARG B 1 86 ? -16.109 7.832 10.102 1 54.94 86 ARG B C 1
ATOM 2937 O O . ARG B 1 86 ? -16.438 8.109 8.945 1 54.94 86 ARG B O 1
ATOM 2944 N N . VAL B 1 87 ? -15.93 6.598 10.461 1 61.88 87 VAL B N 1
ATOM 2945 C CA . VAL B 1 87 ? -16.891 5.605 9.977 1 61.88 87 VAL B CA 1
ATOM 2946 C C . VAL B 1 87 ? -18.297 5.961 10.453 1 61.88 87 VAL B C 1
ATOM 2948 O O . VAL B 1 87 ? -18.531 6.07 11.656 1 61.88 87 VAL B O 1
ATOM 2951 N N . VAL B 1 88 ? -18.984 6.457 9.578 1 62 88 VAL B N 1
ATOM 2952 C CA . VAL B 1 88 ? -20.359 6.766 9.945 1 62 88 VAL B CA 1
ATOM 2953 C C . VAL B 1 88 ? -21.203 5.504 9.852 1 62 88 VAL B C 1
ATOM 2955 O O . VAL B 1 88 ? -22.219 5.379 10.539 1 62 88 VAL B O 1
ATOM 2958 N N . ARG B 1 89 ? -20.766 4.637 9.031 1 77.62 89 ARG B N 1
ATOM 2959 C CA . ARG B 1 89 ? -21.531 3.41 8.812 1 77.62 89 ARG B CA 1
ATOM 2960 C C . ARG B 1 89 ? -20.625 2.186 8.852 1 77.62 89 ARG B C 1
ATOM 2962 O O . ARG B 1 89 ? -19.484 2.232 8.375 1 77.62 89 ARG B O 1
ATOM 2969 N N . GLU B 1 90 ? -21.188 1.188 9.438 1 81.62 90 GLU B N 1
ATOM 2970 C CA . GLU B 1 90 ? -20.453 -0.074 9.422 1 81.62 90 GLU B CA 1
ATOM 2971 C C . GLU B 1 90 ? -20.109 -0.492 7.992 1 81.62 90 GLU B C 1
ATOM 2973 O O . GLU B 1 90 ? -20.906 -0.289 7.074 1 81.62 90 GLU B O 1
ATOM 2978 N N . GLY B 1 91 ? -18.906 -0.956 7.785 1 84.81 91 GLY B N 1
ATOM 2979 C CA . GLY B 1 91 ? -18.5 -1.381 6.457 1 84.81 91 GLY B CA 1
ATOM 2980 C C . GLY B 1 91 ? -17.641 -0.357 5.738 1 84.81 91 GLY B C 1
ATOM 2981 O O . GLY B 1 91 ? -16.969 -0.682 4.762 1 84.81 91 GLY B O 1
ATOM 2982 N N . GLN B 1 92 ? -17.797 0.831 6.223 1 86.12 92 GLN B N 1
ATOM 2983 C CA . GLN B 1 92 ? -16.891 1.84 5.672 1 86.12 92 GLN B CA 1
ATOM 2984 C C . GLN B 1 92 ? -15.477 1.682 6.234 1 86.12 92 GLN B C 1
ATOM 2986 O O . GLN B 1 92 ? -15.305 1.472 7.438 1 86.12 92 GLN B O 1
ATOM 2991 N N . VAL B 1 93 ? -14.594 1.725 5.371 1 85.56 93 VAL B N 1
ATOM 2992 C CA . VAL B 1 93 ? -13.203 1.535 5.777 1 85.56 93 VAL B CA 1
ATOM 2993 C C . VAL B 1 93 ? -12.617 2.863 6.25 1 85.56 93 VAL B C 1
ATOM 2995 O O . VAL B 1 93 ? -12.57 3.834 5.488 1 85.56 93 VAL B O 1
ATOM 2998 N N . ALA B 1 94 ? -12.227 2.861 7.492 1 83.69 94 ALA B N 1
ATOM 2999 C CA . ALA B 1 94 ? -11.539 4.027 8.047 1 83.69 94 ALA B CA 1
ATOM 3000 C C . ALA B 1 94 ? -10.039 3.959 7.773 1 83.69 94 ALA B C 1
ATOM 3002 O O . ALA B 1 94 ? -9.305 3.273 8.484 1 83.69 94 ALA B O 1
ATOM 3003 N N . THR B 1 95 ? -9.562 4.746 6.855 1 85.56 95 THR B N 1
ATOM 3004 C CA . THR B 1 95 ? -8.172 4.664 6.426 1 85.56 95 THR B CA 1
ATOM 3005 C C . THR B 1 95 ? -7.23 5.121 7.539 1 85.56 95 THR B C 1
ATOM 3007 O O . THR B 1 95 ? -6.117 4.609 7.668 1 85.56 95 THR B O 1
ATOM 3010 N N . ALA B 1 96 ? -7.727 6.109 8.312 1 84.75 96 ALA B N 1
ATOM 3011 C CA . ALA B 1 96 ? -6.91 6.574 9.43 1 84.75 96 ALA B CA 1
ATOM 3012 C C . ALA B 1 96 ? -6.609 5.434 10.398 1 84.75 96 ALA B C 1
ATOM 3014 O O . ALA B 1 96 ? -5.484 5.305 10.883 1 84.75 96 ALA B O 1
ATOM 3015 N N . ALA B 1 97 ? -7.645 4.656 10.664 1 84.44 97 ALA B N 1
ATOM 3016 C CA . ALA B 1 97 ? -7.473 3.51 11.555 1 84.44 97 ALA B CA 1
ATOM 3017 C C . ALA B 1 97 ? -6.512 2.488 10.953 1 84.44 97 ALA B C 1
ATOM 3019 O O . ALA B 1 97 ? -5.719 1.874 11.664 1 84.44 97 ALA B O 1
ATOM 3020 N N . THR B 1 98 ? -6.566 2.277 9.727 1 88.94 98 THR B N 1
ATOM 3021 C CA . THR B 1 98 ? -5.676 1.36 9.023 1 88.94 98 THR B CA 1
ATOM 3022 C C . THR B 1 98 ? -4.223 1.795 9.18 1 88.94 98 THR B C 1
ATOM 3024 O O . THR B 1 98 ? -3.363 0.989 9.539 1 88.94 98 THR B O 1
ATOM 3027 N N . TYR B 1 99 ? -3.973 3.021 8.875 1 90.06 99 TYR B N 1
ATOM 3028 C CA . TYR B 1 99 ? -2.607 3.525 8.969 1 90.06 99 TYR B CA 1
ATOM 3029 C C . TYR B 1 99 ? -2.09 3.426 10.398 1 90.06 99 TYR B C 1
ATOM 3031 O O . TYR B 1 99 ? -0.929 3.072 10.625 1 90.06 99 TYR B O 1
ATOM 3039 N N . ALA B 1 100 ? -2.941 3.762 11.305 1 89.81 100 ALA B N 1
ATOM 3040 C CA . ALA B 1 100 ? -2.549 3.629 12.703 1 89.81 100 ALA B CA 1
ATOM 3041 C C . ALA B 1 100 ? -2.16 2.189 13.031 1 89.81 100 ALA B C 1
ATOM 3043 O O . ALA B 1 100 ? -1.157 1.949 13.711 1 89.81 100 ALA B O 1
ATOM 3044 N N . HIS B 1 101 ? -2.932 1.283 12.562 1 91.31 101 HIS B N 1
ATOM 3045 C CA . HIS B 1 101 ? -2.625 -0.126 12.781 1 91.31 101 HIS B CA 1
ATOM 3046 C C . HIS B 1 101 ? -1.302 -0.509 12.125 1 91.31 101 HIS B C 1
ATOM 3048 O O . HIS B 1 101 ? -0.485 -1.208 12.734 1 91.31 101 HIS B O 1
ATOM 3054 N N . MET B 1 102 ? -1.112 -0.086 10.945 1 93.38 102 MET B N 1
ATOM 3055 C CA . MET B 1 102 ? 0.104 -0.42 10.211 1 93.38 102 MET B CA 1
ATOM 3056 C C . MET B 1 102 ? 1.337 0.136 10.914 1 93.38 102 MET B C 1
ATOM 3058 O O . MET B 1 102 ? 2.344 -0.559 11.055 1 93.38 102 MET B O 1
ATOM 3062 N N . PHE B 1 103 ? 1.243 1.358 11.383 1 94.25 103 PHE B N 1
ATOM 3063 C CA . PHE B 1 103 ? 2.346 1.929 12.148 1 94.25 103 PHE B CA 1
ATOM 3064 C C . PHE B 1 103 ? 2.582 1.14 13.43 1 94.25 103 PHE B C 1
ATOM 3066 O O . PHE B 1 103 ? 3.723 0.815 13.766 1 94.25 103 PHE B O 1
ATOM 3073 N N . SER B 1 104 ? 1.543 0.82 14.07 1 93.94 104 SER B N 1
ATOM 3074 C CA . SER B 1 104 ? 1.609 0.13 15.359 1 93.94 104 SER B CA 1
ATOM 3075 C C . SER B 1 104 ? 2.201 -1.268 15.203 1 93.94 104 SER B C 1
ATOM 3077 O O . SER B 1 104 ? 2.711 -1.841 16.172 1 93.94 104 SER B O 1
ATOM 3079 N N . SER B 1 105 ? 2.146 -1.779 13.984 1 93.06 105 SER B N 1
ATOM 3080 C CA . SER B 1 105 ? 2.568 -3.154 13.734 1 93.06 105 SER B CA 1
ATOM 3081 C C . SER B 1 105 ? 3.973 -3.201 13.141 1 93.06 105 SER B C 1
ATOM 3083 O O . SER B 1 105 ? 4.453 -4.27 12.758 1 93.06 105 SER B O 1
ATOM 3085 N N . LEU B 1 106 ? 4.617 -2.078 13.031 1 94.88 106 LEU B N 1
ATOM 3086 C CA . LEU B 1 106 ? 5.996 -2.068 12.555 1 94.88 106 LEU B CA 1
ATOM 3087 C C . LEU B 1 106 ? 6.895 -2.891 13.477 1 94.88 106 LEU B C 1
ATOM 3089 O O . LEU B 1 106 ? 6.617 -3.012 14.672 1 94.88 106 LEU B O 1
ATOM 3093 N N . PRO B 1 107 ? 7.957 -3.445 12.852 1 93.12 107 PRO B N 1
ATOM 3094 C CA . PRO B 1 107 ? 8.883 -4.188 13.711 1 93.12 107 PRO B CA 1
ATOM 3095 C C . PRO B 1 107 ? 9.516 -3.316 14.789 1 93.12 107 PRO B C 1
ATOM 3097 O O . PRO B 1 107 ? 9.578 -2.094 14.648 1 93.12 107 PRO B O 1
ATOM 3100 N N . ASN B 1 108 ? 9.961 -4.008 15.828 1 91.44 108 ASN B N 1
ATOM 3101 C CA . ASN B 1 108 ? 10.594 -3.33 16.953 1 91.44 108 ASN B CA 1
ATOM 3102 C C . ASN B 1 108 ? 12.117 -3.455 16.906 1 91.44 108 ASN B C 1
ATOM 3104 O O . ASN B 1 108 ? 12.648 -4.555 16.734 1 91.44 108 ASN B O 1
ATOM 3108 N N . CYS B 1 109 ? 12.797 -2.352 17.047 1 93.38 109 CYS B N 1
ATOM 3109 C CA . CYS B 1 109 ? 14.258 -2.389 17.047 1 93.38 109 CYS B CA 1
ATOM 3110 C C . CYS B 1 109 ? 14.797 -2.166 18.453 1 93.38 109 CYS B C 1
ATOM 3112 O O . CYS B 1 109 ? 15.984 -1.88 18.641 1 93.38 109 CYS B O 1
ATOM 3114 N N . GLY B 1 110 ? 13.969 -2.27 19.406 1 92.88 110 GLY B N 1
ATOM 3115 C CA . GLY B 1 110 ? 14.352 -2.064 20.797 1 92.88 110 GLY B CA 1
ATOM 3116 C C . GLY B 1 110 ? 13.781 -0.789 21.391 1 92.88 110 GLY B C 1
ATOM 3117 O O . GLY B 1 110 ? 13.758 -0.622 22.609 1 92.88 110 GLY B O 1
ATOM 3118 N N . LYS B 1 111 ? 13.398 0.11 20.594 1 93.25 111 LYS B N 1
ATOM 3119 C CA . LYS B 1 111 ? 12.742 1.363 20.953 1 93.25 111 LYS B CA 1
ATOM 3120 C C . LYS B 1 111 ? 11.469 1.573 20.141 1 93.25 111 LYS B C 1
ATOM 3122 O O . LYS B 1 111 ? 11.367 1.093 19 1 93.25 111 LYS B O 1
ATOM 3127 N N . PRO B 1 112 ? 10.562 2.25 20.719 1 93.31 112 PRO B N 1
ATOM 3128 C CA . PRO B 1 112 ? 9.375 2.543 19.906 1 93.31 112 PRO B CA 1
ATOM 3129 C C . PRO B 1 112 ? 9.688 3.438 18.719 1 93.31 112 PRO B C 1
ATOM 3131 O O . PRO B 1 112 ? 10.586 4.277 18.781 1 93.31 112 PRO B O 1
ATOM 3134 N N . THR B 1 113 ? 8.961 3.211 17.641 1 96.25 113 THR B N 1
ATOM 3135 C CA . THR B 1 113 ? 9.055 4.086 16.484 1 96.25 113 THR B CA 1
ATOM 3136 C C . THR B 1 113 ? 8.328 5.402 16.734 1 96.25 113 THR B C 1
ATOM 3138 O O . THR B 1 113 ? 7.176 5.406 17.172 1 96.25 113 THR B O 1
ATOM 3141 N N . ARG B 1 114 ? 9.008 6.445 16.547 1 95.75 114 ARG B N 1
ATOM 3142 C CA . ARG B 1 114 ? 8.406 7.766 16.719 1 95.75 114 ARG B CA 1
ATOM 3143 C C . ARG B 1 114 ? 7.777 8.25 15.422 1 95.75 114 ARG B C 1
ATOM 3145 O O . ARG B 1 114 ? 8.445 8.32 14.383 1 95.75 114 ARG B O 1
ATOM 3152 N N . LEU B 1 115 ? 6.516 8.508 15.469 1 95.38 115 LEU B N 1
ATOM 3153 C CA . LEU B 1 115 ? 5.812 9.109 14.344 1 95.38 115 LEU B CA 1
ATOM 3154 C C . LEU B 1 115 ? 5.559 10.594 14.586 1 95.38 115 LEU B C 1
ATOM 3156 O O . LEU B 1 115 ? 4.707 10.953 15.398 1 95.38 115 LEU B O 1
ATOM 3160 N N . MET B 1 116 ? 6.273 11.461 13.852 1 94.81 116 MET B N 1
ATOM 3161 C CA . MET B 1 116 ? 6.125 12.906 13.984 1 94.81 116 MET B CA 1
ATOM 3162 C C . MET B 1 116 ? 5.145 13.453 12.953 1 94.81 116 MET B C 1
ATOM 3164 O O . MET B 1 116 ? 5.387 13.344 11.75 1 94.81 116 MET B O 1
ATOM 3168 N N . VAL B 1 117 ? 4.094 14.023 13.398 1 93.12 117 VAL B N 1
ATOM 3169 C CA . VAL B 1 117 ? 3.07 14.562 12.508 1 93.12 117 VAL B CA 1
ATOM 3170 C C . VAL B 1 117 ? 2.805 16.031 12.859 1 93.12 117 VAL B C 1
ATOM 3172 O O . VAL B 1 117 ? 3.066 16.453 13.984 1 93.12 117 VAL B O 1
ATOM 3175 N N . TYR B 1 118 ? 2.291 16.75 11.852 1 93.5 118 TYR B N 1
ATOM 3176 C CA . TYR B 1 118 ? 2.02 18.172 12.047 1 93.5 118 TYR B CA 1
ATOM 3177 C C . TYR B 1 118 ? 0.523 18.469 11.977 1 93.5 118 TYR B C 1
ATOM 3179 O O . TYR B 1 118 ? -0.155 18.016 11.047 1 93.5 118 TYR B O 1
ATOM 3187 N N . ASP B 1 119 ? 0.014 19.172 13.008 1 92.25 119 ASP B N 1
ATOM 3188 C CA . ASP B 1 119 ? -1.343 19.719 13.047 1 92.25 119 ASP B CA 1
ATOM 3189 C C . ASP B 1 119 ? -2.355 18.688 12.539 1 92.25 119 ASP B C 1
ATOM 3191 O O . ASP B 1 119 ? -3.102 18.953 11.602 1 92.25 119 ASP B O 1
ATOM 3195 N N . LEU B 1 120 ? -2.395 17.609 13.234 1 87.94 120 LEU B N 1
ATOM 3196 C CA . LEU B 1 120 ? -3.35 16.547 12.922 1 87.94 120 LEU B CA 1
ATOM 3197 C C . LEU B 1 120 ? -4.781 17.062 13 1 87.94 120 LEU B C 1
ATOM 3199 O O . LEU B 1 120 ? -5.172 17.656 14.008 1 87.94 120 LEU B O 1
ATOM 3203 N N . HIS B 1 121 ? -5.492 16.891 11.898 1 81.44 121 HIS B N 1
ATOM 3204 C CA . HIS B 1 121 ? -6.848 17.422 11.812 1 81.44 121 HIS B CA 1
ATOM 3205 C C . HIS B 1 121 ? -7.742 16.828 12.898 1 81.44 121 HIS B C 1
ATOM 3207 O O . HIS B 1 121 ? -8.555 17.547 13.492 1 81.44 121 HIS B O 1
ATOM 3213 N N . THR B 1 122 ? -7.68 15.562 13.078 1 76 122 THR B N 1
ATOM 3214 C CA . THR B 1 122 ? -8.398 14.891 14.156 1 76 122 THR B CA 1
ATOM 3215 C C . THR B 1 122 ? -7.43 14.328 15.188 1 76 122 THR B C 1
ATOM 3217 O O . THR B 1 122 ? -6.914 13.219 15.016 1 76 122 THR B O 1
ATOM 3220 N N . LEU B 1 123 ? -7.23 15.102 16.203 1 71.31 123 LEU B N 1
ATOM 3221 C CA . LEU B 1 123 ? -6.246 14.75 17.234 1 71.31 123 LEU B CA 1
ATOM 3222 C C . LEU B 1 123 ? -6.535 13.375 17.812 1 71.31 123 LEU B C 1
ATOM 3224 O O . LEU B 1 123 ? -5.613 12.672 18.234 1 71.31 123 LEU B O 1
ATOM 3228 N N . GLN B 1 124 ? -7.766 12.984 17.75 1 70.12 124 GLN B N 1
ATOM 3229 C CA . GLN B 1 124 ? -8.172 11.695 18.297 1 70.12 124 GLN B CA 1
ATOM 3230 C C . GLN B 1 124 ? -7.473 10.547 17.562 1 70.12 124 GLN B C 1
ATOM 3232 O O . GLN B 1 124 ? -7.316 9.461 18.109 1 70.12 124 GLN B O 1
ATOM 3237 N N . ASN B 1 125 ? -6.969 10.867 16.438 1 74.25 125 ASN B N 1
ATOM 3238 C CA . ASN B 1 125 ? -6.332 9.836 15.633 1 74.25 125 ASN B CA 1
ATOM 3239 C C . ASN B 1 125 ? -5.008 9.383 16.234 1 74.25 125 ASN B C 1
ATOM 3241 O O . ASN B 1 125 ? -4.559 8.258 15.992 1 74.25 125 ASN B O 1
ATOM 3245 N N . ARG B 1 126 ? -4.426 10.297 17.016 1 73.19 126 ARG B N 1
ATOM 3246 C CA . ARG B 1 126 ? -3.16 9.922 17.641 1 73.19 126 ARG B CA 1
ATOM 3247 C C . ARG B 1 126 ? -3.346 8.75 18.609 1 73.19 126 ARG B C 1
ATOM 3249 O O . ARG B 1 126 ? -2.408 7.992 18.844 1 73.19 126 ARG B O 1
ATOM 3256 N N . PHE B 1 127 ? -4.516 8.516 19.078 1 73.88 127 PHE B N 1
ATOM 3257 C CA . PHE B 1 127 ? -4.789 7.48 20.062 1 73.88 127 PHE B CA 1
ATOM 3258 C C . PHE B 1 127 ? -5.016 6.133 19.391 1 73.88 127 PHE B C 1
ATOM 3260 O O . PHE B 1 127 ? -5.125 5.105 20.062 1 73.88 127 PHE B O 1
ATOM 3267 N N . TYR B 1 128 ? -5.07 6.227 18.078 1 78.56 128 TYR B N 1
ATOM 3268 C CA . TYR B 1 128 ? -5.188 4.961 17.359 1 78.56 128 TYR B CA 1
ATOM 3269 C C . TYR B 1 128 ? -3.877 4.184 17.406 1 78.56 128 TYR B C 1
ATOM 3271 O O . TYR B 1 128 ? -3.865 2.963 17.234 1 78.56 128 TYR B O 1
ATOM 3279 N N . LEU B 1 129 ? -2.791 4.934 17.578 1 86.06 129 LEU B N 1
ATOM 3280 C CA . LEU B 1 129 ? -1.482 4.289 17.594 1 86.06 129 LEU B CA 1
ATOM 3281 C C . LEU B 1 129 ? -1.283 3.492 18.875 1 86.06 129 LEU B C 1
ATOM 3283 O O . LEU B 1 129 ? -1.69 3.932 19.953 1 86.06 129 LEU B O 1
ATOM 3287 N N . HIS B 1 130 ? -0.75 2.32 18.75 1 81.88 130 HIS B N 1
ATOM 3288 C CA . HIS B 1 130 ? -0.459 1.467 19.891 1 81.88 130 HIS B CA 1
ATOM 3289 C C . HIS B 1 130 ? 0.782 0.615 19.641 1 81.88 130 HIS B C 1
ATOM 3291 O O . HIS B 1 130 ? 1.309 0.586 18.531 1 81.88 130 HIS B O 1
ATOM 3297 N N . GLY B 1 131 ? 1.174 0.017 20.75 1 79.81 131 GLY B N 1
ATOM 3298 C CA . GLY B 1 131 ? 2.264 -0.931 20.578 1 79.81 131 GLY B CA 1
ATOM 3299 C C . GLY B 1 131 ? 3.613 -0.263 20.391 1 79.81 131 GLY B C 1
ATOM 3300 O O . GLY B 1 131 ? 4.051 0.514 21.25 1 79.81 131 GLY B O 1
ATOM 3301 N N . ASN B 1 132 ? 4.109 -0.359 19.047 1 85.5 132 ASN B N 1
ATOM 3302 C CA . ASN B 1 132 ? 5.508 -0.043 18.781 1 85.5 132 ASN B CA 1
ATOM 3303 C C . ASN B 1 132 ? 5.66 1.354 18.188 1 85.5 132 ASN B C 1
ATOM 3305 O O . ASN B 1 132 ? 6.762 1.755 17.812 1 85.5 132 ASN B O 1
ATOM 3309 N N . ALA B 1 133 ? 4.539 2.139 18.125 1 92.12 133 ALA B N 1
ATOM 3310 C CA . ALA B 1 133 ? 4.617 3.473 17.531 1 92.12 133 ALA B CA 1
ATOM 3311 C C . ALA B 1 133 ? 4.031 4.523 18.469 1 92.12 133 ALA B C 1
ATOM 3313 O O . ALA B 1 133 ? 3.01 4.285 19.125 1 92.12 133 ALA B O 1
ATOM 3314 N N . VAL B 1 134 ? 4.738 5.578 18.547 1 93.56 134 VAL B N 1
ATOM 3315 C CA . VAL B 1 134 ? 4.281 6.672 19.406 1 93.56 134 VAL B CA 1
ATOM 3316 C C . VAL B 1 134 ? 4.195 7.961 18.594 1 93.56 134 VAL B C 1
ATOM 3318 O O . VAL B 1 134 ? 5.121 8.297 17.844 1 93.56 134 VAL B O 1
ATOM 3321 N N . ALA B 1 135 ? 3.158 8.648 18.797 1 92.06 135 ALA B N 1
ATOM 3322 C CA . ALA B 1 135 ? 2.943 9.891 18.062 1 92.06 135 ALA B CA 1
ATOM 3323 C C . ALA B 1 135 ? 3.641 11.062 18.734 1 92.06 135 ALA B C 1
ATOM 3325 O O . ALA B 1 135 ? 3.619 11.18 19.969 1 92.06 135 ALA B O 1
ATOM 3326 N N . SER B 1 136 ? 4.324 11.812 18.016 1 93.69 136 SER B N 1
ATOM 3327 C CA . SER B 1 136 ? 4.852 13.117 18.391 1 93.69 136 SER B CA 1
ATOM 3328 C C . SER B 1 136 ? 4.156 14.242 17.641 1 93.69 136 SER B C 1
ATOM 3330 O O . SER B 1 136 ? 4.352 14.391 16.422 1 93.69 136 SER B O 1
ATOM 3332 N N . LEU B 1 137 ? 3.406 14.984 18.359 1 92.75 137 LEU B N 1
ATOM 3333 C CA . LEU B 1 137 ? 2.584 16 17.719 1 92.75 137 LEU B CA 1
ATOM 3334 C C . LEU B 1 137 ? 3.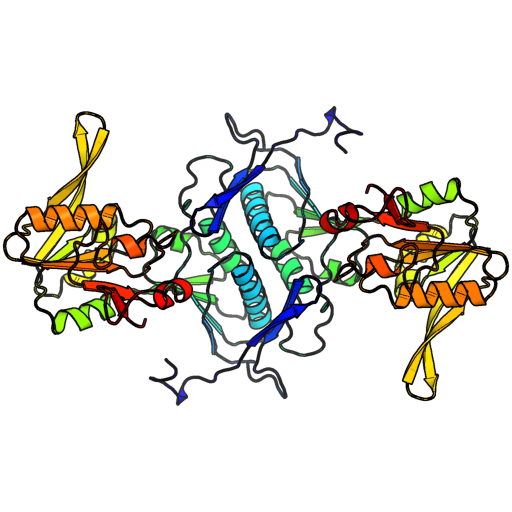334 17.328 17.641 1 92.75 137 LEU B C 1
ATOM 3336 O O . LEU B 1 137 ? 3.895 17.797 18.641 1 92.75 137 LEU B O 1
ATOM 3340 N N . GLN B 1 138 ? 3.338 17.859 16.422 1 94.06 138 GLN B N 1
ATOM 3341 C CA . GLN B 1 138 ? 3.969 19.141 16.156 1 94.06 138 GLN B CA 1
ATOM 3342 C C . GLN B 1 138 ? 2.965 20.141 15.578 1 94.06 138 GLN B C 1
ATOM 3344 O O . GLN B 1 138 ? 1.855 19.766 15.203 1 94.06 138 GLN B O 1
ATOM 3349 N N . THR B 1 139 ? 3.316 21.438 15.586 1 95.12 139 THR B N 1
ATOM 3350 C CA . THR B 1 139 ? 2.447 22.453 15.016 1 95.12 139 THR B CA 1
ATOM 3351 C C . THR B 1 139 ? 3.252 23.438 14.172 1 95.12 139 THR B C 1
ATOM 3353 O O . THR B 1 139 ? 4.422 23.703 14.461 1 95.12 139 THR B O 1
ATOM 3356 N N . ALA B 1 140 ? 2.617 23.938 13.148 1 96.62 140 ALA B N 1
ATOM 3357 C CA . ALA B 1 140 ? 3.258 24.906 12.266 1 96.62 140 ALA B CA 1
ATOM 3358 C C . ALA B 1 140 ? 3.021 26.344 12.758 1 96.62 140 ALA B C 1
ATOM 3360 O O . ALA B 1 140 ? 3.514 27.297 12.156 1 96.62 140 ALA B O 1
ATOM 3361 N N . ILE B 1 141 ? 2.373 26.531 13.836 1 96.56 141 ILE B N 1
ATOM 3362 C CA . ILE B 1 141 ? 1.942 27.844 14.312 1 96.56 141 ILE B CA 1
ATOM 3363 C C . ILE B 1 141 ? 3.162 28.719 14.586 1 96.56 141 ILE B C 1
ATOM 3365 O O . ILE B 1 141 ? 3.145 29.922 14.312 1 96.56 141 ILE B O 1
ATOM 3369 N N . PRO B 1 142 ? 4.25 28.156 15.094 1 95.44 142 PRO B N 1
ATOM 3370 C CA . PRO B 1 142 ? 5.441 28.984 15.289 1 95.44 142 PRO B CA 1
ATOM 3371 C C . PRO B 1 142 ? 5.902 29.672 14 1 95.44 142 PRO B C 1
ATOM 3373 O O . PRO B 1 142 ? 6.41 30.797 14.039 1 95.44 142 PRO B O 1
ATOM 3376 N N . LEU B 1 143 ? 5.754 29.016 12.883 1 95.38 143 LEU B N 1
ATOM 3377 C CA . LEU B 1 143 ? 6.098 29.609 11.594 1 95.38 143 LEU B CA 1
ATOM 3378 C C . LEU B 1 143 ? 5.219 30.828 11.312 1 95.38 143 LEU B C 1
ATOM 3380 O O . LEU B 1 143 ? 5.707 31.859 10.852 1 95.38 143 LEU B O 1
ATOM 3384 N N . LEU B 1 144 ? 3.938 30.672 11.562 1 96.19 144 LEU B N 1
ATOM 3385 C CA . LEU B 1 144 ? 3 31.766 11.375 1 96.19 144 LEU B CA 1
ATOM 3386 C C . LEU B 1 144 ? 3.344 32.938 12.289 1 96.19 144 LEU B C 1
ATOM 3388 O O . LEU B 1 144 ? 3.371 34.094 11.844 1 96.19 144 LEU B O 1
ATOM 3392 N N . LYS B 1 145 ? 3.623 32.656 13.531 1 95.44 145 LYS B N 1
ATOM 3393 C CA . LYS B 1 145 ? 3.949 33.688 14.5 1 95.44 145 LYS B CA 1
ATOM 3394 C C . LYS B 1 145 ? 5.145 34.531 14.031 1 95.44 145 LYS B C 1
ATOM 3396 O O . LYS B 1 145 ? 5.16 35.75 14.188 1 95.44 145 LYS B O 1
ATOM 3401 N N . LYS B 1 146 ? 6.086 33.844 13.469 1 94.06 146 LYS B N 1
ATOM 3402 C CA . LYS B 1 146 ? 7.262 34.531 12.945 1 94.06 146 LYS B CA 1
ATOM 3403 C C . LYS B 1 146 ? 6.879 35.5 11.828 1 94.06 146 LYS B C 1
ATOM 3405 O O . LYS B 1 146 ? 7.402 36.594 11.75 1 94.06 146 LYS B O 1
ATOM 3410 N N . ARG B 1 147 ? 5.988 35.125 11.031 1 92.31 147 ARG B N 1
ATOM 3411 C CA . ARG B 1 147 ? 5.543 35.969 9.922 1 92.31 147 ARG B CA 1
ATOM 3412 C C . ARG B 1 147 ? 4.688 37.125 10.422 1 92.31 147 ARG B C 1
ATOM 3414 O O . ARG B 1 147 ? 4.727 38.219 9.852 1 92.31 147 ARG B O 1
ATOM 3421 N N . LEU B 1 148 ? 3.908 36.906 11.43 1 92.19 148 LEU B N 1
ATOM 3422 C CA . LEU B 1 148 ? 2.986 37.906 11.961 1 92.19 148 LEU B CA 1
ATOM 3423 C C . LEU B 1 148 ? 3.746 39.031 12.625 1 92.19 148 LEU B C 1
ATOM 3425 O O . LEU B 1 148 ? 3.25 40.188 12.695 1 92.19 148 LEU B O 1
ATOM 3429 N N . LYS B 1 149 ? 4.941 38.781 13.125 1 90.25 149 LYS B N 1
ATOM 3430 C CA . LYS B 1 149 ? 5.746 39.812 13.781 1 90.25 149 LYS B CA 1
ATOM 3431 C C . LYS B 1 149 ? 6.066 40.969 12.828 1 90.25 149 LYS B C 1
ATOM 3433 O O . LYS B 1 149 ? 6.207 42.094 13.25 1 90.25 149 LYS B O 1
ATOM 3438 N N . ASN B 1 150 ? 6.18 40.625 11.602 1 87.5 150 ASN B N 1
ATOM 3439 C CA . ASN B 1 150 ? 6.539 41.625 10.602 1 87.5 150 ASN B CA 1
ATOM 3440 C C . ASN B 1 150 ? 5.328 42.062 9.773 1 87.5 150 ASN B C 1
ATOM 3442 O O . ASN B 1 150 ? 5.477 42.531 8.656 1 87.5 150 ASN B O 1
ATOM 3446 N N . SER B 1 151 ? 4.156 41.812 10.352 1 90.62 151 SER B N 1
ATOM 3447 C CA . SER B 1 151 ? 2.945 42.156 9.609 1 90.62 151 SER B CA 1
ATOM 3448 C C . SER B 1 151 ? 2.043 43.094 10.398 1 90.62 151 SER B C 1
ATOM 3450 O O . SER B 1 151 ? 2.34 43.438 11.547 1 90.62 151 SER B O 1
ATOM 3452 N N . GLU B 1 152 ? 1.071 43.594 9.773 1 93.38 152 GLU B N 1
ATOM 3453 C CA . GLU B 1 152 ? 0.11 44.5 10.406 1 93.38 152 GLU B CA 1
ATOM 3454 C C . GLU B 1 152 ? -1.023 43.719 11.062 1 93.38 152 GLU B C 1
ATOM 3456 O O . GLU B 1 152 ? -1.956 44.312 11.609 1 93.38 152 GLU B O 1
ATOM 3461 N N . VAL B 1 153 ? -0.926 42.406 11.039 1 95.44 153 VAL B N 1
ATOM 3462 C CA . VAL B 1 153 ? -1.986 41.562 11.57 1 95.44 153 VAL B CA 1
ATOM 3463 C C . VAL B 1 153 ? -2.086 41.75 13.086 1 95.44 153 VAL B C 1
ATOM 3465 O O . VAL B 1 153 ? -1.086 41.625 13.797 1 95.44 153 VAL B O 1
ATOM 3468 N N . ASN B 1 154 ? -3.25 42.031 13.57 1 95.56 154 ASN B N 1
ATOM 3469 C CA . ASN B 1 154 ? -3.439 42.281 15 1 95.56 154 ASN B CA 1
ATOM 3470 C C . ASN B 1 154 ? -4.586 41.438 15.555 1 95.56 154 ASN B C 1
ATOM 3472 O O . ASN B 1 154 ? -5.012 41.625 16.688 1 95.56 154 ASN B O 1
ATOM 3476 N N . CYS B 1 155 ? -5.102 40.531 14.773 1 97.44 155 CYS B N 1
ATOM 3477 C CA . CYS B 1 155 ? -6.219 39.656 15.172 1 97.44 155 CYS B CA 1
ATOM 3478 C C . CYS B 1 155 ? -6.137 38.312 14.508 1 97.44 155 CYS B C 1
ATOM 3480 O O . CYS B 1 155 ? -5.793 38.188 13.328 1 97.44 155 CYS B O 1
ATOM 3482 N N . VAL B 1 156 ? -6.41 37.25 15.273 1 98 156 VAL B N 1
ATOM 3483 C CA . VAL B 1 156 ? -6.453 35.875 14.766 1 98 156 VAL B CA 1
ATOM 3484 C C . VAL B 1 156 ? -7.887 35.375 14.797 1 98 156 VAL B C 1
ATOM 3486 O O . VAL B 1 156 ? -8.602 35.562 15.781 1 98 156 VAL B O 1
ATOM 3489 N N . ALA B 1 157 ? -8.281 34.812 13.703 1 98.25 157 ALA B N 1
ATOM 3490 C CA . ALA B 1 157 ? -9.625 34.25 13.633 1 98.25 157 ALA B CA 1
ATOM 3491 C C . ALA B 1 157 ? -9.594 32.75 13.352 1 98.25 157 ALA B C 1
ATOM 3493 O O . ALA B 1 157 ? -8.656 32.25 12.727 1 98.25 157 ALA B O 1
ATOM 3494 N N . PHE B 1 158 ? -10.602 32.062 13.828 1 97.62 158 PHE B N 1
ATOM 3495 C CA . PHE B 1 158 ? -10.773 30.625 13.57 1 97.62 158 PHE B CA 1
ATOM 3496 C C . PHE B 1 158 ? -12.086 30.375 12.844 1 97.62 158 PHE B C 1
ATOM 3498 O O . PHE B 1 158 ? -13.117 30.953 13.18 1 97.62 158 PHE B O 1
ATOM 3505 N N . PRO B 1 159 ? -11.984 29.5 11.828 1 96.12 159 PRO B N 1
ATOM 3506 C CA . PRO B 1 159 ? -13.18 29.281 11.008 1 96.12 159 PRO B CA 1
ATOM 3507 C C . PRO B 1 159 ? -14.258 28.484 11.727 1 96.12 159 PRO B C 1
ATOM 3509 O O . PRO B 1 159 ? -15.43 28.516 11.336 1 96.12 159 PRO B O 1
ATOM 3512 N N . ASP B 1 160 ? -13.875 27.656 12.695 1 91.62 160 ASP B N 1
ATOM 3513 C CA . ASP B 1 160 ? -14.828 26.875 13.477 1 91.62 160 ASP B CA 1
ATOM 3514 C C . ASP B 1 160 ? -14.281 26.578 14.867 1 91.62 160 ASP B C 1
ATOM 3516 O O . ASP B 1 160 ? -13.156 26.953 15.195 1 91.62 160 ASP B O 1
ATOM 3520 N N . ASP B 1 161 ? -15.133 25.922 15.633 1 90.56 161 ASP B N 1
ATOM 3521 C CA . ASP B 1 161 ? -14.773 25.625 17.016 1 90.56 161 ASP B CA 1
ATOM 3522 C C . ASP B 1 161 ? -13.617 24.641 17.078 1 90.56 161 ASP B C 1
ATOM 3524 O O . ASP B 1 161 ? -12.797 24.688 18 1 90.56 161 ASP B O 1
ATOM 3528 N N . GLY B 1 162 ? -13.586 23.781 16.156 1 89 162 GLY B N 1
ATOM 3529 C CA . GLY B 1 162 ? -12.508 22.797 16.125 1 89 162 GLY B CA 1
ATOM 3530 C C . GLY B 1 162 ? -11.133 23.422 15.977 1 89 162 GLY B C 1
ATOM 3531 O O . GLY B 1 162 ? -10.227 23.109 16.75 1 89 162 GLY B O 1
ATOM 3532 N N . ALA B 1 163 ? -11.078 24.297 15.062 1 93.19 163 ALA B N 1
ATOM 3533 C CA . ALA B 1 163 ? -9.82 25 14.852 1 93.19 163 ALA B CA 1
ATOM 3534 C C . ALA B 1 163 ? -9.461 25.844 16.078 1 93.19 163 ALA B C 1
ATOM 3536 O O . ALA B 1 163 ? -8.297 25.891 16.484 1 93.19 163 ALA B O 1
ATOM 3537 N N . ALA B 1 164 ? -10.43 26.516 16.625 1 93.88 164 ALA B N 1
ATOM 3538 C CA . ALA B 1 164 ? -10.203 27.344 17.797 1 93.88 164 ALA B CA 1
ATOM 3539 C C . ALA B 1 164 ? -9.656 26.5 18.953 1 93.88 164 ALA B C 1
ATOM 3541 O O . ALA B 1 164 ? -8.68 26.891 19.609 1 93.88 164 ALA B O 1
ATOM 3542 N N . LYS B 1 165 ? -10.266 25.406 19.141 1 90.56 165 LYS B N 1
ATOM 3543 C CA . LYS B 1 165 ? -9.852 24.516 20.219 1 90.56 165 LYS B CA 1
ATOM 3544 C C . LYS B 1 165 ? -8.422 24.016 20 1 90.56 165 LYS B C 1
ATOM 3546 O O . LYS B 1 165 ? -7.656 23.859 20.953 1 90.56 165 LYS B O 1
ATOM 3551 N N . ARG B 1 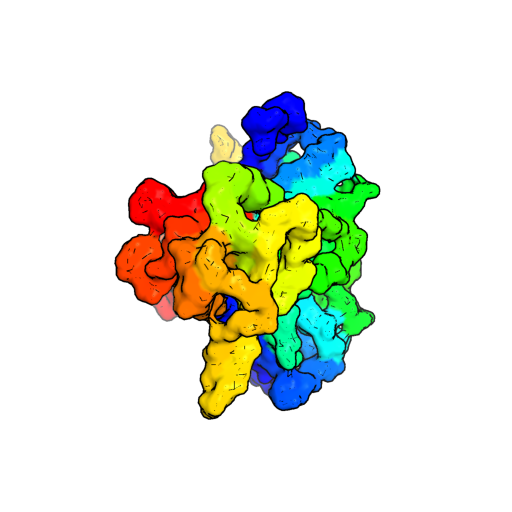166 ? -8.039 23.844 18.797 1 90.81 166 ARG B N 1
ATOM 3552 C CA . ARG B 1 166 ? -6.73 23.281 18.469 1 90.81 166 ARG B CA 1
ATOM 3553 C C . ARG B 1 166 ? -5.633 24.344 18.594 1 90.81 166 ARG B C 1
ATOM 3555 O O . ARG B 1 166 ? -4.527 24.031 19.047 1 90.81 166 ARG B O 1
ATOM 3562 N N . PHE B 1 167 ? -5.957 25.578 18.266 1 94.62 167 PHE B N 1
ATOM 3563 C CA . PHE B 1 167 ? -4.844 26.484 18.031 1 94.62 167 PHE B CA 1
ATOM 3564 C C . PHE B 1 167 ? -4.934 27.703 18.953 1 94.62 167 PHE B C 1
ATOM 3566 O O . PHE B 1 167 ? -3.955 28.422 19.125 1 94.62 167 PHE B O 1
ATOM 3573 N N . SER B 1 168 ? -6.09 28 19.562 1 93.62 168 SER B N 1
ATOM 3574 C CA . SER B 1 168 ? -6.312 29.266 20.266 1 93.62 168 SER B CA 1
ATOM 3575 C C . SER B 1 168 ? -5.293 29.453 21.375 1 93.62 168 SER B C 1
ATOM 3577 O O . SER B 1 168 ? -4.773 30.562 21.562 1 93.62 168 SER B O 1
ATOM 3579 N N . SER B 1 169 ? -5.008 28.391 22.094 1 92.62 169 SER B N 1
ATOM 3580 C CA . SER B 1 169 ? -4.109 28.469 23.25 1 92.62 169 SER B CA 1
ATOM 3581 C C . SER B 1 169 ? -2.701 28.875 22.828 1 92.62 169 SER B C 1
ATOM 3583 O O . SER B 1 169 ? -1.927 29.375 23.641 1 92.62 169 SER B O 1
ATOM 3585 N N . LEU B 1 170 ? -2.35 28.734 21.625 1 93.81 170 LEU B N 1
ATOM 3586 C CA . LEU B 1 170 ? -1.005 29 21.125 1 93.81 170 LEU B CA 1
ATOM 3587 C C . LEU B 1 170 ? -0.807 30.484 20.875 1 93.81 170 LEU B C 1
ATOM 3589 O O . LEU B 1 170 ? 0.323 30.953 20.688 1 93.81 170 LEU B O 1
ATOM 3593 N N . PHE B 1 171 ? -1.901 31.234 20.906 1 93.31 171 PHE B N 1
ATOM 3594 C CA . PHE B 1 171 ? -1.813 32.656 20.625 1 93.31 171 PHE B CA 1
ATOM 3595 C C . PHE B 1 171 ? -2.053 33.469 21.891 1 93.31 171 PHE B C 1
ATOM 3597 O O . PHE B 1 171 ? -2.051 34.719 21.844 1 93.31 171 PHE B O 1
ATOM 3604 N N . LEU B 1 172 ? -2.299 32.906 23.016 1 87.25 172 LEU B N 1
ATOM 3605 C CA . LEU B 1 172 ? -2.637 33.562 24.266 1 87.25 172 LEU B CA 1
ATOM 3606 C C . LEU B 1 172 ? -1.524 34.5 24.688 1 87.25 172 LEU B C 1
ATOM 3608 O O . LEU B 1 172 ? -1.793 35.562 25.266 1 87.25 172 LEU B O 1
ATOM 3612 N N . GLU B 1 173 ? -0.338 34.125 24.359 1 87.06 173 GLU B N 1
ATOM 3613 C CA . GLU B 1 173 ? 0.793 34.938 24.797 1 87.06 173 GLU B CA 1
ATOM 3614 C C . GLU B 1 173 ? 1.037 36.125 23.859 1 87.06 173 GLU B C 1
ATOM 3616 O O . GLU B 1 173 ? 1.837 37 24.156 1 87.06 173 GLU B O 1
ATOM 3621 N N . MET B 1 174 ? 0.323 36.062 22.891 1 87.12 174 MET B N 1
ATOM 3622 C CA . MET B 1 174 ? 0.472 37.156 21.922 1 87.12 174 MET B CA 1
ATOM 3623 C C . MET B 1 174 ? -0.561 38.25 22.172 1 87.12 174 MET B C 1
ATOM 3625 O O . MET B 1 174 ? -1.655 37.969 22.672 1 87.12 174 MET B O 1
ATOM 3629 N N . ASP B 1 175 ? -0.241 39.5 21.984 1 84.5 175 ASP B N 1
ATOM 3630 C CA . ASP B 1 175 ? -1.15 40.625 22.094 1 84.5 175 ASP B CA 1
ATOM 3631 C C . ASP B 1 175 ? -2.043 40.75 20.859 1 84.5 175 ASP B C 1
ATOM 3633 O O . ASP B 1 175 ? -1.956 41.719 20.125 1 84.5 175 ASP B O 1
ATOM 3637 N N . VAL B 1 176 ? -2.811 39.625 20.641 1 89.12 176 VAL B N 1
ATOM 3638 C CA . VAL B 1 176 ? -3.705 39.656 19.5 1 89.12 176 VAL B CA 1
ATOM 3639 C C . VAL B 1 176 ? -5.129 39.312 19.938 1 89.12 176 VAL B C 1
ATOM 3641 O O . VAL B 1 176 ? -5.332 38.562 20.891 1 89.12 176 VAL B O 1
ATOM 3644 N N . GLU B 1 177 ? -6.078 39.938 19.344 1 93.81 177 GLU B N 1
ATOM 3645 C CA . GLU B 1 177 ? -7.48 39.562 19.562 1 93.81 177 GLU B CA 1
ATOM 3646 C C . GLU B 1 177 ? -7.848 38.281 18.828 1 93.81 177 GLU B C 1
ATOM 3648 O O . GLU B 1 177 ? -7.191 37.906 17.844 1 93.81 177 GLU B O 1
ATOM 3653 N N . VAL B 1 178 ? -8.812 37.625 19.391 1 95.62 178 VAL B N 1
ATOM 3654 C CA . VAL B 1 178 ? -9.211 36.344 18.812 1 95.62 178 VAL B CA 1
ATOM 3655 C C . VAL B 1 178 ? -10.68 36.406 18.391 1 95.62 178 VAL B C 1
ATOM 3657 O O . VAL B 1 178 ? -11.516 36.938 19.109 1 95.62 178 VAL B O 1
ATOM 3660 N N . ILE B 1 179 ? -10.93 35.938 17.203 1 97.12 179 ILE B N 1
ATOM 3661 C CA . ILE B 1 179 ? -12.289 35.812 16.688 1 97.12 179 ILE B CA 1
ATOM 3662 C C . ILE B 1 179 ? -12.594 34.375 16.391 1 97.12 179 ILE B C 1
ATOM 3664 O O . ILE B 1 179 ? -11.758 33.656 15.844 1 97.12 179 ILE B O 1
ATOM 3668 N N . VAL B 1 180 ? -13.742 33.938 16.781 1 96.62 180 VAL B N 1
ATOM 3669 C CA . VAL B 1 180 ? -14.18 32.562 16.469 1 96.62 180 VAL B CA 1
ATOM 3670 C C . VAL B 1 180 ? -15.422 32.594 15.594 1 96.62 180 VAL B C 1
ATOM 3672 O O . VAL B 1 180 ? -16.438 33.219 15.969 1 96.62 180 VAL B O 1
ATOM 3675 N N . CYS B 1 181 ? -15.242 32.031 14.438 1 95.88 181 CYS B N 1
ATOM 3676 C CA . CYS B 1 181 ? -16.391 31.906 13.547 1 95.88 181 CYS B CA 1
ATOM 3677 C C . CYS B 1 181 ? -17.062 30.547 13.734 1 95.88 181 CYS B C 1
ATOM 3679 O O . CYS B 1 181 ? -16.562 29.688 14.461 1 95.88 181 CYS B O 1
ATOM 3681 N N . GLY B 1 182 ? -18.188 30.281 13.164 1 92 182 GLY B N 1
ATOM 3682 C CA . GLY B 1 182 ? -18.906 29.016 13.234 1 92 182 GLY B CA 1
ATOM 3683 C C . GLY B 1 182 ? -20.047 28.938 12.242 1 92 182 GLY B C 1
ATOM 3684 O O . GLY B 1 182 ? -20.375 29.922 11.57 1 92 182 GLY B O 1
ATOM 3685 N N . LYS B 1 183 ? -20.5 27.609 12.148 1 85.38 183 LYS B N 1
ATOM 3686 C CA . LYS B 1 183 ? -21.594 27.406 11.203 1 85.38 183 LYS B CA 1
ATOM 3687 C C . LYS B 1 183 ? -22.953 27.547 11.891 1 85.38 183 LYS B C 1
ATOM 3689 O O . LYS B 1 183 ? -23.109 27.125 13.047 1 85.38 183 LYS B O 1
ATOM 3694 N N . THR B 1 184 ? -23.781 28.344 11.336 1 81.12 184 THR B N 1
ATOM 3695 C CA . THR B 1 184 ? -25.156 28.469 11.836 1 81.12 184 THR B CA 1
ATOM 3696 C C . THR B 1 184 ? -26.156 27.953 10.805 1 81.12 184 THR B C 1
ATOM 3698 O O . THR B 1 184 ? -25.859 27.922 9.609 1 81.12 184 THR B O 1
ATOM 3701 N N . ARG B 1 185 ? -27.156 27.125 11.305 1 73.62 185 ARG B N 1
ATOM 3702 C CA . ARG B 1 185 ? -28.234 26.641 10.445 1 73.62 185 ARG B CA 1
ATOM 3703 C C . ARG B 1 185 ? -29.375 27.656 10.375 1 73.62 185 ARG B C 1
ATOM 3705 O O . ARG B 1 185 ? -29.922 28.047 11.406 1 73.62 185 ARG B O 1
ATOM 3712 N N . GLY B 1 186 ? -29.328 28.469 9.273 1 62.47 186 GLY B N 1
ATOM 3713 C CA . GLY B 1 186 ? -30.438 29.406 9.094 1 62.47 186 GLY B CA 1
ATOM 3714 C C . GLY B 1 186 ? -31.703 28.734 8.602 1 62.47 186 GLY B C 1
ATOM 3715 O O . GLY B 1 186 ? -31.844 27.5 8.68 1 62.47 186 GLY B O 1
ATOM 3716 N N . GLU B 1 187 ? -32.719 29.578 8.086 1 64.12 187 GLU B N 1
ATOM 3717 C CA . GLU B 1 187 ? -33.969 29.094 7.523 1 64.12 187 GLU B CA 1
ATOM 3718 C C . GLU B 1 187 ? -33.75 28.25 6.273 1 64.12 187 GLU B C 1
ATOM 3720 O O . GLU B 1 187 ? -32.969 28.641 5.391 1 64.12 187 GLU B O 1
ATOM 3725 N N . GLY B 1 188 ? -34.312 27 6.109 1 60.84 188 GLY B N 1
ATOM 3726 C CA . GLY B 1 188 ? -34.25 26.094 4.961 1 60.84 188 GLY B CA 1
ATOM 3727 C C . GLY B 1 188 ? -33 25.25 4.918 1 60.84 188 GLY B C 1
ATOM 3728 O O . GLY B 1 188 ? -32.562 24.828 3.844 1 60.84 188 GLY B O 1
ATOM 3729 N N . ASP B 1 189 ? -32.188 25.312 5.895 1 63.19 189 ASP B N 1
ATOM 3730 C CA . ASP B 1 189 ? -31.078 24.391 6.109 1 63.19 189 ASP B CA 1
ATOM 3731 C C . ASP B 1 189 ? -29.797 24.922 5.477 1 63.19 189 ASP B C 1
ATOM 3733 O O . ASP B 1 189 ? -28.891 24.141 5.156 1 63.19 189 ASP B O 1
ATOM 3737 N N . VAL B 1 190 ? -29.844 26.281 5.156 1 68.38 190 VAL B N 1
ATOM 3738 C CA . VAL B 1 190 ? -28.641 26.844 4.555 1 68.38 190 VAL B CA 1
ATOM 3739 C C . VAL B 1 190 ? -27.578 27.062 5.633 1 68.38 190 VAL B C 1
ATOM 3741 O O . VAL B 1 190 ? -27.812 27.812 6.59 1 68.38 190 VAL B O 1
ATOM 3744 N N . ARG B 1 191 ? -26.562 26.391 5.465 1 70.31 191 ARG B N 1
ATOM 3745 C CA . ARG B 1 191 ? -25.453 26.562 6.387 1 70.31 191 ARG B CA 1
ATOM 3746 C C . ARG B 1 191 ? -24.625 27.797 6.027 1 70.31 191 ARG B C 1
ATOM 3748 O O . ARG B 1 191 ? -24.219 27.969 4.879 1 70.31 191 ARG B O 1
ATOM 3755 N N . SER B 1 192 ? -24.641 28.656 7.004 1 83.44 192 SER B N 1
ATOM 3756 C CA . SER B 1 192 ? -23.844 29.859 6.793 1 83.44 192 SER B CA 1
ATOM 3757 C C . SER B 1 192 ? -22.812 30.047 7.898 1 83.44 192 SER B C 1
ATOM 3759 O O . SER B 1 192 ? -23 29.562 9.016 1 83.44 192 SER B O 1
ATOM 3761 N N . VAL B 1 193 ? -21.656 30.688 7.539 1 89.38 193 VAL B N 1
ATOM 3762 C CA . VAL B 1 193 ? -20.625 30.984 8.516 1 89.38 193 VAL B CA 1
ATOM 3763 C C . VAL B 1 193 ? -20.891 32.344 9.156 1 89.38 193 VAL B C 1
ATOM 3765 O O . VAL B 1 193 ? -21.25 33.312 8.469 1 89.38 193 VAL B O 1
ATOM 3768 N N . VAL B 1 194 ? -20.875 32.375 10.484 1 92.06 194 VAL B N 1
ATOM 3769 C CA . VAL B 1 194 ? -21.094 33.625 11.203 1 92.06 194 VAL B CA 1
ATOM 3770 C C . VAL B 1 194 ? -19.969 33.812 12.227 1 92.06 194 VAL B C 1
ATOM 3772 O O . VAL B 1 194 ? -19.266 32.875 12.586 1 92.06 194 VAL B O 1
ATOM 3775 N N . ILE B 1 195 ? -19.828 35.094 12.648 1 95.31 195 ILE B N 1
ATOM 3776 C CA . ILE B 1 195 ? -18.938 35.375 13.758 1 95.31 195 ILE B CA 1
ATOM 3777 C C . ILE B 1 195 ? -19.609 35.062 15.078 1 95.31 195 ILE B C 1
ATOM 3779 O O . ILE B 1 195 ? -20.625 35.656 15.438 1 95.31 195 ILE B O 1
ATOM 3783 N N . GLN B 1 196 ? -19.094 34.094 15.742 1 94.38 196 GLN B N 1
ATOM 3784 C CA . GLN B 1 196 ? -19.688 33.656 17 1 94.38 196 GLN B CA 1
ATOM 3785 C C . GLN B 1 196 ? -19.125 34.438 18.172 1 94.38 196 GLN B C 1
ATOM 3787 O O . GLN B 1 196 ? -19.828 34.688 19.156 1 94.38 196 GLN B O 1
ATOM 3792 N N . ASP B 1 197 ? -17.922 34.75 18.078 1 94.62 197 ASP B N 1
ATOM 3793 C CA . ASP B 1 197 ? -17.25 35.469 19.156 1 94.62 197 ASP B CA 1
ATOM 3794 C C . ASP B 1 197 ? -16.156 36.406 18.609 1 94.62 197 ASP B C 1
ATOM 3796 O O . ASP B 1 197 ? -15.398 36 17.719 1 94.62 197 ASP B O 1
ATOM 3800 N N . GLY B 1 198 ? -16.125 37.656 19.141 1 95.44 198 GLY B N 1
ATOM 3801 C CA . GLY B 1 198 ? -15.094 38.594 18.75 1 95.44 198 GLY B CA 1
ATOM 3802 C C . GLY B 1 198 ? -15.602 39.688 17.828 1 95.44 198 GLY B C 1
ATOM 3803 O O . GLY B 1 198 ? -16.797 39.75 17.5 1 95.44 198 GLY B O 1
ATOM 3804 N N . ASN B 1 199 ? -14.773 40.688 17.5 1 96.12 199 ASN B N 1
ATOM 3805 C CA . ASN B 1 199 ? -15.078 41.844 16.688 1 96.12 199 ASN B CA 1
ATOM 3806 C C . ASN B 1 199 ? -14.047 42.031 15.57 1 96.12 199 ASN B C 1
ATOM 3808 O O . ASN B 1 199 ? -12.859 42.219 15.844 1 96.12 199 ASN B O 1
ATOM 3812 N N . ALA B 1 200 ? -14.508 42.062 14.359 1 97.56 200 ALA B N 1
ATOM 3813 C CA . ALA B 1 200 ? -13.633 42.156 13.188 1 97.56 200 ALA B CA 1
ATOM 3814 C C . ALA B 1 200 ? -13.398 43.594 12.766 1 97.56 200 ALA B C 1
ATOM 3816 O O . ALA B 1 200 ? -12.5 43.875 11.969 1 97.56 200 ALA B O 1
ATOM 3817 N N . GLU B 1 201 ? -14.219 44.5 13.273 1 97.75 201 GLU B N 1
ATOM 3818 C CA . GLU B 1 201 ? -14.188 45.875 12.805 1 97.75 201 GLU B CA 1
ATOM 3819 C C . GLU B 1 201 ? -12.82 46.5 13.039 1 97.75 201 GLU B C 1
ATOM 3821 O O . GLU B 1 201 ? -12.32 46.5 14.164 1 97.75 201 GLU B O 1
ATOM 3826 N N . GLY B 1 202 ? -12.281 47 11.961 1 97.62 202 GLY B N 1
ATOM 3827 C CA . GLY B 1 202 ? -11.031 47.719 12.039 1 97.62 202 GLY B CA 1
ATOM 3828 C C . GLY B 1 202 ? -9.828 46.844 12.289 1 97.62 202 GLY B C 1
ATOM 3829 O O . GLY B 1 202 ? -8.773 47.344 12.711 1 97.62 202 GLY B O 1
ATOM 3830 N N . LYS B 1 203 ? -9.906 45.625 12.086 1 97.5 203 LYS B N 1
ATOM 3831 C CA . LYS B 1 203 ? -8.828 44.688 12.414 1 97.5 203 LYS B CA 1
ATOM 3832 C C . LYS B 1 203 ? -8.148 44.156 11.148 1 97.5 203 LYS B C 1
ATOM 3834 O O . LYS B 1 203 ? -8.758 44.125 10.078 1 97.5 203 LYS B O 1
ATOM 3839 N N . HIS B 1 204 ? -6.844 43.875 11.25 1 98.06 204 HIS B N 1
ATOM 3840 C CA . HIS B 1 204 ? -6.098 43.062 10.281 1 98.06 204 HIS B CA 1
ATOM 3841 C C . HIS B 1 204 ? -6.027 41.594 10.727 1 98.06 204 HIS B C 1
ATOM 3843 O O . HIS B 1 204 ? -5.328 41.281 11.688 1 98.06 204 HIS B O 1
ATOM 3849 N N . ILE B 1 205 ? -6.719 40.75 9.969 1 98.25 205 ILE B N 1
ATOM 3850 C CA . ILE B 1 205 ? -7.051 39.438 10.523 1 98.25 205 ILE B CA 1
ATOM 3851 C C . ILE B 1 205 ? -6.328 38.344 9.742 1 98.25 205 ILE B C 1
ATOM 3853 O O . ILE B 1 205 ? -6.172 38.438 8.523 1 98.25 205 ILE B O 1
ATOM 3857 N N . VAL B 1 206 ? -5.891 37.312 10.445 1 98.44 206 VAL B N 1
ATOM 3858 C CA . VAL B 1 206 ? -5.469 36.094 9.812 1 98.44 206 VAL B CA 1
ATOM 3859 C C . VAL B 1 206 ? -6.34 34.938 10.305 1 98.44 206 VAL B C 1
ATOM 3861 O O . VAL B 1 206 ? -6.512 34.75 11.516 1 98.44 206 VAL B O 1
ATOM 3864 N N . ILE B 1 207 ? -6.945 34.219 9.352 1 98.56 207 ILE B N 1
ATOM 3865 C CA . ILE B 1 207 ? -7.695 33.031 9.68 1 98.56 207 ILE B CA 1
ATOM 3866 C C . ILE B 1 207 ? -6.742 31.828 9.766 1 98.56 207 ILE B C 1
ATOM 3868 O O . ILE B 1 207 ? -5.945 31.594 8.852 1 98.56 207 ILE B O 1
ATOM 3872 N N . VAL B 1 208 ? -6.809 31.078 10.891 1 98.12 208 VAL B N 1
ATOM 3873 C CA . VAL B 1 208 ? -5.887 29.969 11.125 1 98.12 208 VAL B CA 1
ATOM 3874 C C . VAL B 1 208 ? -6.656 28.656 11.117 1 98.12 208 VAL B C 1
ATOM 3876 O O . VAL B 1 208 ? -7.656 28.5 11.82 1 98.12 208 VAL B O 1
ATOM 3879 N N . ASP B 1 209 ? -6.23 27.719 10.328 1 96.25 209 ASP B N 1
ATOM 3880 C CA . ASP B 1 209 ? -6.793 26.375 10.273 1 96.25 209 ASP B CA 1
ATOM 3881 C C . ASP B 1 209 ? -5.711 25.328 10 1 96.25 209 ASP B C 1
ATOM 3883 O O . ASP B 1 209 ? -4.57 25.688 9.68 1 96.25 209 ASP B O 1
ATOM 3887 N N . ASP B 1 210 ? -6.023 24.062 10.25 1 93.81 210 ASP B N 1
ATOM 3888 C CA . ASP B 1 210 ? -5.043 23.016 10.023 1 93.81 210 ASP B CA 1
ATOM 3889 C C . ASP B 1 210 ? -5.059 22.562 8.562 1 93.81 210 ASP B C 1
ATOM 3891 O O . ASP B 1 210 ? -4.008 22.297 7.98 1 93.81 210 ASP B O 1
ATOM 3895 N N . LEU B 1 211 ? -6.199 22.531 8.016 1 92.06 211 LEU B N 1
ATOM 3896 C CA . LEU B 1 211 ? -6.348 21.859 6.727 1 92.06 211 LEU B CA 1
ATOM 3897 C C . LEU B 1 211 ? -7.355 22.594 5.848 1 92.06 211 LEU B C 1
ATOM 3899 O O . LEU B 1 211 ? -8.367 23.109 6.34 1 92.06 211 LEU B O 1
ATOM 3903 N N . VAL B 1 212 ? -7.047 22.719 4.52 1 92.81 212 VAL B N 1
ATOM 3904 C CA . VAL B 1 212 ? -8.008 23.25 3.553 1 92.81 212 VAL B CA 1
ATOM 3905 C C . VAL B 1 212 ? -8.188 22.25 2.414 1 92.81 212 VAL B C 1
ATOM 3907 O O . VAL B 1 212 ? -7.207 21.734 1.863 1 92.81 212 VAL B O 1
ATOM 3910 N N . GLN B 1 213 ? -9.352 21.891 2.146 1 90.81 213 GLN B N 1
ATOM 3911 C CA . GLN B 1 213 ? -9.672 21.062 0.98 1 90.81 213 GLN B CA 1
ATOM 3912 C C . GLN B 1 213 ? -10.164 21.922 -0.177 1 90.81 213 GLN B C 1
ATOM 3914 O O . GLN B 1 213 ? -9.391 22.672 -0.784 1 90.81 213 GLN B O 1
ATOM 3919 N N . THR B 1 214 ? -11.523 22.016 -0.3 1 90.5 214 THR B N 1
ATOM 3920 C CA . THR B 1 214 ? -12.07 22.875 -1.342 1 90.5 214 THR B CA 1
ATOM 3921 C C . THR B 1 214 ? -11.992 24.344 -0.93 1 90.5 214 THR B C 1
ATOM 3923 O O . THR B 1 214 ? -12 25.234 -1.782 1 90.5 214 THR B O 1
ATOM 3926 N N . GLY B 1 215 ? -12.031 24.547 0.329 1 92.88 215 GLY B N 1
ATOM 3927 C CA . GLY B 1 215 ? -11.812 25.875 0.882 1 92.88 215 GLY B CA 1
ATOM 3928 C C . GLY B 1 215 ? -13.094 26.641 1.11 1 92.88 215 GLY B C 1
ATOM 3929 O O . GLY B 1 215 ? -13.07 27.844 1.376 1 92.88 215 GLY B O 1
ATOM 3930 N N . GLY B 1 216 ? -14.156 25.953 0.995 1 92.44 216 GLY B N 1
ATOM 3931 C CA . GLY B 1 216 ? -15.445 26.625 1.167 1 92.44 216 GLY B CA 1
ATOM 3932 C C . GLY B 1 216 ? -15.586 27.297 2.514 1 92.44 216 GLY B C 1
ATOM 3933 O O . GLY B 1 216 ? -15.953 28.469 2.586 1 92.44 216 GLY B O 1
ATOM 3934 N N . THR B 1 217 ? -15.289 26.578 3.568 1 92.12 217 THR B N 1
ATOM 3935 C CA . THR B 1 217 ? -15.406 27.125 4.922 1 92.12 217 THR B CA 1
ATOM 3936 C C . THR B 1 217 ? -14.461 28.297 5.125 1 92.12 217 THR B C 1
ATOM 3938 O O . THR B 1 217 ? -14.844 29.312 5.691 1 92.12 217 THR B O 1
ATOM 3941 N N . LEU B 1 218 ? -13.312 28.172 4.648 1 95.5 218 LEU B N 1
ATOM 3942 C CA . LEU B 1 218 ? -12.312 29.219 4.77 1 95.5 218 LEU B CA 1
ATOM 3943 C C . LEU B 1 218 ? -12.766 30.484 4.051 1 95.5 218 LEU B C 1
ATOM 3945 O O . LEU B 1 218 ? -12.648 31.594 4.598 1 95.5 218 LEU B O 1
ATOM 3949 N N . TYR B 1 219 ? -13.25 30.312 2.883 1 96.69 219 TYR B N 1
ATOM 3950 C CA . TYR B 1 219 ? -13.719 31.422 2.074 1 96.69 219 TYR B CA 1
ATOM 3951 C C . TYR B 1 219 ? -14.883 32.156 2.758 1 96.69 219 TYR B C 1
ATOM 3953 O O . TYR B 1 219 ? -14.883 33.375 2.863 1 96.69 219 TYR B O 1
ATOM 3961 N N . GLU B 1 220 ? -15.859 31.375 3.156 1 95.88 220 GLU B N 1
ATOM 3962 C CA . GLU B 1 220 ? -17.016 31.953 3.822 1 95.88 220 GLU B CA 1
ATOM 3963 C C . GLU B 1 220 ? -16.609 32.719 5.074 1 95.88 220 GLU B C 1
ATOM 3965 O O . GLU B 1 220 ? -17.188 33.75 5.391 1 95.88 220 GLU B O 1
ATOM 3970 N N . SER B 1 221 ? -15.664 32.188 5.766 1 96.94 221 SER B N 1
ATOM 3971 C CA . SER B 1 221 ? -15.148 32.875 6.945 1 96.94 221 SER B CA 1
ATOM 3972 C C . SER B 1 221 ? -14.5 34.188 6.57 1 96.94 221 SER B C 1
ATOM 3974 O O . SER B 1 221 ? -14.734 35.219 7.227 1 96.94 221 SER B O 1
ATOM 3976 N N . GLY B 1 222 ? -13.641 34.219 5.57 1 97.38 222 GLY B N 1
ATOM 3977 C CA . GLY B 1 222 ? -13.031 35.438 5.098 1 97.38 222 GLY B CA 1
ATOM 3978 C C . GLY B 1 222 ? -14.047 36.5 4.688 1 97.38 222 GLY B C 1
ATOM 3979 O O . GLY B 1 222 ? -13.906 37.656 5.035 1 97.38 222 GLY B O 1
ATOM 3980 N N . LYS B 1 223 ? -15.039 36 4.023 1 96.06 223 LYS B N 1
ATOM 3981 C CA . LYS B 1 223 ? -16.078 36.906 3.543 1 96.06 223 LYS B CA 1
ATOM 3982 C C . LYS B 1 223 ? -16.812 37.562 4.707 1 96.06 223 LYS B C 1
ATOM 3984 O O . LYS B 1 223 ? -17.016 38.781 4.707 1 96.06 223 LYS B O 1
ATOM 3989 N N . VAL B 1 224 ? -17.234 36.781 5.641 1 96.56 224 VAL B N 1
ATOM 3990 C CA . VAL B 1 224 ? -18 37.312 6.777 1 96.56 224 VAL B CA 1
ATOM 3991 C C . VAL B 1 224 ? -17.156 38.312 7.559 1 96.56 224 VAL B C 1
ATOM 3993 O O . VAL B 1 224 ? -17.672 39.312 8.047 1 96.56 224 VAL B O 1
ATOM 3996 N N . LEU B 1 225 ? -15.898 38.094 7.672 1 98.06 225 LEU B N 1
ATOM 3997 C CA . LEU B 1 225 ? -15.016 39 8.406 1 98.06 225 LEU B CA 1
ATOM 3998 C C . LEU B 1 225 ? -14.859 40.312 7.672 1 98.06 225 LEU B C 1
ATOM 4000 O O . LEU B 1 225 ? -14.867 41.375 8.297 1 98.06 225 LEU B O 1
ATOM 4004 N N . LYS B 1 226 ? -14.711 40.219 6.391 1 97.5 226 LYS B N 1
ATOM 4005 C CA . LYS B 1 226 ? -14.625 41.438 5.586 1 97.5 226 LYS B CA 1
ATOM 4006 C C . LYS B 1 226 ? -15.906 42.25 5.688 1 97.5 226 LYS B C 1
ATOM 4008 O O . LYS B 1 226 ? -15.859 43.5 5.855 1 97.5 226 LYS B O 1
ATOM 4013 N N . GLU B 1 227 ? -16.969 41.594 5.59 1 96.75 227 GLU B N 1
ATOM 4014 C CA . GLU B 1 227 ? -18.266 42.25 5.684 1 96.75 227 GLU B CA 1
ATOM 4015 C C . GLU B 1 227 ? -18.469 42.875 7.055 1 96.75 227 GLU B C 1
ATOM 4017 O O . GLU B 1 227 ? -19.188 43.875 7.18 1 96.75 227 GLU B O 1
ATOM 4022 N N . ALA B 1 228 ? -17.844 42.375 8.016 1 97.38 228 ALA B N 1
ATOM 4023 C CA . ALA B 1 228 ? -17.969 42.844 9.383 1 97.38 228 ALA B CA 1
ATOM 4024 C C . ALA B 1 228 ? -17.031 44.031 9.641 1 97.38 228 ALA B C 1
ATOM 4026 O O . ALA B 1 228 ? -16.969 44.562 10.758 1 97.38 228 ALA B O 1
ATOM 4027 N N . GLY B 1 229 ? -16.203 44.375 8.648 1 97.75 229 GLY B N 1
ATOM 4028 C CA . GLY B 1 229 ? -15.438 45.594 8.773 1 97.75 229 GLY B CA 1
ATOM 4029 C C . GLY B 1 229 ? -13.945 45.375 8.922 1 97.75 229 GLY B C 1
ATOM 4030 O O . GLY B 1 229 ? -13.195 46.281 9.281 1 97.75 229 GLY B O 1
ATOM 4031 N N . ALA B 1 230 ? -13.477 44.188 8.703 1 98.12 230 ALA B N 1
ATOM 4032 C CA . ALA B 1 230 ? -12.047 43.906 8.758 1 98.12 230 ALA B CA 1
ATOM 4033 C C . ALA B 1 230 ? -11.289 44.75 7.727 1 98.12 230 ALA B C 1
ATOM 4035 O O . ALA B 1 230 ? -11.758 44.906 6.598 1 98.12 230 ALA B O 1
ATOM 4036 N N . LEU B 1 231 ? -10.18 45.281 8.102 1 97.94 231 LEU B N 1
ATOM 4037 C CA . LEU B 1 231 ? -9.352 46.062 7.188 1 97.94 231 LEU B CA 1
ATOM 4038 C C . LEU B 1 231 ? -8.625 45.156 6.195 1 97.94 231 LEU B C 1
ATOM 4040 O O . LEU B 1 231 ? -8.414 45.562 5.043 1 97.94 231 LEU B O 1
ATOM 4044 N N . SER B 1 232 ? -8.195 44.062 6.66 1 97.56 232 SER B N 1
ATOM 4045 C CA . SER B 1 232 ? -7.602 43.031 5.82 1 97.56 232 SER B CA 1
ATOM 4046 C C . SER B 1 232 ? -7.879 41.656 6.371 1 97.56 232 SER B C 1
ATOM 4048 O O . SER B 1 232 ? -8.094 41.469 7.574 1 97.56 232 SER B O 1
ATOM 4050 N N . VAL B 1 233 ? -7.926 40.656 5.457 1 98.12 233 VAL B N 1
ATOM 4051 C CA . VAL B 1 233 ? -8.109 39.281 5.844 1 98.12 233 VAL B CA 1
ATOM 4052 C C . VAL B 1 233 ? -7.082 38.406 5.141 1 98.12 233 VAL B C 1
ATOM 4054 O O . VAL B 1 233 ? -6.891 38.5 3.926 1 98.12 233 VAL B O 1
ATOM 4057 N N . ASN B 1 234 ? -6.352 37.625 5.938 1 97.88 234 ASN B N 1
ATOM 4058 C CA . ASN B 1 234 ? -5.375 36.656 5.469 1 97.88 234 ASN B CA 1
ATOM 4059 C C . ASN B 1 234 ? -5.727 35.25 5.93 1 97.88 234 ASN B C 1
ATOM 4061 O O . ASN B 1 234 ? -6.57 35.062 6.805 1 97.88 234 ASN B O 1
ATOM 4065 N N . ALA B 1 235 ? -5.121 34.312 5.273 1 98.12 235 ALA B N 1
ATOM 4066 C CA . ALA B 1 235 ? -5.352 32.906 5.652 1 98.12 235 ALA B CA 1
ATOM 4067 C C . ALA B 1 235 ? -4.031 32.188 5.91 1 98.12 235 ALA B C 1
ATOM 4069 O O . ALA B 1 235 ? -3.045 32.406 5.199 1 98.12 235 ALA B O 1
ATOM 4070 N N . PHE B 1 236 ? -4.059 31.391 6.965 1 98.12 236 PHE B N 1
ATOM 4071 C CA . PHE B 1 236 ? -2.994 30.422 7.203 1 98.12 236 PHE B CA 1
ATOM 4072 C C . PHE B 1 236 ? -3.562 29.016 7.387 1 98.12 236 PHE B C 1
ATOM 4074 O O . PHE B 1 236 ? -4.414 28.797 8.25 1 98.12 236 PHE B O 1
ATOM 4081 N N . VAL B 1 237 ? -3.088 28.156 6.594 1 97.44 237 VAL B N 1
ATOM 4082 C CA . VAL B 1 237 ? -3.447 26.75 6.723 1 97.44 237 VAL B CA 1
ATOM 4083 C C . VAL B 1 237 ? -2.189 25.891 6.668 1 97.44 237 VAL B C 1
ATOM 4085 O O . VAL B 1 237 ? -1.337 26.078 5.797 1 97.44 237 VAL B O 1
ATOM 4088 N N . THR B 1 238 ? -2.064 24.969 7.609 1 96.69 238 THR B N 1
ATOM 4089 C CA . THR B 1 238 ? -0.875 24.125 7.633 1 96.69 238 THR B CA 1
ATOM 4090 C C . THR B 1 238 ? -0.808 23.234 6.387 1 96.69 238 THR B C 1
ATOM 4092 O O . THR B 1 238 ? 0.221 23.188 5.711 1 96.69 238 THR B O 1
ATOM 4095 N N . HIS B 1 239 ? -1.928 22.609 6.082 1 95.38 239 HIS B N 1
ATOM 4096 C CA . HIS B 1 239 ? -1.936 21.656 4.984 1 95.38 239 HIS B CA 1
ATOM 4097 C C . HIS B 1 239 ? -2.873 22.109 3.867 1 95.38 239 HIS B C 1
ATOM 4099 O O . HIS B 1 239 ? -4.098 22.062 4.027 1 95.38 239 HIS B O 1
ATOM 4105 N N . GLY B 1 240 ? -2.307 22.562 2.754 1 94.56 240 GLY B N 1
ATOM 4106 C CA . GLY B 1 240 ? -3.102 22.875 1.578 1 94.56 240 GLY B CA 1
ATOM 4107 C C . GLY B 1 240 ? -3.314 21.672 0.669 1 94.56 240 GLY B C 1
ATOM 4108 O O . GLY B 1 240 ? -2.475 21.375 -0.184 1 94.56 240 GLY B O 1
ATOM 4109 N N . VAL B 1 241 ? -4.402 20.984 0.811 1 91.5 241 VAL B N 1
ATOM 4110 C CA . VAL B 1 241 ? -4.688 19.797 0.014 1 91.5 241 VAL B CA 1
ATOM 4111 C C . VAL B 1 241 ? -5.203 20.203 -1.364 1 91.5 241 VAL B C 1
ATOM 4113 O O . VAL B 1 241 ? -4.758 19.672 -2.385 1 91.5 241 VAL B O 1
ATOM 4116 N N . PHE B 1 242 ? -6.16 21.109 -1.517 1 92.62 242 PHE B N 1
ATOM 4117 C CA . PHE B 1 242 ? -6.684 21.734 -2.721 1 92.62 242 PHE B CA 1
ATOM 4118 C C . PHE B 1 242 ? -6.98 20.703 -3.793 1 92.62 242 PHE B C 1
ATOM 4120 O O . PHE B 1 242 ? -6.41 20.75 -4.883 1 92.62 242 PHE B O 1
ATOM 4127 N N . PRO B 1 243 ? -7.953 19.828 -3.521 1 89.75 243 PRO B N 1
ATOM 4128 C CA . PRO B 1 243 ? -8.305 18.875 -4.574 1 89.75 243 PRO B CA 1
ATOM 4129 C C . PRO B 1 243 ? -8.75 19.547 -5.867 1 89.75 243 PRO B C 1
ATOM 4131 O O . PRO B 1 243 ? -9.359 20.625 -5.828 1 89.75 243 PRO B O 1
ATOM 4134 N N . ASN B 1 244 ? -8.43 19 -7.039 1 91.06 244 ASN B N 1
ATOM 4135 C CA . ASN B 1 244 ? -8.812 19.516 -8.352 1 91.06 244 ASN B CA 1
ATOM 4136 C C . ASN B 1 244 ? -8.336 20.953 -8.547 1 91.06 244 ASN B C 1
ATOM 4138 O O . ASN B 1 244 ? -9.07 21.797 -9.086 1 91.06 244 ASN B O 1
ATOM 4142 N N . GLU B 1 245 ? -7.266 21.297 -7.98 1 93.69 245 GLU B N 1
ATOM 4143 C CA . GLU B 1 245 ? -6.629 22.594 -8.094 1 93.69 245 GLU B CA 1
ATOM 4144 C C . GLU B 1 245 ? -7.535 23.703 -7.562 1 93.69 245 GLU B C 1
ATOM 4146 O O . GLU B 1 245 ? -7.66 24.766 -8.18 1 93.69 245 GLU B O 1
ATOM 4151 N N . SER B 1 246 ? -8.203 23.406 -6.539 1 94 246 SER B N 1
ATOM 4152 C CA . SER B 1 246 ? -9.156 24.359 -5.98 1 94 246 SER B CA 1
ATOM 4153 C C . SER B 1 246 ? -8.461 25.625 -5.5 1 94 246 SER B C 1
ATOM 4155 O O . SER B 1 246 ? -9.117 26.625 -5.23 1 94 246 SER B O 1
ATOM 4157 N N . TRP B 1 247 ? -7.117 25.516 -5.379 1 95.06 247 TRP B N 1
ATOM 4158 C CA . TRP B 1 247 ? -6.363 26.688 -4.965 1 95.06 247 TRP B CA 1
ATOM 4159 C C . TRP B 1 247 ? -6.543 27.828 -5.965 1 95.06 247 TRP B C 1
ATOM 4161 O O . TRP B 1 247 ? -6.426 29 -5.605 1 95.06 247 TRP B O 1
ATOM 4171 N N . LYS B 1 248 ? -6.852 27.562 -7.223 1 95.62 248 LYS B N 1
ATOM 4172 C CA . LYS B 1 248 ? -7.043 28.562 -8.258 1 95.62 248 LYS B CA 1
ATOM 4173 C C . LYS B 1 248 ? -8.18 29.531 -7.898 1 95.62 248 LYS B C 1
ATOM 4175 O O . LYS B 1 248 ? -8.156 30.703 -8.273 1 95.62 248 LYS B O 1
ATOM 4180 N N . ARG B 1 249 ? -9.094 29.031 -7.168 1 95.81 249 ARG B N 1
ATOM 4181 C CA . ARG B 1 249 ? -10.258 29.828 -6.805 1 95.81 249 ARG B CA 1
ATOM 4182 C C . ARG B 1 249 ? -9.883 30.938 -5.832 1 95.81 249 ARG B C 1
ATOM 4184 O O . ARG B 1 249 ? -10.562 31.969 -5.754 1 95.81 249 ARG B O 1
ATOM 4191 N N . PHE B 1 250 ? -8.797 30.719 -5.09 1 96.25 250 PHE B N 1
ATOM 4192 C CA . PHE B 1 250 ? -8.367 31.688 -4.09 1 96.25 250 PHE B CA 1
ATOM 4193 C C . PHE B 1 250 ? -7.395 32.688 -4.691 1 96.25 250 PHE B C 1
ATOM 4195 O O . PHE B 1 250 ? -7.152 33.75 -4.109 1 96.25 250 PHE B O 1
ATOM 4202 N N . ASN B 1 251 ? -6.809 32.312 -5.762 1 94.44 251 ASN B N 1
ATOM 4203 C CA . ASN B 1 251 ? -5.816 33.188 -6.379 1 94.44 251 ASN B CA 1
ATOM 4204 C C . ASN B 1 251 ? -6.477 34.375 -7.043 1 94.44 251 ASN B C 1
ATOM 4206 O O . ASN B 1 251 ? -7.703 34.5 -7.074 1 94.44 251 ASN B O 1
ATOM 4210 N N . LYS B 1 252 ? -5.562 35.312 -7.5 1 90.94 252 LYS B N 1
ATOM 4211 C CA . LYS B 1 252 ? -6.051 36.5 -8.18 1 90.94 252 LYS B CA 1
ATOM 4212 C C . LYS B 1 252 ? -6.934 36.156 -9.367 1 90.94 252 LYS B C 1
ATOM 4214 O O . LYS B 1 252 ? -6.559 35.312 -10.195 1 90.94 252 LYS B O 1
ATOM 4219 N N . GLY B 1 253 ? -8.109 36.719 -9.359 1 90.38 253 GLY B N 1
ATOM 4220 C CA . GLY B 1 253 ? -9.039 36.469 -10.453 1 90.38 253 GLY B CA 1
ATOM 4221 C C . GLY B 1 253 ? -9.992 35.312 -10.164 1 90.38 253 GLY B C 1
ATOM 4222 O O . GLY B 1 253 ? -10.953 35.094 -10.906 1 90.38 253 GLY B O 1
ATOM 4223 N N . GLY B 1 254 ? -9.789 34.594 -9.133 1 93.88 254 GLY B N 1
ATOM 4224 C CA . GLY B 1 254 ? -10.672 33.5 -8.766 1 93.88 254 GLY B CA 1
ATOM 4225 C C . GLY B 1 254 ? -11.93 33.969 -8.055 1 93.88 254 GLY B C 1
ATOM 4226 O O . GLY B 1 254 ? -12.008 35.094 -7.59 1 93.88 254 GLY B O 1
ATOM 4227 N N . ASP B 1 255 ? -12.859 33.031 -7.867 1 96.19 255 ASP B N 1
ATOM 4228 C CA . ASP B 1 255 ? -14.156 33.406 -7.289 1 96.19 255 ASP B CA 1
ATOM 4229 C C . ASP B 1 255 ? -14.086 33.406 -5.762 1 96.19 255 ASP B C 1
ATOM 4231 O O . ASP B 1 255 ? -15.031 33.844 -5.102 1 96.19 255 ASP B O 1
ATOM 4235 N N . ARG B 1 256 ? -12.93 33.031 -5.207 1 95.88 256 ARG B N 1
ATOM 4236 C CA . ARG B 1 256 ? -12.734 33.031 -3.76 1 95.88 256 ARG B CA 1
ATOM 4237 C C . ARG B 1 256 ? -11.523 33.875 -3.381 1 95.88 256 ARG B C 1
ATOM 4239 O O . ARG B 1 256 ? -10.883 33.625 -2.359 1 95.88 256 ARG B O 1
ATOM 4246 N N . ALA B 1 257 ? -11.266 34.812 -4.289 1 93.69 257 ALA B N 1
ATOM 4247 C CA . ALA B 1 257 ? -10.109 35.656 -4.059 1 93.69 257 ALA B CA 1
ATOM 4248 C C . ALA B 1 257 ? -10.438 36.75 -3.035 1 93.69 257 ALA B C 1
ATOM 4250 O O . ALA B 1 257 ? -10.703 37.906 -3.4 1 93.69 257 ALA B O 1
ATOM 4251 N N . CYS B 1 258 ? -10.367 36.438 -1.802 1 93.56 258 CYS B N 1
ATOM 4252 C CA . CYS B 1 258 ? -10.758 37.406 -0.78 1 93.56 258 CYS B CA 1
ATOM 4253 C C . CYS B 1 258 ? -9.625 37.625 0.221 1 93.56 258 CYS B C 1
ATOM 4255 O O . CYS B 1 258 ? -9.734 38.469 1.103 1 93.56 258 CYS B O 1
ATOM 4257 N N . PHE B 1 259 ? -8.555 36.906 0.085 1 97 259 PHE B N 1
ATOM 4258 C CA . PHE B 1 259 ? -7.461 37 1.039 1 97 259 PHE B CA 1
ATOM 4259 C C . PHE B 1 259 ? -6.332 37.844 0.471 1 97 259 PHE B C 1
ATOM 4261 O O . PHE B 1 259 ? -6.02 37.781 -0.718 1 97 259 PHE B O 1
ATOM 4268 N N . ASP B 1 260 ? -5.777 38.656 1.312 1 95.44 260 ASP B N 1
ATOM 4269 C CA . ASP B 1 260 ? -4.605 39.438 0.904 1 95.44 260 ASP B CA 1
ATOM 4270 C C . ASP B 1 260 ? -3.375 38.531 0.783 1 95.44 260 ASP B C 1
ATOM 4272 O O . ASP B 1 260 ? -2.568 38.719 -0.135 1 95.44 260 ASP B O 1
ATOM 4276 N N . LYS B 1 261 ? -3.225 37.688 1.751 1 95.38 261 LYS B N 1
ATOM 4277 C CA . LYS B 1 261 ? -2.17 36.688 1.768 1 95.38 261 LYS B CA 1
ATOM 4278 C C . LYS B 1 261 ? -2.721 35.312 2.186 1 95.38 261 LYS B C 1
ATOM 4280 O O . LYS B 1 261 ? -3.602 35.25 3.043 1 95.38 261 LYS B O 1
ATOM 4285 N N . PHE B 1 262 ? -2.207 34.344 1.52 1 97 262 PHE B N 1
ATOM 4286 C CA . PHE B 1 262 ? -2.543 32.969 1.833 1 97 262 PHE B CA 1
ATOM 4287 C C . PHE B 1 262 ? -1.288 32.156 2.154 1 97 262 PHE B C 1
ATOM 4289 O O . PHE B 1 262 ? -0.549 31.766 1.251 1 97 262 PHE B O 1
ATOM 4296 N N . TRP B 1 263 ? -1.089 31.938 3.469 1 96.81 263 TRP B N 1
ATOM 4297 C CA . TRP B 1 263 ? 0.08 31.188 3.906 1 96.81 263 TRP B CA 1
ATOM 4298 C C . TRP B 1 263 ? -0.243 29.703 4.016 1 96.81 263 TRP B C 1
ATOM 4300 O O . TRP B 1 263 ? -1.284 29.312 4.559 1 96.81 263 TRP B O 1
ATOM 4310 N N . VAL B 1 264 ? 0.586 28.875 3.459 1 96.75 264 VAL B N 1
ATOM 4311 C CA . VAL B 1 264 ? 0.548 27.438 3.602 1 96.75 264 VAL B CA 1
ATOM 4312 C C . VAL B 1 264 ? 1.954 26.906 3.873 1 96.75 264 VAL B C 1
ATOM 4314 O O . VAL B 1 264 ? 2.934 27.641 3.773 1 96.75 264 VAL B O 1
ATOM 4317 N N . THR B 1 265 ? 2.045 25.641 4.293 1 96.62 265 THR B N 1
ATOM 4318 C CA . THR B 1 265 ? 3.363 25.047 4.461 1 96.62 265 THR B CA 1
ATOM 4319 C C . THR B 1 265 ? 3.666 24.078 3.32 1 96.62 265 THR B C 1
ATOM 4321 O O . THR B 1 265 ? 2.789 23.766 2.51 1 96.62 265 THR B O 1
ATOM 4324 N N . ASN B 1 266 ? 4.902 23.672 3.291 1 95.19 266 ASN B N 1
ATOM 4325 C CA . ASN B 1 266 ? 5.277 22.688 2.271 1 95.19 266 ASN B CA 1
ATOM 4326 C C . ASN B 1 266 ? 5.031 21.266 2.746 1 95.19 266 ASN B C 1
ATOM 4328 O O . ASN B 1 266 ? 5.758 20.344 2.361 1 95.19 266 ASN B O 1
ATOM 4332 N N . SER B 1 267 ? 4.047 21.047 3.584 1 94.75 267 SER B N 1
ATOM 4333 C CA . SER B 1 267 ? 3.709 19.719 4.082 1 94.75 267 SER B CA 1
ATOM 4334 C C . SER B 1 267 ? 3.268 18.797 2.949 1 94.75 267 SER B C 1
ATOM 4336 O O . SER B 1 267 ? 3.398 17.578 3.047 1 94.75 267 SER B O 1
ATOM 4338 N N . ILE B 1 268 ? 2.715 19.391 1.92 1 93.19 268 ILE B N 1
ATOM 4339 C CA . ILE B 1 268 ? 2.344 18.672 0.713 1 93.19 268 ILE B CA 1
ATOM 4340 C C . ILE B 1 268 ? 3.031 19.297 -0.5 1 93.19 268 ILE B C 1
ATOM 4342 O O . ILE B 1 268 ? 2.41 20.031 -1.261 1 93.19 268 ILE B O 1
ATOM 4346 N N . PRO B 1 269 ? 4.172 18.859 -0.716 1 92.19 269 PRO B N 1
ATOM 4347 C CA . PRO B 1 269 ? 4.988 19.531 -1.733 1 92.19 269 PRO B CA 1
ATOM 4348 C C . PRO B 1 269 ? 4.43 19.359 -3.145 1 92.19 269 PRO B C 1
ATOM 4350 O O . PRO B 1 269 ? 4.613 20.219 -3.998 1 92.19 269 PRO B O 1
ATOM 4353 N N . THR B 1 270 ? 3.777 18.25 -3.412 1 89.62 270 THR B N 1
ATOM 4354 C CA . THR B 1 270 ? 3.232 18.016 -4.742 1 89.62 270 THR B CA 1
ATOM 4355 C C . THR B 1 270 ? 2.209 19.078 -5.113 1 89.62 270 THR B C 1
ATOM 4357 O O . THR B 1 270 ? 1.984 19.344 -6.297 1 89.62 270 THR B O 1
ATOM 4360 N N . ILE B 1 271 ? 1.642 19.703 -4.137 1 91.44 271 ILE B N 1
ATOM 4361 C CA . ILE B 1 271 ? 0.625 20.734 -4.363 1 91.44 271 ILE B CA 1
ATOM 4362 C C . ILE B 1 271 ? 1.264 22.125 -4.309 1 91.44 271 ILE B C 1
ATOM 4364 O O . ILE B 1 271 ? 1.037 22.953 -5.191 1 91.44 271 ILE B O 1
ATOM 4368 N N . THR B 1 272 ? 2.107 22.328 -3.352 1 92.38 272 THR B N 1
ATOM 4369 C CA . THR B 1 272 ? 2.611 23.672 -3.115 1 92.38 272 THR B CA 1
ATOM 4370 C C . THR B 1 272 ? 3.584 24.094 -4.215 1 92.38 272 THR B C 1
ATOM 4372 O O . THR B 1 272 ? 3.811 25.281 -4.434 1 92.38 272 THR B O 1
ATOM 4375 N N . LYS B 1 273 ? 4.121 23.109 -4.906 1 91.44 273 LYS B N 1
ATOM 4376 C CA . LYS B 1 273 ? 4.984 23.422 -6.043 1 91.44 273 LYS B CA 1
ATOM 4377 C C . LYS B 1 273 ? 4.195 24.078 -7.172 1 91.44 273 LYS B C 1
ATOM 4379 O O . LYS B 1 273 ? 4.77 24.766 -8.023 1 91.44 273 LYS B O 1
ATOM 4384 N N . GLN B 1 274 ? 2.92 23.906 -7.16 1 91.5 274 GLN B N 1
ATOM 4385 C CA . GLN B 1 274 ? 2.066 24.406 -8.227 1 91.5 274 GLN B CA 1
ATOM 4386 C C . GLN B 1 274 ? 1.484 25.766 -7.875 1 91.5 274 GLN B C 1
ATOM 4388 O O . GLN B 1 274 ? 0.879 26.438 -8.719 1 91.5 274 GLN B O 1
ATOM 4393 N N . LEU B 1 275 ? 1.647 26.188 -6.652 1 93.12 275 LEU B N 1
ATOM 4394 C CA . LEU B 1 275 ? 1.026 27.422 -6.199 1 93.12 275 LEU B CA 1
ATOM 4395 C C . LEU B 1 275 ? 1.754 28.641 -6.773 1 93.12 275 LEU B C 1
ATOM 4397 O O . LEU B 1 275 ? 2.984 28.641 -6.852 1 93.12 275 LEU B O 1
ATOM 4401 N N . PRO B 1 276 ? 0.993 29.562 -7.27 1 87.62 276 PRO B N 1
ATOM 4402 C CA . PRO B 1 276 ? 1.629 30.797 -7.754 1 87.62 276 PRO B CA 1
ATOM 4403 C C . PRO B 1 276 ? 2.219 31.641 -6.625 1 87.62 276 PRO B C 1
ATOM 4405 O O . PRO B 1 276 ? 1.481 32.125 -5.766 1 87.62 276 PRO B O 1
ATOM 4408 N N . ILE B 1 277 ? 3.549 31.781 -6.559 1 80.31 277 ILE B N 1
ATOM 4409 C CA . ILE B 1 277 ? 4.234 32.438 -5.465 1 80.31 277 ILE B CA 1
ATOM 4410 C C . ILE B 1 277 ? 4.527 33.906 -5.852 1 80.31 277 ILE B C 1
ATOM 4412 O O . ILE B 1 277 ? 4.363 34.812 -5.039 1 80.31 277 ILE B O 1
ATOM 4416 N N . GLU B 1 278 ? 4.906 34.219 -7 1 77.56 278 GLU B N 1
ATOM 4417 C CA . GLU B 1 278 ? 5.305 35.562 -7.406 1 77.56 278 GLU B CA 1
ATOM 4418 C C . GLU B 1 278 ? 4.086 36.438 -7.719 1 77.56 278 GLU B C 1
ATOM 4420 O O . GLU B 1 278 ? 3.996 37.594 -7.262 1 77.56 278 GLU B O 1
ATOM 4425 N N . ASP B 1 279 ? 3.162 35.969 -8.414 1 75.81 279 ASP B N 1
ATOM 4426 C CA . ASP B 1 279 ? 2.041 36.781 -8.867 1 75.81 279 ASP B CA 1
ATOM 4427 C C . ASP B 1 279 ? 0.735 36.344 -8.211 1 75.81 279 ASP B C 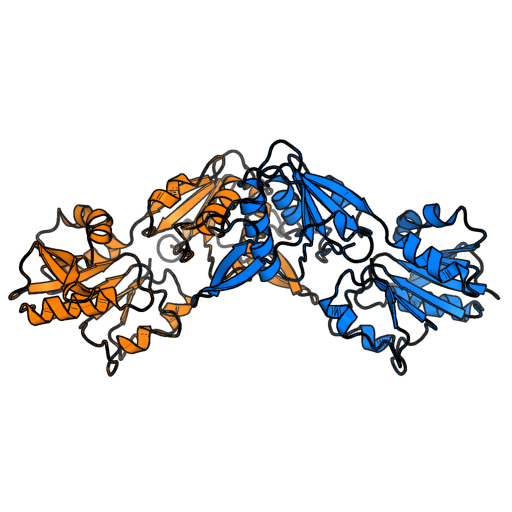1
ATOM 4429 O O . ASP B 1 279 ? -0.351 36.656 -8.695 1 75.81 279 ASP B O 1
ATOM 4433 N N . GLY B 1 280 ? 0.973 35.719 -7.082 1 84.44 280 GLY B N 1
ATOM 4434 C CA . GLY B 1 280 ? -0.247 35.219 -6.469 1 84.44 280 GLY B CA 1
ATOM 4435 C C . GLY B 1 280 ? -0.388 35.625 -5.012 1 84.44 280 GLY B C 1
ATOM 4436 O O . GLY B 1 280 ? 0.299 36.531 -4.543 1 84.44 280 GLY B O 1
ATOM 4437 N N . VAL B 1 281 ? -1.378 35.094 -4.363 1 94.5 281 VAL B N 1
ATOM 4438 C CA . VAL B 1 281 ? -1.697 35.438 -2.98 1 94.5 281 VAL B CA 1
ATOM 4439 C C . VAL B 1 281 ? -1.002 34.438 -2.039 1 94.5 281 VAL B C 1
ATOM 4441 O O . VAL B 1 281 ? -0.938 34.656 -0.829 1 94.5 281 VAL B O 1
ATOM 4444 N N . PHE B 1 282 ? -0.389 33.406 -2.615 1 96.56 282 PHE B N 1
ATOM 4445 C CA . PHE B 1 282 ? 0.105 32.312 -1.789 1 96.56 282 PHE B CA 1
ATOM 4446 C C . PHE B 1 282 ? 1.551 32.562 -1.373 1 96.56 282 PHE B C 1
ATOM 4448 O O . PHE B 1 282 ? 2.346 33.094 -2.154 1 96.56 282 PHE B O 1
ATOM 4455 N N . GLU B 1 283 ? 1.861 32.25 -0.204 1 95.81 283 GLU B N 1
ATOM 4456 C CA . GLU B 1 283 ? 3.223 32.125 0.304 1 95.81 283 GLU B CA 1
ATOM 4457 C C . GLU B 1 283 ? 3.422 30.781 1.004 1 95.81 283 GLU B C 1
ATOM 4459 O O . GLU B 1 283 ? 2.633 30.406 1.876 1 95.81 283 GLU B O 1
ATOM 4464 N N . VAL B 1 284 ? 4.457 30.078 0.571 1 96.19 284 VAL B N 1
ATOM 4465 C CA . VAL B 1 284 ? 4.73 28.75 1.133 1 96.19 284 VAL B CA 1
ATOM 4466 C C . VAL B 1 284 ? 5.812 28.859 2.207 1 96.19 284 VAL B C 1
ATOM 4468 O O . VAL B 1 284 ? 6.926 29.328 1.932 1 96.19 284 VAL B O 1
ATOM 4471 N N . LEU B 1 285 ? 5.465 28.484 3.412 1 94.62 285 LEU B N 1
ATOM 4472 C CA . LEU B 1 285 ? 6.406 28.469 4.527 1 94.62 285 LEU B CA 1
ATOM 4473 C C . LEU B 1 285 ? 7.051 27.094 4.676 1 94.62 285 LEU B C 1
ATOM 4475 O O . LEU B 1 285 ? 6.375 26.078 4.547 1 94.62 285 LEU B O 1
ATOM 4479 N N . ASP B 1 286 ? 8.305 27.094 4.914 1 91.5 286 ASP B N 1
ATOM 4480 C CA . ASP B 1 286 ? 9.047 25.844 5.059 1 91.5 286 ASP B CA 1
ATOM 4481 C C . ASP B 1 286 ? 8.883 25.266 6.465 1 91.5 286 ASP B C 1
ATOM 4483 O O . ASP B 1 286 ? 9.234 25.906 7.449 1 91.5 286 ASP B O 1
ATOM 4487 N N . LEU B 1 287 ? 8.359 24.188 6.512 1 91.25 287 LEU B N 1
ATOM 4488 C CA . LEU B 1 287 ? 8.227 23.469 7.781 1 91.25 287 LEU B CA 1
ATOM 4489 C C . LEU B 1 287 ? 9.586 22.984 8.281 1 91.25 287 LEU B C 1
ATOM 4491 O O . LEU B 1 287 ? 10.406 22.516 7.492 1 91.25 287 LEU B O 1
#

Foldseek 3Di:
DCVVCVPVDDDFDKDFDADPVGHTDIDTGCPPPHNNQAQAEDEAEAEPPDDSRRVSVLVVQLVSLVSNHNAYEYEQADDDQPPPCDDPDPPDDRVLLVVLVSQQPRDHNPAAYEYEYEPDLDPVSQVSHDHRYHYDYHYCVVVVVVVCVPDQAQEEEELAPSFCVRCVVVCVPPNHHYWYWHWDQDPPRDTAIETPDDALAAGAYEYEEAEDELCPSVLRVLVNSVVRHHPFYEYEYAYYPHPPVSVVLCWPPHVSVRHQAYEYECSPVVNVVPDDPPRIRYDYDYD/DCVVCVPVDDDFDKDFDADPVGHTDIDTGCPPPHNNQAQAEDEAEAEPPDDSRVVSVLVVQLVSLVSNHNAYEYEQADDPQPPPCDDPDPPDDRVLLVVLVSQQPRDHNPAAYEYEYEPDLDPVSQVSHDHRYHYDYHYCVVVVVVVCVPDQAQEEEELAPSFCVRCVVVCVPPNHHYWYKHWDQDPPRDTAIETPDDALAAGAYEYEEAEAELCPSVLRSLVNSVVRHHPFYEYEYAYYPHPPVSVVLCWPPHVSVRHQAYEYECSPVVNVVPDDPPRIRYDYTYD

Sequence (574 aa):
MEETFPERFTFHPTEWNKFPDGTDQIEIGGFHPQNLISGEHVLFLASFENNDVTLSQFQVMICLLQSFVESLTIVLPYSPVGTMERVVREGQVATAATYAHMFSSLPNCGKPTRLMVYDLHTLQNRFYLHGNAVASLQTAIPLLKKRLKNSEVNCVAFPDDGAAKRFSSLFLEMDVEVIVCGKTRGEGDVRSVVIQDGNAEGKHIVIVDDLVQTGGTLYESGKVLKEAGALSVNAFVTHGVFPNESWKRFNKGGDRACFDKFWVTNSIPTITKQLPIEDGVFEVLDLMEETFPERFTFHPTEWNKFPDGTDQIEIGGFHPQNLISGEHVLFLASFENNDVTLSQFQVMICLLQSFVESLTIVLPYSPVGTMERVVREGQVATAATYAHMFSSLPNCGKPTRLMVYDLHTLQNRFYLHGNAVASLQTAIPLLKKRLKNSEVNCVAFPDDGAAKRFSSLFLEMDVEVIVCGKTRGEGDVRSVVIQDGNAEGKHIVIVDDLVQTGGTLYESGKVLKEAGALSVNAFVTHGVFPNESWKRFNKGGDRACFDKFWVTNSIPTITKQLPIEDGVFEVLDL

Secondary structure (DSSP, 8-state):
-TTT-TTT------EEEE-TTS-EEEE-SS-SSS--STT-EEEEE---SSHHHHHHHHHHHHHHHTTT-SEEEEEES-----S-SS--STTB--HHHHHHHHHHTSPPSSSPEEEEEES-SSGGGGGG--TTEEEEEE-SHHHHHHHHTTS---EEEESSHHHHHHHGGGGTTSS-EEEEEEEEE-GGG-EEEEEEES--TT-EEEEEEEEESS-HHHHHHHHHHHHTT-SEEEEEEEEE--GGGGGGGTSTTSTT---S-EEEETTSHHHHTTS--SSSSEEEEP-/-TTT-TTT------EEEE-TTS-EEEE-SS-SSS--STT-EEEEE---SSHHHHHHHHHHHHHHHTTT-SEEEEEES-----S-SS--STTB--HHHHHHHHHHTSPPSSSPEEEEEES-SSGGGGGG--TTEEEEEE-SHHHHHHHHTTS---EEEESSHHHHHHHGGGGTTSS-EEEEEEEEE-GGG-EEEEEEES--TT-EEEEEEEEESS-HHHHHHHHHHHHTT-SEEEEEEEEE--GGGGGGGTSTTSTT---S-EEEETTSHHHHTTS--SSSSEEEEP-

Nearest PDB structures (foldseek):
  8dbe-assembly1_A  TM=8.452E-01  e=2.503E-17  Homo sapiens
  8dbo-assembly1_A  TM=8.449E-01  e=3.138E-17  Homo sapiens
  6asv-assembly1_C  TM=8.375E-01  e=9.584E-18  Escherichia coli O157:H7
  3lrt-assembly1_B  TM=8.637E-01  e=7.011E-16  Thermoplasma volcanium
  7pn0-assembly1_A  TM=8.191E-01  e=2.050E-15  Thermus thermophilus